Protein AF-A0A7S0MWD3-F1 (afdb_monomer)

Foldseek 3Di:
DDDDPPPDDPPDDPDDPPADQVQQRHPLVQVLVVLLVARAPAGEHEADDLVVLVVVPDDFAQDDADEDEDDPVVVCLLSVVLRDRPAHWYKYWFFFALDLLQTQIEIEIESHSNLVSLCPQKTHRHPDDDPPPDDHLAYERYARVDPPVTWHWYADQVSLYIYTHVGSQCVCVLQVCLQSCQVVSLVSLKHKQFAFAAPLEGESDPDCQVRGPAGGTWIQHPVAIFHRIQWDDDPSDTDGNVVVDDGGDHQRQEYEFEFADLLCLPPQKFWDALLQQLLCCQQGGPRHNDQLSQSNSVRSSVSNVPHTYMYGYCSFAPDPVQSVQQRVPPRPFFACQDAFRTRHGDGDHDTDDGDPPCNVVSLVSSLVSCCVNNPPPVSSSVSTRDD

Organism: NCBI:txid233186

Radius of gyration: 23.91 Å; Cα contacts (8 Å, |Δi|>4): 848; chains: 1; bounding box: 55×58×84 Å

Nearest PDB structures (foldseek):
  6v2n-assembly1_A  TM=6.025E-01  e=3.288E-16  Escherichia coli
  6at2-assembly1_A  TM=5.961E-01  e=2.873E-15  Escherichia coli K-12
  1oen-assembly1_A  TM=5.793E-01  e=1.482E-15  Escherichia coli K-12
  6asn-assembly1_A  TM=5.822E-01  e=4.940E-15  Escherichia coli K-12
  8j9j-assembly1_E2  TM=6.650E-01  e=1.115E-12  Euglena gracilis

Solvent-accessible surface area (backbone atoms only — not comparable to full-atom values): 20578 Å² total; per-residue (Å²): 138,83,82,82,79,79,78,76,74,80,89,64,82,84,75,58,98,76,63,36,61,94,76,16,33,40,68,58,58,38,57,49,34,43,77,74,62,25,59,61,64,36,39,42,38,72,62,70,50,69,71,55,25,60,71,68,30,76,86,64,45,61,53,81,49,44,82,47,85,63,46,73,66,58,52,50,53,52,26,50,52,66,10,32,54,89,37,50,36,35,32,42,68,23,14,40,22,52,40,87,86,52,48,38,38,30,32,35,44,18,62,35,40,43,47,45,40,44,48,63,44,29,33,24,79,43,81,94,58,61,77,77,74,60,70,61,62,29,41,38,42,32,35,26,86,42,88,64,88,55,34,31,31,34,59,35,84,90,77,28,33,36,42,31,29,30,12,50,39,55,55,68,47,74,68,48,47,48,41,57,40,38,50,55,30,41,76,61,61,24,42,76,43,53,15,18,29,38,95,54,29,34,35,51,40,87,88,47,53,92,71,26,81,45,50,76,21,32,34,40,40,96,91,46,29,20,34,28,47,31,22,48,72,59,94,58,40,71,42,78,33,63,89,78,50,71,43,68,45,80,76,41,62,24,38,36,41,48,27,74,43,72,55,19,62,57,56,55,28,28,47,41,55,26,41,33,42,16,33,46,31,66,48,50,40,61,62,63,48,66,74,62,42,48,57,49,29,52,47,39,26,59,46,30,74,73,20,49,32,34,40,31,18,46,36,9,31,80,40,71,69,48,37,51,54,34,55,74,66,44,75,93,64,76,52,44,88,42,76,65,82,32,27,34,32,90,65,73,72,68,64,53,75,50,49,88,82,43,53,67,58,52,44,50,51,40,46,52,50,34,51,71,54,31,70,92,41,61,70,34,57,70,43,39,48,87,127

InterPro domains:
  IPR001272 Phosphoenolpyruvate carboxykinase, ATP-utilising [PTHR30031] (74-166)
  IPR008210 Phosphoenolpyruvate carboxykinase, N-terminal [G3DSA:3.40.449.10] (70-172)
  IPR008210 Phosphoenolpyruvate carboxykinase, N-terminal [SSF68923] (30-167)

Secondary structure (DSSP, 8-state):
-----------S----TT-BGGGTB-HHHHHHHHHTT----S-EEES--HHHHHHH------PPPEE----HHHHHHHHHHHHSTTPPEEEEEEEESSSGGG-EEEEEEES-HHHHHHHHHHSEEP----TTT---SEEEEEETT---SS-EEEEETTTTEEEEES----TTHHHHHHHHHHHHHHHTT-EEE-SEEETTEEE-STT-GGG-SB-S-EEEETTEEEES-SEEEETTEEEE-TTTS-SEEPPPSEEEEEE--TT--S-SEEEE-HHHHHHHIIIIIPPTT---HHHHHHHHHHHHTTSEEEEEEGGGBSSHHHHHHHHHT-TT---EE-GGG-EEPP--S-BPPPPTTHHHHHHHHHHHHHHHHSTT-HHHHTTS---

Structure (mmCIF, N/CA/C/O backbone):
data_AF-A0A7S0MWD3-F1
#
_entry.id   AF-A0A7S0MWD3-F1
#
loop_
_atom_site.group_PDB
_atom_site.id
_atom_site.type_symbol
_atom_site.label_atom_id
_atom_site.label_alt_id
_atom_site.label_comp_id
_atom_site.label_asym_id
_atom_site.label_entity_id
_atom_site.label_seq_id
_atom_site.pdbx_PDB_ins_code
_atom_site.Cartn_x
_atom_site.Cartn_y
_atom_site.Cartn_z
_atom_site.occupancy
_atom_site.B_iso_or_equiv
_atom_site.auth_seq_id
_atom_site.auth_comp_id
_atom_site.auth_asym_id
_atom_site.auth_atom_id
_atom_site.pdbx_PDB_model_num
ATOM 1 N N . MET A 1 1 ? 15.706 -35.570 53.014 1.00 40.75 1 MET A N 1
ATOM 2 C CA . MET A 1 1 ? 14.309 -35.519 52.539 1.00 40.75 1 MET A CA 1
ATOM 3 C C . MET A 1 1 ? 14.111 -34.193 51.830 1.00 40.75 1 MET A C 1
ATOM 5 O O . MET A 1 1 ? 13.941 -33.176 52.485 1.00 40.75 1 MET A O 1
ATOM 9 N N . THR A 1 2 ? 14.249 -34.185 50.509 1.00 40.09 2 THR A N 1
ATOM 10 C CA . THR A 1 2 ? 14.013 -33.009 49.665 1.00 40.09 2 THR A CA 1
ATOM 11 C C . THR A 1 2 ? 12.542 -33.043 49.268 1.00 40.09 2 THR A C 1
ATOM 13 O O . THR A 1 2 ? 12.117 -33.962 48.571 1.00 40.09 2 THR A O 1
ATOM 16 N N . ALA A 1 3 ? 11.745 -32.112 49.789 1.00 41.19 3 ALA A N 1
ATOM 17 C CA . ALA A 1 3 ? 10.339 -32.005 49.429 1.00 41.19 3 ALA A CA 1
ATOM 18 C C . ALA A 1 3 ? 10.237 -31.484 47.990 1.00 41.19 3 ALA A C 1
ATOM 20 O O . ALA A 1 3 ? 10.562 -30.329 47.717 1.00 41.19 3 ALA A O 1
ATOM 21 N N . ASN A 1 4 ? 9.807 -32.349 47.072 1.00 44.25 4 ASN A N 1
ATOM 22 C CA . ASN A 1 4 ? 9.380 -31.941 45.741 1.00 44.25 4 ASN A CA 1
ATOM 23 C C . ASN A 1 4 ? 8.068 -31.170 45.888 1.00 44.25 4 ASN A C 1
ATOM 25 O O . ASN A 1 4 ? 7.005 -31.766 46.046 1.00 44.25 4 ASN A O 1
ATOM 29 N N . VAL A 1 5 ? 8.152 -29.842 45.866 1.00 45.75 5 VAL A N 1
ATOM 30 C CA . VAL A 1 5 ? 6.978 -28.982 45.718 1.00 45.75 5 VAL A CA 1
ATOM 31 C C . VAL A 1 5 ? 6.561 -29.049 44.253 1.00 45.75 5 VAL A C 1
ATOM 33 O O . VAL A 1 5 ? 7.111 -28.356 43.399 1.00 45.75 5 VAL A O 1
ATOM 36 N N . THR A 1 6 ? 5.607 -29.922 43.942 1.00 48.81 6 THR A N 1
ATOM 37 C CA . THR A 1 6 ? 4.839 -29.841 42.700 1.00 48.81 6 THR A CA 1
ATOM 38 C C . THR A 1 6 ? 3.973 -28.592 42.771 1.00 48.81 6 THR A C 1
ATOM 40 O O . THR A 1 6 ? 2.972 -28.560 43.481 1.00 48.81 6 THR A O 1
ATOM 43 N N . VAL A 1 7 ? 4.387 -27.542 42.063 1.00 51.69 7 VAL A N 1
ATOM 44 C CA . VAL A 1 7 ? 3.524 -26.393 41.784 1.00 51.69 7 VAL A CA 1
ATOM 45 C C . VAL A 1 7 ? 2.459 -26.884 40.809 1.00 51.69 7 VAL A C 1
ATOM 47 O O . VAL A 1 7 ? 2.734 -27.053 39.620 1.00 51.69 7 VAL A O 1
ATOM 50 N N . GLU A 1 8 ? 1.263 -27.177 41.318 1.00 48.78 8 GLU A N 1
ATOM 51 C CA . GLU A 1 8 ? 0.094 -27.372 40.466 1.00 48.78 8 GLU A CA 1
ATOM 52 C C . GLU A 1 8 ? -0.112 -26.107 39.635 1.00 48.78 8 GLU A C 1
ATOM 54 O O . GLU A 1 8 ? -0.154 -24.984 40.146 1.00 48.78 8 GLU A O 1
ATOM 59 N N . LYS A 1 9 ? -0.192 -26.296 38.320 1.00 48.12 9 LYS A N 1
ATOM 60 C CA . LYS A 1 9 ? -0.561 -25.240 37.389 1.00 48.12 9 LYS A CA 1
ATOM 61 C C . LYS A 1 9 ? -1.992 -24.826 37.759 1.00 48.12 9 LYS A C 1
ATOM 63 O O . LYS A 1 9 ? -2.841 -25.710 37.827 1.00 48.12 9 LYS A O 1
ATOM 68 N N . PRO A 1 10 ? -2.284 -23.545 38.038 1.00 51.91 10 PRO A N 1
ATOM 69 C CA . PRO A 1 10 ? -3.646 -23.148 38.360 1.00 51.91 10 PRO A CA 1
ATOM 70 C C . PRO A 1 10 ? -4.535 -23.416 37.138 1.00 51.91 10 PRO A C 1
ATOM 72 O O . PRO A 1 10 ? -4.391 -22.765 36.105 1.00 51.91 10 PRO A O 1
ATOM 75 N N . ASP A 1 11 ? -5.421 -24.404 37.264 1.00 55.31 11 ASP A N 1
ATOM 76 C CA . ASP A 1 11 ? -6.361 -24.861 36.227 1.00 55.31 11 ASP A CA 1
ATOM 77 C C . ASP A 1 11 ? -7.592 -23.946 36.079 1.00 55.31 11 ASP A C 1
ATOM 79 O O . ASP A 1 11 ? -8.523 -24.238 35.329 1.00 55.31 11 ASP A O 1
ATOM 83 N N . SER A 1 12 ? -7.619 -22.808 36.774 1.00 56.50 12 SER A N 1
ATOM 84 C CA . SER A 1 12 ? -8.690 -21.827 36.670 1.00 56.50 12 SER A CA 1
ATOM 85 C C . SER A 1 12 ? -8.238 -20.621 35.852 1.00 56.50 12 SER A C 1
ATOM 87 O O . SER A 1 12 ? -7.327 -19.879 36.216 1.00 56.50 12 SER A O 1
ATOM 89 N N . THR A 1 13 ? -8.922 -20.387 34.733 1.00 58.69 13 THR A N 1
ATOM 90 C CA . THR A 1 13 ? -8.969 -19.068 34.099 1.00 58.69 13 THR A CA 1
ATOM 91 C C . THR A 1 13 ? -9.336 -18.046 35.173 1.00 58.69 13 THR A C 1
ATOM 93 O O . THR A 1 13 ? -10.442 -18.098 35.713 1.00 58.69 13 THR A O 1
ATOM 96 N N . ILE A 1 14 ? -8.406 -17.157 35.527 1.00 59.97 14 ILE A N 1
ATOM 97 C CA . ILE A 1 14 ? -8.667 -16.046 36.446 1.00 59.97 14 ILE A CA 1
ATOM 98 C C . ILE A 1 14 ? -9.732 -15.171 35.782 1.00 59.97 14 ILE A C 1
ATOM 100 O O . ILE A 1 14 ? -9.442 -14.441 34.840 1.00 59.97 14 ILE A O 1
ATOM 104 N N . VAL A 1 15 ? -10.979 -15.278 36.240 1.00 57.53 15 VAL A N 1
ATOM 105 C CA . VAL A 1 15 ? -12.066 -14.408 35.786 1.00 57.53 15 VAL A CA 1
ATOM 106 C C . VAL A 1 15 ? -11.938 -13.097 36.548 1.00 57.53 15 VAL A C 1
ATOM 108 O O . VAL A 1 15 ? -12.163 -13.051 37.760 1.00 57.53 15 VAL A O 1
ATOM 111 N N . PHE A 1 16 ? -11.550 -12.024 35.860 1.00 65.94 16 PHE A N 1
ATOM 112 C CA . PHE A 1 16 ? -11.485 -10.709 36.482 1.00 65.94 16 PHE A CA 1
ATOM 113 C C . PHE A 1 16 ? -12.908 -10.245 36.842 1.00 65.94 16 PHE A C 1
ATOM 115 O O . PHE A 1 16 ? -13.761 -10.189 35.958 1.00 65.94 16 PHE A O 1
ATOM 122 N N . PRO A 1 17 ? -13.191 -9.850 38.100 1.00 66.69 17 PRO A N 1
ATOM 123 C CA . PRO A 1 17 ? -14.557 -9.572 38.571 1.00 66.69 17 PRO A CA 1
ATOM 124 C C . PRO A 1 17 ? -15.326 -8.470 37.822 1.00 66.69 17 PRO A C 1
ATOM 126 O O . PRO A 1 17 ? -16.518 -8.292 38.053 1.00 66.69 17 PRO A O 1
ATOM 129 N N . ARG A 1 18 ? -14.644 -7.686 36.980 1.00 74.31 18 ARG A N 1
ATOM 130 C CA . ARG A 1 18 ? -15.215 -6.582 36.192 1.00 74.31 18 ARG A CA 1
ATOM 131 C C . ARG A 1 18 ? -15.025 -6.752 34.684 1.00 74.31 18 ARG A C 1
ATOM 133 O O . ARG A 1 18 ? -15.331 -5.831 33.935 1.00 74.31 18 ARG A O 1
ATOM 140 N N . GLU A 1 19 ? -14.486 -7.884 34.237 1.00 81.75 19 GLU A N 1
ATOM 141 C CA . GLU A 1 19 ? -14.329 -8.146 32.812 1.00 81.75 19 GLU A CA 1
ATOM 142 C C . GLU A 1 19 ? -15.673 -8.527 32.198 1.00 81.75 19 GLU A C 1
ATOM 144 O O . GLU A 1 19 ? -16.326 -9.490 32.594 1.00 81.75 19 GLU A O 1
ATOM 149 N N . ASN A 1 20 ? -16.086 -7.737 31.216 1.00 84.25 20 ASN A N 1
ATOM 150 C CA . ASN A 1 20 ? -17.255 -7.990 30.403 1.00 84.25 20 ASN A CA 1
ATOM 151 C C . ASN A 1 20 ? -16.994 -7.427 29.003 1.00 84.25 20 ASN A C 1
ATOM 153 O O . ASN A 1 20 ? -17.294 -6.268 28.699 1.00 84.25 20 ASN A O 1
ATOM 157 N N . ALA A 1 21 ? -16.428 -8.265 28.133 1.00 82.81 21 ALA A N 1
ATOM 158 C CA . ALA A 1 21 ? -16.098 -7.878 26.764 1.00 82.81 21 ALA A CA 1
ATOM 159 C C . ALA A 1 21 ? -17.329 -7.396 25.971 1.00 82.81 21 ALA A C 1
ATOM 161 O O . ALA A 1 21 ? -17.201 -6.516 25.122 1.00 82.81 21 ALA A O 1
ATOM 162 N N . SER A 1 22 ? -18.526 -7.916 26.281 1.00 84.25 22 SER A N 1
ATOM 163 C CA . SER A 1 22 ? -19.778 -7.499 25.632 1.00 84.25 22 SER A CA 1
ATOM 164 C C . SER A 1 22 ? -20.219 -6.081 26.018 1.00 84.25 22 SER A C 1
ATOM 166 O O . SER A 1 22 ? -20.910 -5.419 25.248 1.00 84.25 22 SER A O 1
ATOM 168 N N . GLU A 1 23 ? -19.752 -5.577 27.163 1.00 88.31 23 GLU A N 1
ATOM 169 C CA . GLU A 1 23 ? -19.969 -4.201 27.626 1.00 88.31 23 GLU A CA 1
ATOM 170 C C . GLU A 1 23 ? -18.774 -3.275 27.341 1.00 88.31 23 GLU A C 1
ATOM 172 O O . GLU A 1 23 ? -18.795 -2.095 27.703 1.00 88.31 23 GLU A O 1
ATOM 177 N N . GLY A 1 24 ? -17.745 -3.792 26.659 1.00 89.62 24 GLY A N 1
ATOM 178 C CA . GLY A 1 24 ? -16.535 -3.060 26.291 1.00 89.62 24 GLY A CA 1
ATOM 179 C C . GLY A 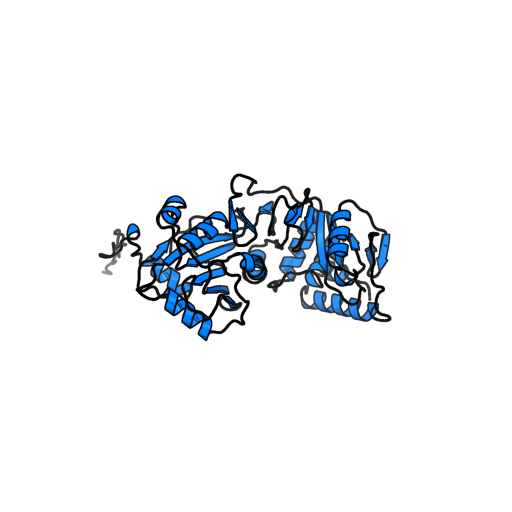1 24 ? -15.475 -2.998 27.394 1.00 89.62 24 GLY A C 1
ATOM 180 O O . GLY A 1 24 ? -14.595 -2.139 27.343 1.00 89.62 24 GLY A O 1
ATOM 181 N N . LEU A 1 25 ? -15.562 -3.881 28.394 1.00 89.75 25 LEU A N 1
ATOM 182 C CA . LEU A 1 25 ? -14.605 -4.017 29.492 1.00 89.75 25 LEU A CA 1
ATOM 183 C C . LEU A 1 25 ? -13.746 -5.265 29.257 1.00 89.75 25 LEU A C 1
ATOM 185 O O . LEU A 1 25 ? -14.102 -6.351 29.704 1.00 89.75 25 LEU A O 1
ATOM 189 N N . SER A 1 26 ? -12.636 -5.125 28.529 1.00 90.31 26 SER A N 1
ATOM 190 C CA . SER A 1 26 ? -11.687 -6.221 28.269 1.00 90.31 26 SER A CA 1
ATOM 191 C C . SER A 1 26 ? -10.267 -5.797 28.630 1.00 90.31 26 SER A C 1
ATOM 193 O O . SER A 1 26 ? -9.729 -4.847 28.054 1.00 90.31 26 SER A O 1
ATOM 195 N N . TYR A 1 27 ? -9.652 -6.504 29.581 1.00 88.75 27 TYR A N 1
ATOM 196 C CA . TYR A 1 27 ? -8.298 -6.181 30.041 1.00 88.75 27 TYR A CA 1
ATOM 197 C C . TYR A 1 27 ? -7.251 -6.532 28.988 1.00 88.75 27 TYR A C 1
ATOM 199 O O . TYR A 1 27 ? -6.364 -5.723 28.721 1.00 88.75 27 TYR A O 1
ATOM 207 N N . GLU A 1 28 ? -7.400 -7.683 28.330 1.00 90.62 28 GLU A N 1
ATOM 208 C CA . GLU A 1 28 ? -6.510 -8.098 27.243 1.00 90.62 28 GLU A CA 1
ATOM 209 C C . GLU A 1 28 ? -6.509 -7.088 26.093 1.00 90.62 28 GLU A C 1
ATOM 211 O O . GLU A 1 28 ? -5.448 -6.713 25.590 1.00 90.62 28 GLU A O 1
ATOM 216 N N . LEU A 1 29 ? -7.694 -6.603 25.700 1.00 92.88 29 LEU A N 1
ATOM 217 C CA . LEU A 1 29 ? -7.818 -5.561 24.684 1.00 92.88 29 LEU A CA 1
ATOM 218 C C . LEU A 1 29 ? -7.148 -4.270 25.131 1.00 92.88 29 LEU A C 1
ATOM 220 O O . LEU A 1 29 ? -6.388 -3.685 24.364 1.00 92.88 29 LEU A O 1
ATOM 224 N N . ASN A 1 30 ? -7.392 -3.840 26.367 1.00 92.75 30 ASN A N 1
ATOM 225 C CA . ASN A 1 30 ? -6.811 -2.604 26.868 1.00 92.75 30 ASN A CA 1
ATOM 226 C C . ASN A 1 30 ? -5.278 -2.672 26.916 1.00 92.75 30 ASN A C 1
ATOM 228 O O . ASN A 1 30 ? -4.618 -1.729 26.487 1.00 92.75 30 ASN A O 1
ATOM 232 N N . TRP A 1 31 ? -4.700 -3.797 27.346 1.00 91.81 31 TRP A N 1
ATOM 233 C CA . TRP A 1 31 ? -3.249 -4.007 27.307 1.00 91.81 31 TRP A CA 1
ATOM 234 C C . TRP A 1 31 ? -2.697 -4.057 25.886 1.00 91.81 31 TRP A C 1
ATOM 236 O O . TRP A 1 31 ? -1.649 -3.472 25.618 1.00 91.81 31 TRP A O 1
ATOM 246 N N . SER A 1 32 ? -3.413 -4.701 24.964 1.00 93.50 32 SER A N 1
ATOM 247 C CA . SER A 1 32 ? -3.033 -4.714 23.552 1.00 93.50 32 SER A CA 1
ATOM 248 C C . SER A 1 32 ? -3.006 -3.302 22.957 1.00 93.50 32 SER A C 1
ATOM 250 O O . SER A 1 32 ? -2.097 -2.981 22.198 1.00 93.50 32 SER A O 1
ATOM 252 N N . LEU A 1 33 ? -3.966 -2.445 23.317 1.00 95.06 33 LEU A N 1
ATOM 253 C CA . LEU A 1 33 ? -4.041 -1.061 22.836 1.00 95.06 33 LEU A CA 1
ATOM 254 C C . LEU A 1 33 ? -2.918 -0.174 23.381 1.00 95.06 33 LEU A C 1
ATOM 256 O O . LEU A 1 33 ? -2.462 0.717 22.661 1.00 95.06 33 LEU A O 1
ATOM 260 N N . CYS A 1 34 ? -2.411 -0.451 24.587 1.00 93.44 34 CYS A N 1
ATOM 261 C CA . CYS A 1 34 ? -1.221 0.230 25.102 1.00 93.44 34 CYS A CA 1
ATOM 262 C C . CYS A 1 34 ? -0.008 0.010 24.184 1.00 93.44 34 CYS A C 1
ATOM 264 O O . CYS A 1 34 ? 0.789 0.928 24.000 1.00 93.44 34 CYS A O 1
ATOM 266 N N . GLY A 1 35 ? 0.106 -1.171 23.560 1.00 90.19 35 GLY A N 1
ATOM 267 C CA . GLY A 1 35 ? 1.119 -1.453 22.537 1.00 90.19 35 GLY A CA 1
ATOM 268 C C . GLY A 1 35 ? 0.965 -0.592 21.278 1.00 90.19 35 GLY A C 1
ATOM 269 O O . GLY A 1 35 ? 1.961 -0.205 20.674 1.00 90.19 35 GLY A O 1
ATOM 270 N N . SER A 1 36 ? -0.269 -0.211 20.941 1.00 91.69 36 SER A N 1
ATOM 271 C CA . SER A 1 36 ? -0.597 0.733 19.864 1.00 91.69 36 SER A CA 1
ATOM 272 C C . SER A 1 36 ? -0.514 2.211 20.302 1.00 91.69 36 SER A C 1
ATOM 274 O O . SER A 1 36 ? -0.932 3.098 19.559 1.00 91.69 36 SER A O 1
ATOM 276 N N . GLY A 1 37 ? -0.019 2.489 21.515 1.00 93.94 37 GLY A N 1
ATOM 277 C CA . GLY A 1 37 ? 0.138 3.837 22.072 1.00 93.94 37 GLY A CA 1
ATOM 278 C C . GLY A 1 37 ? -1.126 4.445 22.690 1.00 93.94 37 GLY A C 1
ATOM 279 O O . GLY A 1 37 ? -1.079 5.583 23.148 1.00 93.94 37 GLY A O 1
ATOM 280 N N . VAL A 1 38 ? -2.247 3.717 22.738 1.00 96.56 38 VAL A N 1
ATOM 281 C CA . VAL A 1 38 ? -3.517 4.191 23.312 1.00 96.56 38 VAL A CA 1
ATOM 282 C C . VAL A 1 38 ? -3.724 3.543 24.673 1.00 96.56 38 VAL A C 1
ATOM 284 O O . VAL A 1 38 ? -3.840 2.329 24.757 1.00 96.56 38 VAL A O 1
ATOM 287 N N . VAL A 1 39 ? -3.828 4.343 25.736 1.00 96.56 39 VAL A N 1
ATOM 288 C CA . VAL A 1 39 ? -4.118 3.853 27.095 1.00 96.56 39 VAL A CA 1
ATOM 289 C C . VAL A 1 39 ? -5.613 4.035 27.377 1.00 96.56 39 VAL A C 1
ATOM 291 O O . VAL A 1 39 ? -6.032 5.158 27.664 1.00 96.56 39 VAL A O 1
ATOM 294 N N . PRO A 1 40 ? -6.454 2.990 27.264 1.00 94.94 40 PRO A N 1
ATOM 295 C CA . PRO A 1 40 ? -7.901 3.162 27.312 1.00 94.94 40 PRO A CA 1
ATOM 296 C C . PRO A 1 40 ? -8.393 3.313 28.750 1.00 94.94 40 PRO A C 1
ATOM 298 O O . PRO A 1 40 ? -8.107 2.477 29.605 1.00 94.94 40 PRO A O 1
ATOM 301 N N . GLN A 1 41 ? -9.184 4.354 28.996 1.00 94.25 41 GLN A N 1
ATOM 302 C CA . GLN A 1 41 ? -9.863 4.582 30.277 1.00 94.25 41 GLN A CA 1
ATOM 303 C C . GLN A 1 41 ? -11.377 4.334 30.197 1.00 94.25 41 GLN A C 1
ATOM 305 O O . GLN A 1 41 ? -12.042 4.284 31.224 1.00 94.25 41 GLN A O 1
ATOM 310 N N . GLY A 1 42 ? -11.931 4.194 28.988 1.00 90.69 42 GLY A N 1
ATOM 311 C CA . GLY A 1 42 ? -13.354 3.944 28.750 1.00 90.69 42 GLY A CA 1
ATOM 312 C C . GLY A 1 42 ? -13.610 2.606 28.054 1.00 90.69 42 GLY A C 1
ATOM 313 O O . GLY A 1 42 ? -12.769 1.709 28.056 1.00 90.69 42 GLY A O 1
ATOM 314 N N . LYS A 1 43 ? -14.775 2.486 27.409 1.00 95.50 43 LYS A N 1
ATOM 315 C CA . LYS A 1 43 ? -15.186 1.262 26.702 1.00 95.50 43 LYS A CA 1
ATOM 316 C C . LYS A 1 43 ? -14.372 1.032 25.429 1.00 95.50 43 LYS A C 1
ATOM 318 O O . LYS A 1 43 ? -14.102 1.981 24.684 1.00 95.50 43 LYS A O 1
ATOM 323 N N . SER A 1 44 ? -14.053 -0.230 25.164 1.00 96.25 44 SER A 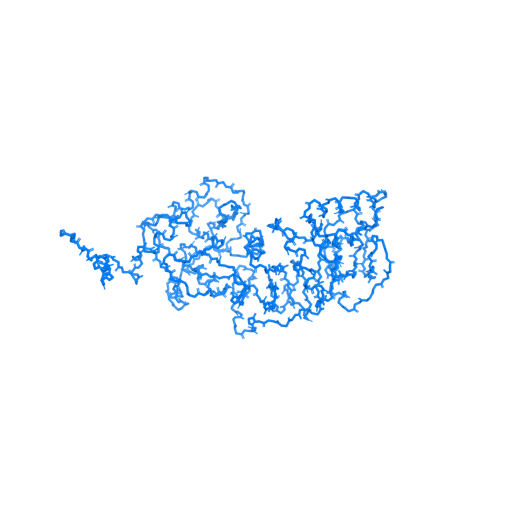N 1
ATOM 324 C CA . SER A 1 44 ? -13.336 -0.683 23.971 1.00 96.25 44 SER A CA 1
ATOM 325 C C . SER A 1 44 ? -13.970 -1.965 23.439 1.00 96.25 44 SER A C 1
ATOM 327 O O . SER A 1 44 ? -14.111 -2.940 24.173 1.00 96.25 44 SER A O 1
ATOM 329 N N . PHE A 1 45 ? -14.315 -1.991 22.155 1.00 96.31 45 PHE A N 1
ATOM 330 C CA . PHE A 1 45 ? -14.877 -3.165 21.487 1.00 96.31 45 PHE A CA 1
ATOM 331 C C . PHE A 1 45 ? -13.943 -3.635 20.379 1.00 96.31 45 PHE A C 1
ATOM 333 O O . PHE A 1 45 ? -13.521 -2.826 19.559 1.00 96.31 45 PHE A O 1
ATOM 340 N N . ARG A 1 46 ? -13.640 -4.934 20.317 1.00 94.62 46 ARG A N 1
ATOM 341 C CA . ARG A 1 46 ? -12.769 -5.521 19.287 1.00 94.62 46 ARG A CA 1
ATOM 342 C C . ARG A 1 46 ? -13.579 -6.337 18.288 1.00 94.62 46 ARG A C 1
ATOM 344 O O . ARG A 1 46 ? -14.368 -7.186 18.685 1.00 94.62 46 ARG A O 1
ATOM 351 N N . ASN A 1 47 ? -13.319 -6.129 16.999 1.00 94.31 47 ASN A N 1
ATOM 352 C CA . ASN A 1 47 ? -13.808 -6.937 15.881 1.00 94.31 47 ASN A CA 1
ATOM 353 C C . ASN A 1 47 ? -15.330 -7.150 15.863 1.00 94.31 47 ASN A C 1
ATOM 355 O O . ASN A 1 47 ? -15.794 -8.218 15.453 1.00 94.31 47 ASN A O 1
ATOM 359 N N . LEU A 1 48 ? -16.102 -6.128 16.256 1.00 94.88 48 LEU A N 1
ATOM 360 C CA . LEU A 1 48 ? -17.564 -6.160 16.168 1.00 94.88 48 LEU A CA 1
ATOM 361 C C . LEU A 1 48 ? -18.023 -6.580 14.765 1.00 94.88 48 LEU A C 1
ATOM 363 O O . LEU A 1 48 ? -17.401 -6.264 13.741 1.00 94.88 48 LEU A O 1
ATOM 367 N N . LYS A 1 49 ? -19.131 -7.318 14.709 1.00 94.12 49 LYS A N 1
ATOM 368 C CA . LYS A 1 49 ? -19.731 -7.770 13.454 1.00 94.12 49 LYS A CA 1
ATOM 369 C C . LYS A 1 49 ? -20.276 -6.573 12.683 1.00 94.12 49 LYS A C 1
ATOM 371 O O . LYS A 1 49 ? -20.691 -5.571 13.259 1.00 94.12 49 LYS A O 1
ATOM 376 N N . VAL A 1 50 ? -20.371 -6.728 11.362 1.00 93.12 50 VAL A N 1
ATOM 377 C CA . VAL A 1 50 ? -20.964 -5.729 10.452 1.00 93.12 50 VAL A CA 1
ATOM 378 C C . VAL A 1 50 ? -22.334 -5.259 10.958 1.00 93.12 50 VAL A C 1
ATOM 380 O O . VAL A 1 50 ? -22.580 -4.063 11.046 1.00 93.12 50 VAL A O 1
ATOM 383 N N . ALA A 1 51 ? -23.199 -6.192 11.369 1.00 94.88 51 ALA A N 1
ATOM 384 C CA . ALA A 1 51 ? -24.532 -5.873 11.881 1.00 94.88 51 ALA A CA 1
ATOM 385 C C . ALA A 1 51 ? -24.516 -5.112 13.220 1.00 94.88 51 ALA A C 1
ATOM 387 O O . ALA A 1 51 ? -25.438 -4.352 13.492 1.00 94.88 51 ALA A O 1
ATOM 388 N N . GLU A 1 52 ? -23.502 -5.312 14.063 1.00 95.50 52 GLU A N 1
ATOM 389 C CA . GLU A 1 52 ? -23.365 -4.603 15.342 1.00 95.50 52 GLU A CA 1
ATOM 390 C C . GLU A 1 52 ? -22.885 -3.170 15.101 1.00 95.50 52 GLU A C 1
ATOM 392 O O . GLU A 1 52 ? -23.500 -2.229 15.595 1.00 95.50 52 GLU A O 1
ATOM 397 N N . LEU A 1 53 ? -21.864 -2.995 14.255 1.00 95.19 53 LEU A N 1
ATOM 398 C CA . LEU A 1 53 ? -21.373 -1.675 13.850 1.00 95.19 53 LEU A CA 1
ATOM 399 C C . LEU A 1 53 ? -22.456 -0.859 13.130 1.00 95.19 53 LEU A C 1
ATOM 401 O O . LEU A 1 53 ? -22.632 0.319 13.422 1.00 95.19 53 LEU A O 1
ATOM 405 N N . ALA A 1 54 ? -23.233 -1.492 12.245 1.00 93.75 54 ALA A N 1
ATOM 406 C CA . ALA A 1 54 ? -24.344 -0.841 11.552 1.00 93.75 54 ALA A CA 1
ATOM 407 C C . ALA A 1 54 ? -25.464 -0.392 12.508 1.00 93.75 54 ALA A C 1
ATOM 409 O O . ALA A 1 54 ? -26.038 0.674 12.308 1.00 93.75 54 ALA A O 1
ATOM 410 N N . LYS A 1 55 ? -25.761 -1.174 13.559 1.00 94.75 55 LYS A N 1
ATOM 411 C CA . LYS A 1 55 ? -26.744 -0.804 14.594 1.00 94.75 55 LYS A CA 1
ATOM 412 C C . LYS A 1 55 ? -26.274 0.364 15.456 1.00 94.75 55 LYS A C 1
ATOM 414 O O . LYS A 1 55 ? -27.092 1.193 15.835 1.00 94.75 55 LYS A O 1
ATOM 419 N N . LEU A 1 56 ? -24.981 0.408 15.777 1.00 93.88 56 LEU A N 1
ATOM 420 C CA . LEU A 1 56 ? -24.380 1.527 16.506 1.00 93.88 56 LEU A CA 1
ATOM 421 C C . LEU A 1 56 ? -24.370 2.805 15.656 1.00 93.88 56 LEU A C 1
ATOM 423 O O . LEU A 1 56 ? -24.551 3.895 16.193 1.00 93.88 56 LEU A O 1
ATOM 427 N N . GLY A 1 57 ? -24.221 2.658 14.337 1.00 87.25 57 GLY A N 1
ATOM 428 C CA . GLY A 1 57 ? -24.393 3.729 13.362 1.00 87.25 57 GLY A CA 1
ATOM 429 C C . GLY A 1 57 ? -23.478 4.927 13.619 1.00 87.25 57 GLY A C 1
ATOM 430 O O . GLY A 1 57 ? -22.292 4.780 13.922 1.00 87.25 57 GLY A O 1
ATOM 431 N N . GLY A 1 58 ? -24.052 6.121 13.477 1.00 83.75 58 GLY A N 1
ATOM 432 C CA . GLY A 1 58 ? -23.364 7.396 13.648 1.00 83.75 58 GLY A CA 1
ATOM 433 C C . GLY A 1 58 ? -23.004 8.068 12.326 1.00 83.75 58 GLY A C 1
ATOM 434 O O . GLY A 1 58 ? -22.956 7.449 11.265 1.00 83.75 58 GLY A O 1
ATOM 435 N N . THR A 1 59 ? -22.764 9.371 12.407 1.00 77.06 59 THR A N 1
ATOM 436 C CA . THR A 1 59 ? -22.231 10.182 11.312 1.00 77.06 59 THR A CA 1
ATOM 437 C C . THR A 1 59 ? -20.804 10.560 11.652 1.00 77.06 59 THR A C 1
ATOM 439 O O . THR A 1 59 ? -20.523 10.945 12.786 1.00 77.06 59 THR A O 1
ATOM 442 N N . SER A 1 60 ? -19.909 10.497 10.678 1.00 78.31 60 SER A N 1
ATOM 443 C CA . SER A 1 60 ? -18.570 11.056 10.819 1.00 78.31 60 SER A CA 1
ATOM 444 C C . SER A 1 60 ? -18.352 12.115 9.750 1.00 78.31 60 SER A C 1
ATOM 446 O O . SER A 1 60 ? -18.911 11.986 8.661 1.00 78.31 60 SER A O 1
ATOM 448 N N . PRO A 1 61 ? -17.572 13.168 10.033 1.00 83.75 61 PRO A N 1
ATOM 449 C CA . PRO A 1 61 ? -17.193 14.110 8.993 1.00 83.75 61 PRO A CA 1
ATOM 450 C C . PRO A 1 61 ? -16.470 13.358 7.870 1.00 83.75 61 PRO A C 1
ATOM 452 O O . PRO A 1 61 ? -15.614 12.526 8.148 1.00 83.75 61 PRO A O 1
ATOM 455 N N . GLU A 1 62 ? -16.805 13.635 6.612 1.00 85.44 62 GLU A N 1
ATOM 456 C CA . GLU A 1 62 ? -16.175 13.002 5.436 1.00 85.44 62 GLU A CA 1
ATOM 457 C C . GLU A 1 62 ? -15.324 14.001 4.637 1.00 85.44 62 GLU A C 1
ATOM 459 O O . GLU A 1 62 ? -14.968 13.775 3.478 1.00 85.44 62 GLU A O 1
ATOM 464 N N . SER A 1 63 ? -14.977 15.129 5.258 1.00 91.38 63 SER A N 1
ATOM 465 C CA . SER A 1 63 ? -14.113 16.141 4.659 1.00 91.38 63 SER A CA 1
ATOM 466 C C . SER A 1 63 ? -12.740 15.551 4.336 1.00 91.38 63 SER A C 1
ATOM 468 O O . SER A 1 63 ? -12.180 14.777 5.116 1.00 91.38 63 SER A O 1
ATOM 470 N N . VAL A 1 64 ? -12.198 15.910 3.170 1.00 92.31 64 VAL A N 1
ATOM 471 C CA . VAL A 1 64 ? -10.878 15.443 2.731 1.00 92.31 64 VAL A CA 1
ATOM 472 C C . VAL A 1 64 ? -9.815 16.011 3.680 1.00 92.31 64 VAL A C 1
ATOM 474 O O . VAL A 1 64 ? -9.701 17.236 3.787 1.00 92.31 64 VAL A O 1
ATOM 477 N N . PRO A 1 65 ? -9.044 15.166 4.388 1.00 95.19 65 PRO A N 1
ATOM 478 C CA . PRO A 1 65 ? -8.018 15.639 5.298 1.00 95.19 65 PRO A CA 1
ATOM 479 C C . PRO A 1 65 ? -6.825 16.226 4.554 1.00 95.19 65 PRO A C 1
ATOM 481 O O . PRO A 1 65 ? -6.428 15.765 3.483 1.00 95.19 65 PRO A O 1
ATOM 484 N N . LYS A 1 66 ? -6.191 17.214 5.182 1.00 96.31 66 LYS A N 1
ATOM 485 C CA . LYS A 1 66 ? -4.908 17.747 4.736 1.00 96.31 66 LYS A CA 1
ATOM 486 C C . LYS A 1 66 ? -3.771 16.890 5.291 1.00 96.31 66 LYS A C 1
ATOM 488 O O . LYS A 1 66 ? -3.715 16.635 6.493 1.00 96.31 66 LYS A O 1
ATOM 493 N N . ALA A 1 67 ? -2.832 16.494 4.434 1.00 97.00 67 ALA A N 1
ATOM 494 C CA . ALA A 1 67 ? -1.599 15.860 4.888 1.00 97.00 67 ALA A CA 1
ATOM 495 C C . ALA A 1 67 ? -0.763 16.852 5.714 1.00 97.00 67 ALA A C 1
ATOM 497 O O . ALA A 1 67 ? -0.468 17.959 5.253 1.00 97.00 67 ALA A O 1
ATOM 498 N N . VAL A 1 68 ? -0.384 16.457 6.930 1.00 96.88 68 VAL A N 1
ATOM 499 C CA . VAL A 1 68 ? 0.463 17.253 7.828 1.00 96.88 68 VAL A CA 1
ATOM 500 C C . VAL A 1 68 ? 1.698 16.458 8.260 1.00 96.88 68 VAL A C 1
ATOM 502 O O . VAL A 1 68 ? 1.623 15.230 8.385 1.00 96.88 68 VAL A O 1
ATOM 505 N N . PRO A 1 69 ? 2.841 17.125 8.511 1.00 96.44 69 PRO A N 1
ATOM 506 C CA . PRO A 1 69 ? 4.019 16.459 9.047 1.00 96.44 69 PRO A CA 1
ATOM 507 C C . PRO A 1 69 ? 3.720 15.766 10.374 1.00 96.44 69 PRO A C 1
ATOM 509 O O . PRO A 1 69 ? 2.997 16.294 11.221 1.00 96.44 69 PRO A O 1
ATOM 512 N N . TRP A 1 70 ? 4.311 14.593 10.558 1.00 96.50 70 TRP A N 1
ATOM 513 C CA . TRP A 1 70 ? 4.213 13.865 11.812 1.00 96.50 70 TRP A CA 1
ATOM 514 C C . TRP A 1 70 ? 4.967 14.586 12.929 1.00 96.50 70 TRP A C 1
ATOM 516 O O . TRP A 1 70 ? 6.108 15.011 12.741 1.00 96.50 70 TRP A O 1
ATOM 526 N N . THR A 1 71 ? 4.362 14.660 14.115 1.00 96.62 71 THR A N 1
ATOM 527 C CA . THR A 1 71 ? 5.022 15.142 15.334 1.00 96.62 71 THR A CA 1
ATOM 528 C C . THR A 1 71 ? 4.624 14.275 16.522 1.00 96.62 71 THR A C 1
ATOM 530 O O . THR A 1 71 ? 3.502 13.773 16.580 1.00 96.62 71 THR A O 1
ATOM 533 N N . SER A 1 72 ? 5.520 14.127 17.500 1.00 95.31 72 SER A N 1
ATOM 534 C CA . SER A 1 72 ? 5.200 13.418 18.746 1.00 95.31 72 SER A CA 1
ATOM 535 C C . SER A 1 72 ? 4.074 14.095 19.530 1.00 95.31 72 SER A C 1
ATOM 537 O O . SER A 1 72 ? 3.310 13.406 20.191 1.00 95.31 72 SER A O 1
ATOM 539 N N . ALA A 1 73 ? 3.937 15.422 19.425 1.00 96.38 73 ALA A N 1
ATOM 540 C CA . ALA A 1 73 ? 2.829 16.155 20.034 1.00 96.38 73 ALA A CA 1
ATOM 541 C C . ALA A 1 73 ? 1.481 15.750 19.419 1.00 96.38 73 ALA A C 1
ATOM 543 O O . ALA A 1 73 ? 0.557 15.423 20.153 1.00 96.38 73 ALA A O 1
ATOM 544 N N . LEU A 1 74 ? 1.394 15.677 18.084 1.00 96.50 74 LEU A N 1
ATOM 545 C CA . LEU A 1 74 ? 0.185 15.214 17.396 1.00 96.50 74 LEU A CA 1
ATOM 546 C C . LEU A 1 74 ? -0.181 13.779 17.796 1.00 96.50 74 LEU A C 1
ATOM 548 O O . LEU A 1 74 ? -1.344 13.493 18.071 1.00 96.50 74 LEU A O 1
ATOM 552 N N . GLU A 1 75 ? 0.806 12.882 17.836 1.00 96.50 75 GLU A N 1
ATOM 553 C CA . GLU A 1 75 ? 0.589 11.503 18.278 1.00 96.50 75 GLU A CA 1
ATOM 554 C C . GLU A 1 75 ? 0.048 11.455 19.709 1.00 96.50 75 GLU A C 1
ATOM 556 O O . GLU A 1 75 ? -0.975 10.818 19.940 1.00 96.50 75 GLU A O 1
ATOM 561 N N . GLN A 1 76 ? 0.679 12.172 20.642 1.00 96.69 76 GLN A N 1
ATOM 562 C CA . GLN A 1 76 ? 0.256 12.240 22.043 1.00 96.69 76 GLN A CA 1
ATOM 563 C C . GLN A 1 76 ? -1.147 12.831 22.209 1.00 96.69 76 GLN A C 1
ATOM 565 O O . GLN A 1 76 ? -1.934 12.310 22.992 1.00 96.69 76 GLN A O 1
ATOM 570 N N . GLU A 1 77 ? -1.483 13.898 21.482 1.00 97.19 77 GLU A N 1
ATOM 571 C CA . GLU A 1 77 ? -2.813 14.512 21.535 1.00 97.19 77 GLU A CA 1
ATOM 572 C C . GLU A 1 77 ? -3.900 13.535 21.070 1.00 97.19 77 GLU A C 1
ATOM 574 O O . GLU A 1 77 ? -4.923 13.367 21.740 1.00 97.19 77 GLU A O 1
ATOM 579 N N . VAL A 1 78 ? -3.668 12.851 19.946 1.00 97.94 78 VAL A N 1
ATOM 580 C CA . VAL A 1 78 ? -4.630 11.904 19.373 1.00 97.94 78 VAL A CA 1
ATOM 581 C C . VAL A 1 78 ? -4.755 10.646 20.226 1.00 97.94 78 VAL A C 1
ATOM 583 O O . VAL A 1 78 ? -5.874 10.190 20.466 1.00 97.94 78 VAL A O 1
ATOM 586 N N . THR A 1 79 ? -3.653 10.083 20.722 1.00 97.88 79 THR A N 1
ATOM 587 C CA . THR A 1 79 ? -3.713 8.898 21.589 1.00 97.88 79 THR A CA 1
ATOM 588 C C . THR A 1 79 ? -4.297 9.218 22.961 1.00 97.88 79 THR A C 1
ATOM 590 O O . THR A 1 79 ? -5.055 8.403 23.485 1.00 97.88 79 THR A O 1
ATOM 593 N N . ALA A 1 80 ? -4.044 10.408 23.519 1.00 97.75 80 ALA A N 1
ATOM 594 C CA . ALA A 1 80 ? -4.685 10.866 24.751 1.00 97.75 80 ALA A CA 1
ATOM 595 C C . ALA A 1 80 ? -6.196 11.060 24.563 1.00 97.75 80 ALA A C 1
ATOM 597 O O . ALA A 1 80 ? -6.982 10.614 25.401 1.00 97.75 80 ALA A O 1
ATOM 598 N N . TYR A 1 81 ? -6.620 11.659 23.444 1.00 97.94 81 TYR A N 1
ATOM 599 C CA . TYR A 1 81 ? -8.035 11.751 23.090 1.00 97.94 81 TYR A CA 1
ATOM 600 C C . TYR A 1 81 ? -8.668 10.362 22.979 1.00 97.94 81 TYR A C 1
ATOM 602 O O . TYR A 1 81 ? -9.629 10.061 23.689 1.00 97.94 81 TYR A O 1
ATOM 610 N N . LEU A 1 82 ? -8.087 9.490 22.150 1.00 97.88 82 LEU A N 1
ATOM 611 C CA . LEU A 1 82 ? -8.564 8.123 21.980 1.00 97.88 82 LEU A CA 1
ATOM 612 C C . LEU A 1 82 ? -8.466 7.317 23.273 1.00 97.88 82 LEU A C 1
ATOM 614 O O . LEU A 1 82 ? -9.188 6.343 23.384 1.00 97.88 82 LEU A O 1
ATOM 618 N N . GLY A 1 83 ? -7.643 7.687 24.255 1.00 97.19 83 GLY A N 1
ATOM 619 C CA . GLY A 1 83 ? -7.527 7.044 25.570 1.00 97.19 83 GLY A CA 1
ATOM 620 C C . GLY A 1 83 ? -8.528 7.541 26.623 1.00 97.19 83 GLY A C 1
ATOM 621 O O . GLY A 1 83 ? -8.813 6.825 27.580 1.00 97.19 83 GLY A O 1
ATOM 622 N N . SER A 1 84 ? -9.142 8.710 26.418 1.00 97.12 84 SER A N 1
ATOM 623 C CA . SER A 1 84 ? -10.046 9.357 27.381 1.00 97.12 84 SER A CA 1
ATOM 624 C C . SER A 1 84 ? -11.287 8.529 27.731 1.00 97.12 84 SER A C 1
ATOM 626 O O . SER A 1 84 ? -11.975 8.032 26.845 1.00 97.12 84 SER A O 1
ATOM 628 N N . GLU A 1 85 ? -11.674 8.470 29.005 1.00 95.19 85 GLU A N 1
ATOM 629 C CA . GLU A 1 85 ? -12.876 7.758 29.483 1.00 95.19 85 GLU A CA 1
ATOM 630 C C . GLU A 1 85 ? -14.162 8.065 28.685 1.00 95.19 85 GLU A C 1
ATOM 632 O O . GLU A 1 85 ? -15.012 7.195 28.504 1.00 95.19 85 GLU A O 1
ATOM 637 N N . LYS A 1 86 ? -14.279 9.284 28.139 1.00 94.38 86 LYS A N 1
ATOM 638 C CA . LYS A 1 86 ? -15.454 9.752 27.382 1.00 94.38 86 LYS A CA 1
ATOM 639 C C . LYS A 1 86 ? -15.566 9.174 25.972 1.00 94.38 86 LYS A C 1
ATOM 641 O O . LYS A 1 86 ? -16.631 9.250 25.364 1.00 94.38 86 LYS A O 1
ATOM 646 N N . VAL A 1 87 ? -14.477 8.643 25.429 1.00 95.62 87 VAL A N 1
ATOM 647 C CA . VAL A 1 87 ? -14.445 8.071 24.082 1.00 95.62 87 VAL A CA 1
ATOM 648 C C . VAL A 1 87 ? -14.772 6.588 24.181 1.00 95.62 87 VAL A C 1
ATOM 650 O O . VAL A 1 87 ? -14.224 5.888 25.025 1.00 95.62 87 VAL A O 1
ATOM 653 N N . THR A 1 88 ? -15.661 6.091 23.325 1.00 96.06 88 THR A N 1
ATOM 654 C CA . THR A 1 88 ? -15.831 4.648 23.104 1.00 96.06 88 THR A CA 1
ATOM 655 C C . THR A 1 88 ? -14.977 4.251 21.913 1.00 96.06 88 THR A C 1
ATOM 657 O O . THR A 1 88 ? -15.072 4.897 20.873 1.00 96.06 88 THR A O 1
ATOM 660 N N . ARG A 1 89 ? -14.152 3.208 22.050 1.00 96.69 89 ARG A N 1
ATOM 661 C CA . ARG A 1 89 ? -13.300 2.741 20.949 1.00 96.69 89 ARG A CA 1
ATOM 662 C C . ARG A 1 89 ? -13.893 1.536 20.252 1.00 96.69 89 ARG A C 1
ATOM 664 O O . ARG A 1 89 ? -14.349 0.587 20.891 1.00 96.69 89 ARG A O 1
ATOM 671 N N . TYR A 1 90 ? -13.752 1.543 18.943 1.00 97.50 90 TYR A N 1
ATOM 672 C CA . TYR A 1 90 ? -14.024 0.433 18.057 1.00 97.50 90 TYR A CA 1
ATOM 673 C C . TYR A 1 90 ? -12.703 0.032 17.415 1.00 97.50 90 TYR A C 1
ATOM 675 O O . TYR A 1 90 ? -12.073 0.802 16.689 1.00 97.50 90 TYR A O 1
ATOM 683 N N . VAL A 1 91 ? -12.251 -1.164 17.764 1.00 97.06 91 VAL A N 1
ATOM 684 C CA . VAL A 1 91 ? -10.988 -1.738 17.324 1.00 97.06 91 VAL A CA 1
ATOM 685 C C . VAL A 1 91 ? -11.294 -2.782 16.269 1.00 97.06 91 VAL A C 1
ATOM 687 O O . VAL A 1 91 ? -12.080 -3.698 16.511 1.00 97.06 91 VAL A O 1
ATOM 690 N N . GLN A 1 92 ? -10.676 -2.658 15.104 1.00 96.25 92 GLN A N 1
ATOM 691 C CA . GLN A 1 92 ? -10.803 -3.623 14.022 1.00 96.25 92 GLN A CA 1
ATOM 692 C C . GLN A 1 92 ? -9.407 -4.094 13.630 1.00 96.25 92 GLN A C 1
ATOM 694 O O . GLN A 1 92 ? -8.604 -3.329 13.107 1.00 96.25 92 GLN A O 1
ATOM 699 N N . ASP A 1 93 ? -9.136 -5.366 13.889 1.00 96.31 93 ASP A N 1
ATOM 700 C CA . ASP A 1 93 ? -7.956 -6.056 13.394 1.00 96.31 93 ASP A CA 1
ATOM 701 C C . ASP A 1 93 ? -8.290 -6.614 12.007 1.00 96.31 93 ASP A C 1
ATOM 703 O O . ASP A 1 93 ? -9.209 -7.422 11.834 1.00 96.31 93 ASP A O 1
ATOM 707 N N . SER A 1 94 ? -7.556 -6.15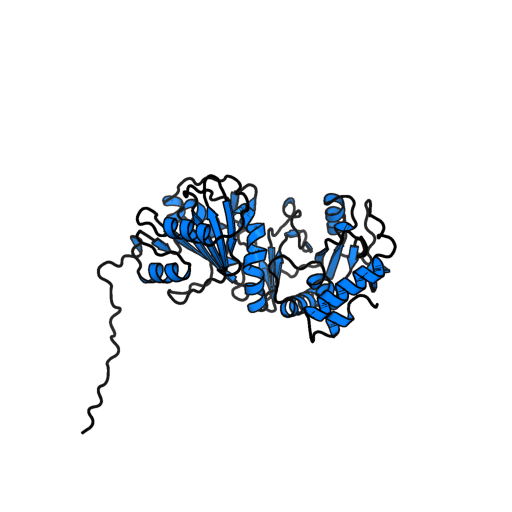0 11.008 1.00 95.19 94 SER A N 1
ATOM 708 C CA . SER A 1 94 ? -7.734 -6.485 9.599 1.00 95.19 94 SER A CA 1
ATOM 709 C C . SER A 1 94 ? -6.379 -6.794 8.968 1.00 95.19 94 SER A C 1
ATOM 711 O O . SER A 1 94 ? -5.350 -6.800 9.642 1.00 95.19 94 SER A O 1
ATOM 713 N N . ALA A 1 95 ? -6.364 -7.076 7.672 1.00 95.56 95 ALA A N 1
ATOM 714 C CA . ALA A 1 95 ? -5.140 -7.205 6.907 1.00 95.56 95 ALA A CA 1
ATOM 715 C C . ALA A 1 95 ? -5.242 -6.480 5.560 1.00 95.56 95 ALA A C 1
ATOM 717 O O . ALA A 1 95 ? -6.323 -6.127 5.075 1.00 95.56 95 ALA A O 1
ATOM 718 N N . LEU A 1 96 ? -4.076 -6.249 4.967 1.00 96.12 96 LEU A N 1
ATOM 719 C CA . LEU A 1 96 ? -3.927 -5.997 3.543 1.00 96.12 96 LEU A CA 1
ATOM 720 C C . LEU A 1 96 ? -3.417 -7.276 2.890 1.00 96.12 96 LEU A C 1
ATOM 722 O O . LEU A 1 96 ? -2.481 -7.891 3.391 1.00 96.12 96 LEU A O 1
ATOM 726 N N . GLY A 1 97 ? -4.017 -7.655 1.768 1.00 95.38 97 GLY A N 1
ATOM 727 C CA . GLY A 1 97 ? -3.772 -8.948 1.135 1.00 95.38 97 GLY A CA 1
ATOM 728 C C . GLY A 1 97 ? -4.886 -9.946 1.448 1.00 95.38 97 GLY A C 1
ATOM 729 O O . GLY A 1 97 ? -5.322 -10.104 2.587 1.00 95.38 97 GLY A O 1
ATOM 730 N N . ALA A 1 98 ? -5.386 -10.597 0.400 1.00 93.62 98 ALA A N 1
ATOM 731 C CA . ALA A 1 98 ? -6.521 -11.518 0.475 1.00 93.62 98 ALA A CA 1
ATOM 732 C C . ALA A 1 98 ? -6.134 -12.983 0.738 1.00 93.62 98 ALA A C 1
ATOM 734 O O . ALA A 1 98 ? -7.006 -13.815 0.992 1.00 93.62 98 ALA A O 1
ATOM 735 N N . LEU A 1 99 ? -4.853 -13.319 0.567 1.00 93.06 99 LEU A N 1
ATOM 736 C CA . LEU A 1 99 ? -4.318 -14.656 0.806 1.00 93.06 99 LEU A CA 1
ATOM 737 C C . LEU A 1 99 ? -3.609 -14.674 2.146 1.00 93.06 99 LEU A C 1
ATOM 739 O O . LEU A 1 99 ? -2.801 -13.792 2.403 1.00 93.06 99 LEU A O 1
ATOM 743 N N . LEU A 1 100 ? -3.822 -15.734 2.922 1.00 90.88 100 LEU A N 1
ATOM 744 C CA . LEU A 1 100 ? -3.235 -15.893 4.252 1.00 90.88 100 LEU A CA 1
ATOM 745 C C . LEU A 1 100 ? -1.702 -15.752 4.266 1.00 90.88 100 LEU A C 1
ATOM 747 O O . LEU A 1 100 ? -1.134 -15.212 5.207 1.00 90.88 100 LEU A O 1
ATOM 751 N N . SER A 1 101 ? -1.025 -16.215 3.213 1.00 91.25 101 SER A N 1
ATOM 752 C CA . SER A 1 101 ? 0.430 -16.089 3.039 1.00 91.25 101 SER A CA 1
ATOM 753 C C . SER A 1 101 ? 0.899 -14.676 2.684 1.00 91.25 101 SER A C 1
ATOM 755 O O . SER A 1 101 ? 2.094 -14.406 2.723 1.00 91.25 101 SER A O 1
ATOM 757 N N . ASN A 1 102 ? -0.027 -13.806 2.278 1.00 92.88 102 ASN A N 1
ATOM 758 C CA . ASN A 1 102 ? 0.230 -12.452 1.801 1.00 92.88 102 ASN A CA 1
ATOM 759 C C . ASN A 1 102 ? -0.388 -11.392 2.729 1.00 92.88 102 ASN A C 1
ATOM 761 O O . ASN A 1 102 ? -0.390 -10.220 2.371 1.00 92.88 102 ASN A O 1
ATOM 765 N N . GLU A 1 103 ? -0.949 -11.784 3.876 1.00 93.81 103 GLU A N 1
ATOM 766 C CA . GLU A 1 103 ? -1.590 -10.866 4.816 1.00 93.81 103 GLU A CA 1
ATOM 767 C C . GLU A 1 103 ? -0.548 -10.021 5.558 1.00 93.81 103 GLU A C 1
ATOM 769 O O . GLU A 1 103 ? 0.300 -10.544 6.278 1.00 93.81 103 GLU A O 1
ATOM 774 N N . VAL A 1 104 ? -0.665 -8.700 5.442 1.00 95.50 104 VAL A N 1
ATOM 775 C CA . VAL A 1 104 ? -0.014 -7.741 6.338 1.00 95.50 104 VAL A CA 1
ATOM 776 C C . VAL A 1 104 ? -1.043 -7.269 7.364 1.00 95.50 104 VAL A C 1
ATOM 778 O O . VAL A 1 104 ? -1.995 -6.587 6.974 1.00 95.50 104 VAL A O 1
ATOM 781 N N . PRO A 1 105 ? -0.886 -7.607 8.658 1.00 95.62 105 PRO A N 1
ATOM 782 C CA . PRO A 1 105 ? -1.839 -7.224 9.694 1.00 95.62 105 PRO A CA 1
ATOM 783 C C . PRO A 1 105 ? -1.890 -5.707 9.902 1.00 95.62 105 PRO A C 1
ATOM 785 O O . PRO A 1 105 ? -0.859 -5.049 10.056 1.00 95.62 105 PRO A O 1
ATOM 788 N N . VAL A 1 106 ? -3.099 -5.158 9.963 1.00 96.69 106 VAL A N 1
ATOM 789 C CA . VAL A 1 106 ? -3.378 -3.742 10.223 1.00 96.69 106 VAL A CA 1
ATOM 790 C C . VAL A 1 106 ? -4.374 -3.649 11.369 1.00 96.69 106 VAL A C 1
ATOM 792 O O . VAL A 1 106 ? -5.438 -4.268 11.320 1.00 96.69 106 VAL A O 1
ATOM 795 N N . ARG A 1 107 ? -4.059 -2.848 12.386 1.00 97.25 107 ARG A N 1
ATOM 796 C CA . ARG A 1 107 ? -4.989 -2.544 13.476 1.00 97.25 107 ARG A CA 1
ATOM 797 C C . ARG A 1 107 ? -5.582 -1.163 13.290 1.00 97.25 107 ARG A C 1
ATOM 799 O O . ARG A 1 107 ? -4.858 -0.189 13.139 1.00 97.25 107 ARG A O 1
ATOM 806 N N . ILE A 1 108 ? -6.900 -1.074 13.362 1.00 97.88 108 ILE A N 1
ATOM 807 C CA . ILE A 1 108 ? -7.642 0.177 13.319 1.00 97.88 108 ILE A CA 1
ATOM 808 C C . ILE A 1 108 ? -8.183 0.444 14.717 1.00 97.88 108 ILE A C 1
ATOM 810 O O . ILE A 1 108 ? -8.834 -0.424 15.292 1.00 97.88 108 ILE A O 1
ATOM 814 N N . VAL A 1 109 ? -7.938 1.639 15.250 1.00 98.19 109 VAL A N 1
ATOM 815 C CA . VAL A 1 109 ? -8.502 2.115 16.519 1.00 98.19 109 VAL A CA 1
ATOM 816 C C . VAL A 1 109 ? -9.295 3.377 16.226 1.00 98.19 109 VAL A C 1
ATOM 818 O O . VAL A 1 109 ? -8.711 4.396 15.859 1.00 98.19 109 VAL A O 1
ATOM 821 N N . SER A 1 110 ? -10.618 3.316 16.367 1.00 97.69 110 SER A N 1
ATOM 822 C CA . SER A 1 110 ? -11.500 4.428 16.016 1.00 97.69 110 SER A CA 1
ATOM 823 C C . SER A 1 110 ? -12.447 4.826 17.139 1.00 97.69 110 SER A C 1
ATOM 825 O O . SER A 1 110 ? -12.909 3.982 17.898 1.00 97.69 110 SER A O 1
ATOM 827 N N . ASP A 1 111 ? -12.792 6.109 17.201 1.00 96.75 111 ASP A N 1
ATOM 828 C CA . ASP A 1 111 ? -13.903 6.646 17.996 1.00 96.75 111 ASP A CA 1
ATOM 829 C C . ASP A 1 111 ? -15.271 6.555 17.283 1.00 96.75 111 ASP A C 1
ATOM 831 O O . ASP A 1 111 ? -16.292 6.968 17.835 1.00 96.75 111 ASP A O 1
ATOM 835 N N . SER A 1 112 ? -15.312 6.024 16.055 1.00 96.00 112 SER A N 1
ATOM 836 C CA . SER A 1 112 ? -16.502 5.969 15.205 1.00 96.00 112 SER A CA 1
ATOM 837 C C . SER A 1 112 ? -16.825 4.542 14.755 1.00 96.00 112 SER A C 1
ATOM 839 O O . SER A 1 112 ? -16.037 3.871 14.076 1.00 96.00 112 SER A O 1
ATOM 841 N N . ALA A 1 113 ? -18.035 4.082 15.088 1.00 96.38 113 ALA A N 1
ATOM 842 C CA . ALA A 1 113 ? -18.540 2.786 14.639 1.00 96.38 113 ALA A CA 1
ATOM 843 C C . ALA A 1 113 ? -18.736 2.761 13.113 1.00 96.38 113 ALA A C 1
ATOM 845 O O . ALA A 1 113 ? -18.383 1.774 12.469 1.00 96.38 113 ALA A O 1
ATOM 846 N N . ALA A 1 114 ? -19.217 3.863 12.526 1.00 94.44 114 ALA A N 1
ATOM 847 C CA . ALA A 1 114 ? -19.375 4.016 11.080 1.00 94.44 114 ALA A CA 1
ATOM 848 C C . ALA A 1 114 ? -18.029 3.957 10.334 1.00 94.44 114 ALA A C 1
ATOM 850 O O . ALA A 1 114 ? -17.906 3.245 9.337 1.00 94.44 114 ALA A O 1
ATOM 851 N N . ALA A 1 115 ? -16.990 4.628 10.845 1.00 94.88 115 ALA A N 1
ATOM 852 C CA . ALA A 1 115 ? -15.649 4.533 10.266 1.00 94.88 115 ALA A CA 1
ATOM 853 C C . ALA A 1 115 ? -15.118 3.093 10.342 1.00 94.88 115 ALA A C 1
ATOM 855 O O . ALA A 1 115 ? -14.616 2.548 9.361 1.00 94.88 115 ALA A O 1
ATOM 856 N N . THR A 1 116 ? -15.305 2.433 11.486 1.00 96.44 116 THR A N 1
ATOM 857 C CA . THR A 1 116 ? -14.889 1.037 11.686 1.00 96.44 116 THR A CA 1
ATOM 858 C C . THR A 1 116 ? -15.622 0.073 10.751 1.00 96.44 116 THR A C 1
ATOM 860 O O . THR A 1 116 ? -15.008 -0.847 10.210 1.00 96.44 116 THR A O 1
ATOM 863 N N . LEU A 1 117 ? -16.916 0.297 10.499 1.00 95.56 117 LEU A N 1
ATOM 864 C CA . LEU A 1 117 ? -17.698 -0.455 9.514 1.00 95.56 117 LEU A CA 1
ATOM 865 C C . LEU A 1 117 ? -17.114 -0.306 8.103 1.00 95.56 117 LEU A C 1
ATOM 867 O O . LEU A 1 117 ? -16.961 -1.298 7.386 1.00 95.56 117 LEU A O 1
ATOM 871 N N . ASN A 1 118 ? -16.744 0.918 7.728 1.00 94.56 118 ASN A N 1
ATOM 872 C CA . ASN A 1 118 ? -16.115 1.206 6.446 1.00 94.56 118 ASN A CA 1
ATOM 873 C C . ASN A 1 118 ? -14.766 0.476 6.304 1.00 94.56 118 ASN A C 1
ATOM 875 O O . ASN A 1 118 ? -14.539 -0.180 5.287 1.00 94.56 118 ASN A O 1
ATOM 879 N N . PHE A 1 119 ? -13.912 0.479 7.335 1.00 95.75 119 PHE A N 1
ATOM 880 C CA . PHE A 1 119 ? -12.675 -0.318 7.341 1.00 95.75 119 PHE A CA 1
ATOM 881 C C . PHE A 1 119 ? -12.934 -1.820 7.237 1.00 95.75 119 PHE A C 1
ATOM 883 O O . PHE A 1 119 ? -12.250 -2.507 6.481 1.00 95.75 119 PHE A O 1
ATOM 890 N N . LYS A 1 120 ? -13.930 -2.336 7.963 1.00 94.88 120 LYS A N 1
ATOM 891 C CA . LYS A 1 120 ? -14.302 -3.757 7.925 1.00 94.88 120 LYS A CA 1
ATOM 892 C C . LYS A 1 120 ? -14.793 -4.197 6.543 1.00 94.88 120 LYS A C 1
ATOM 894 O O . LYS A 1 120 ? -14.581 -5.340 6.151 1.00 94.88 120 LYS A O 1
ATOM 899 N N . THR A 1 121 ? -15.438 -3.290 5.816 1.00 94.69 121 THR A N 1
ATOM 900 C CA . THR A 1 121 ? -15.912 -3.517 4.444 1.00 94.69 121 THR A CA 1
ATOM 901 C C . THR A 1 121 ? -14.772 -3.415 3.433 1.00 94.69 121 THR A C 1
ATOM 903 O O . THR A 1 121 ? -14.741 -4.140 2.443 1.00 94.69 121 THR A O 1
ATOM 906 N N . TRP A 1 122 ? -13.821 -2.514 3.673 1.00 95.31 122 TRP A N 1
ATOM 907 C CA . TRP A 1 122 ? -12.741 -2.234 2.738 1.00 95.31 122 TRP A CA 1
ATOM 908 C C . TRP A 1 122 ? -11.573 -3.225 2.825 1.00 95.31 122 TRP A C 1
ATOM 910 O O . TRP A 1 122 ? -11.077 -3.691 1.796 1.00 95.31 122 TRP A O 1
ATOM 920 N N . LEU A 1 123 ? -11.120 -3.537 4.038 1.00 95.50 123 LEU A N 1
ATOM 921 C CA . LEU A 1 123 ? -9.944 -4.369 4.296 1.00 95.50 123 LEU A CA 1
ATOM 922 C C . LEU A 1 123 ? -10.318 -5.846 4.428 1.00 95.50 123 LEU A C 1
ATOM 924 O O . LEU A 1 123 ? -11.476 -6.172 4.701 1.00 95.50 123 LEU A O 1
ATOM 928 N N . SER A 1 124 ? -9.342 -6.746 4.270 1.00 91.94 124 SER A N 1
ATOM 929 C CA . SER A 1 124 ? -9.565 -8.167 4.542 1.00 91.94 124 SER A CA 1
ATOM 930 C C . SER A 1 124 ? -9.673 -8.416 6.042 1.00 91.94 124 SER A C 1
ATOM 932 O O . SER A 1 124 ? -9.019 -7.770 6.863 1.00 91.94 124 SER A O 1
ATOM 934 N N . THR A 1 125 ? -10.529 -9.365 6.419 1.00 85.31 125 THR A N 1
ATOM 935 C CA . THR A 1 125 ? -10.510 -9.888 7.786 1.00 85.31 125 THR A CA 1
ATOM 936 C C . THR A 1 125 ? -9.248 -10.727 7.934 1.00 85.31 125 THR A C 1
ATOM 938 O O . THR A 1 125 ? -9.047 -11.662 7.165 1.00 85.31 125 THR A O 1
ATOM 941 N N . THR A 1 126 ? -8.400 -10.380 8.896 1.00 83.19 126 THR A N 1
ATOM 942 C CA . THR A 1 126 ? -7.176 -11.137 9.182 1.00 83.19 126 THR A CA 1
ATOM 943 C C . THR A 1 126 ? -7.492 -12.493 9.812 1.00 83.19 126 THR A C 1
ATOM 945 O O . THR A 1 126 ? -8.581 -12.697 10.367 1.00 83.19 126 THR A O 1
ATOM 948 N N . LYS A 1 127 ? -6.528 -13.420 9.773 1.00 80.31 127 LYS A N 1
ATOM 949 C CA . LYS A 1 127 ? -6.553 -14.636 10.596 1.00 80.31 127 LYS A CA 1
ATOM 950 C C . LYS A 1 127 ? -7.000 -14.315 12.026 1.00 80.31 127 LYS A C 1
ATOM 952 O O . LYS A 1 127 ? -6.505 -13.390 12.666 1.00 80.31 127 LYS A O 1
ATOM 957 N N . THR A 1 128 ? -7.909 -15.122 12.568 1.00 80.75 128 THR A N 1
ATOM 958 C CA . THR A 1 128 ? -8.314 -14.992 13.970 1.00 80.75 128 THR A CA 1
ATOM 959 C C . THR A 1 128 ? -7.133 -15.332 14.877 1.00 80.75 128 THR A C 1
ATOM 961 O O . THR A 1 128 ? -6.769 -16.498 15.027 1.00 80.75 128 THR A O 1
ATOM 964 N N . ILE A 1 129 ? -6.522 -14.302 15.463 1.00 84.19 129 ILE A N 1
ATOM 965 C CA . ILE A 1 129 ? -5.437 -14.424 16.437 1.00 84.19 129 ILE A CA 1
ATOM 966 C C . ILE A 1 129 ? -5.945 -13.872 17.782 1.00 84.19 129 ILE A C 1
ATOM 968 O O . ILE A 1 129 ? -6.442 -12.733 17.829 1.00 84.19 129 ILE A O 1
ATOM 972 N N . PRO A 1 130 ? -5.873 -14.662 18.870 1.00 86.12 130 PRO A N 1
ATOM 973 C CA . PRO A 1 130 ? -6.251 -14.195 20.199 1.00 86.12 130 PRO A CA 1
ATOM 974 C C . PRO A 1 130 ? -5.336 -13.060 20.679 1.00 86.12 130 PRO A C 1
ATOM 976 O O . PRO A 1 130 ? -4.275 -12.798 20.108 1.00 86.12 130 PRO A O 1
ATOM 979 N N . LEU A 1 131 ? -5.779 -12.335 21.704 1.00 85.12 131 LEU A N 1
ATOM 980 C CA . LEU A 1 131 ? -4.891 -11.430 22.424 1.00 85.12 131 LEU A CA 1
ATOM 981 C C . LEU A 1 131 ? -4.134 -12.214 23.505 1.00 85.12 131 LEU A C 1
ATOM 983 O O . LEU A 1 131 ? -4.656 -13.207 24.007 1.00 85.12 131 LEU A O 1
ATOM 987 N N . PRO A 1 132 ? -2.904 -11.797 23.852 1.00 80.00 132 PRO A N 1
ATOM 988 C CA . PRO A 1 132 ? -2.154 -10.657 23.308 1.00 80.00 132 PRO A CA 1
ATOM 989 C C . PRO A 1 132 ? -1.319 -10.991 22.052 1.00 80.00 132 PRO A C 1
ATOM 991 O O . PRO A 1 132 ? -0.425 -10.232 21.695 1.00 80.00 132 PRO A O 1
ATOM 994 N N . GLN A 1 133 ? -1.548 -12.131 21.386 1.00 85.12 133 GLN A N 1
ATOM 995 C CA . GLN A 1 133 ? -0.660 -12.622 20.321 1.00 85.12 133 GLN A CA 1
ATOM 996 C C . GLN A 1 133 ? -0.807 -11.885 18.983 1.00 85.12 133 GLN A C 1
ATOM 998 O O . GLN A 1 133 ? 0.074 -12.005 18.131 1.00 85.12 133 GLN A O 1
ATOM 1003 N N . PHE A 1 134 ? -1.902 -11.154 18.759 1.00 86.88 134 PHE A N 1
ATOM 1004 C CA . PHE A 1 134 ? -2.042 -10.340 17.553 1.00 86.88 134 PHE A CA 1
ATOM 1005 C C . PHE A 1 134 ? -1.024 -9.195 17.564 1.00 86.88 134 PHE A C 1
ATOM 1007 O O . PHE A 1 134 ? -1.042 -8.364 18.470 1.00 86.88 134 PHE A O 1
ATOM 1014 N N . GLN A 1 135 ? -0.182 -9.142 16.531 1.00 88.81 135 GLN A N 1
ATOM 1015 C CA . GLN A 1 135 ? 0.754 -8.048 16.299 1.00 88.81 135 GLN A CA 1
ATOM 1016 C C . GLN A 1 135 ? 0.472 -7.400 14.950 1.00 88.81 135 GLN A C 1
ATOM 1018 O O . GLN A 1 135 ? 0.563 -8.038 13.900 1.00 88.81 135 GLN A O 1
ATOM 1023 N N . GLU A 1 136 ? 0.126 -6.123 14.990 1.00 92.69 136 GLU A N 1
ATOM 1024 C CA . GLU A 1 136 ? -0.044 -5.287 13.818 1.00 92.69 136 GLU A CA 1
ATOM 1025 C C . GLU A 1 136 ? 1.299 -4.891 13.197 1.00 92.69 136 GLU A C 1
ATOM 1027 O O . GLU A 1 136 ? 2.266 -4.567 13.885 1.00 92.69 136 GLU A O 1
ATOM 1032 N N . ALA A 1 137 ? 1.353 -4.867 11.866 1.00 94.88 137 ALA A N 1
ATOM 1033 C CA . ALA A 1 137 ? 2.458 -4.239 11.154 1.00 94.88 137 ALA A CA 1
ATOM 1034 C C . ALA A 1 137 ? 2.286 -2.715 11.082 1.00 94.88 137 ALA A C 1
ATOM 1036 O O . ALA A 1 137 ? 3.281 -1.990 11.043 1.00 94.88 137 ALA A O 1
ATOM 1037 N N . VAL A 1 138 ? 1.031 -2.250 11.046 1.00 96.38 138 VAL A N 1
ATOM 1038 C CA . VAL A 1 138 ? 0.639 -0.838 10.973 1.00 96.38 138 VAL A CA 1
ATOM 1039 C C . VAL A 1 138 ? -0.589 -0.588 11.842 1.00 96.38 138 VAL A C 1
ATOM 1041 O O . VAL A 1 138 ? -1.559 -1.350 11.792 1.00 96.38 138 VAL A O 1
ATOM 1044 N N . THR A 1 139 ? -0.573 0.526 12.568 1.00 97.81 139 THR A N 1
ATOM 1045 C CA . THR A 1 139 ? -1.722 1.033 13.327 1.00 97.81 139 THR A CA 1
ATOM 1046 C C . THR A 1 139 ? -2.359 2.203 12.586 1.00 97.81 139 THR A C 1
ATOM 1048 O O . THR A 1 139 ? -1.666 3.116 12.145 1.00 97.81 139 THR A O 1
ATOM 1051 N N . VAL A 1 140 ? -3.685 2.220 12.476 1.00 98.50 140 VAL A N 1
ATOM 1052 C CA . VAL A 1 140 ? -4.461 3.361 11.981 1.00 98.50 140 VAL A CA 1
ATOM 1053 C C . VAL A 1 140 ? -5.306 3.907 13.127 1.00 98.50 140 VAL A C 1
ATOM 1055 O O . VAL A 1 140 ? -6.251 3.264 13.581 1.00 98.50 140 VAL A O 1
ATOM 1058 N N . LEU A 1 141 ? -4.961 5.101 13.600 1.00 98.50 141 LEU A N 1
ATOM 1059 C CA . LEU A 1 141 ? -5.707 5.836 14.614 1.00 98.50 141 LEU A CA 1
ATOM 1060 C C . LEU A 1 141 ? -6.705 6.760 13.920 1.00 98.50 141 LEU A C 1
ATOM 1062 O O . LEU A 1 141 ? -6.314 7.650 13.167 1.00 98.50 141 LEU A O 1
ATOM 1066 N N . VAL A 1 142 ? -7.992 6.546 14.172 1.00 97.81 142 VAL A N 1
ATOM 1067 C CA . VAL A 1 142 ? -9.094 7.259 13.521 1.00 97.81 142 VAL A CA 1
ATOM 1068 C C . VAL A 1 142 ? -9.871 8.018 14.585 1.00 97.81 142 VAL A C 1
ATOM 1070 O O . VAL A 1 142 ? -10.795 7.489 15.199 1.00 97.81 142 VAL A O 1
ATOM 1073 N N . ALA A 1 143 ? -9.473 9.262 14.812 1.00 97.12 143 ALA A N 1
ATOM 1074 C CA . ALA A 1 143 ? -10.100 10.168 15.762 1.00 97.12 143 ALA A CA 1
ATOM 1075 C C . ALA A 1 143 ? -11.051 11.117 15.016 1.00 97.12 143 ALA A C 1
ATOM 1077 O O . ALA A 1 143 ? -10.784 12.312 14.861 1.00 97.12 143 ALA A O 1
ATOM 1078 N N . ALA A 1 144 ? -12.143 10.565 14.484 1.00 95.44 144 ALA A N 1
ATOM 1079 C CA . ALA A 1 144 ? -13.046 11.271 13.581 1.00 95.44 144 ALA A CA 1
ATOM 1080 C C . ALA A 1 144 ? -13.726 12.477 14.246 1.00 95.44 144 ALA A C 1
ATOM 1082 O O . ALA A 1 144 ? -13.996 13.470 13.572 1.00 95.44 144 ALA A O 1
ATOM 1083 N N . ASN A 1 145 ? -13.954 12.415 15.560 1.00 93.19 145 ASN A N 1
ATOM 1084 C CA . ASN A 1 145 ? -14.591 13.473 16.343 1.00 93.19 145 ASN A CA 1
ATOM 1085 C C . ASN A 1 145 ? -13.584 14.330 17.133 1.00 93.19 145 ASN A C 1
ATOM 1087 O O . ASN A 1 145 ? -13.985 15.172 17.941 1.00 93.19 145 ASN A O 1
ATOM 1091 N N . PHE A 1 146 ? -12.278 14.140 16.922 1.00 93.44 146 PHE A N 1
ATOM 1092 C CA . PHE A 1 146 ? -11.250 14.983 17.526 1.00 93.44 146 PHE A CA 1
ATOM 1093 C C . PHE A 1 146 ? -11.202 16.359 16.858 1.00 93.44 146 PHE A C 1
ATOM 1095 O O . PHE A 1 146 ? -11.174 16.480 15.633 1.00 93.44 146 PHE A O 1
ATOM 1102 N N . ASN A 1 147 ? -11.144 17.417 17.668 1.00 89.06 147 ASN A N 1
ATOM 1103 C CA . ASN A 1 147 ? -11.007 18.779 17.166 1.00 89.06 147 ASN A CA 1
ATOM 1104 C C . ASN A 1 147 ? -9.538 19.108 16.864 1.00 89.06 147 ASN A C 1
ATOM 1106 O O . ASN A 1 147 ? -8.864 19.791 17.632 1.00 89.06 147 ASN A O 1
ATOM 1110 N N . SER A 1 148 ? -9.058 18.669 15.704 1.00 85.06 148 SER A N 1
ATOM 1111 C CA . SER A 1 148 ? -7.717 18.971 15.188 1.00 85.06 148 SER A CA 1
ATOM 1112 C C . SER A 1 148 ? -7.590 20.356 14.535 1.00 85.06 148 SER A C 1
ATOM 1114 O O . SER A 1 148 ? -6.623 20.603 13.818 1.00 85.06 148 SER A O 1
ATOM 1116 N N . LYS A 1 149 ? -8.551 21.275 14.743 1.00 88.25 149 LYS A N 1
ATOM 1117 C CA . LYS A 1 149 ? -8.645 22.561 14.012 1.00 88.25 149 LYS A CA 1
ATOM 1118 C C . LYS A 1 149 ? -8.724 22.367 12.485 1.00 88.25 149 LYS A C 1
ATOM 1120 O O . LYS A 1 149 ? -8.196 23.167 11.715 1.00 88.25 149 LYS A O 1
ATOM 1125 N N . GLY A 1 150 ? -9.398 21.296 12.064 1.00 91.12 150 GLY A N 1
ATOM 1126 C CA . GLY A 1 150 ? -9.580 20.885 10.668 1.00 91.12 150 GLY A CA 1
ATOM 1127 C C . GLY A 1 150 ? -9.187 19.419 10.434 1.00 91.12 150 GLY A C 1
ATOM 1128 O O . GLY A 1 150 ? -8.461 18.853 11.248 1.00 91.12 150 GLY A O 1
ATOM 1129 N N . PRO A 1 151 ? -9.662 18.782 9.350 1.00 95.94 151 PRO A N 1
ATOM 1130 C CA . PRO A 1 151 ? -9.379 17.379 9.069 1.00 95.94 151 PRO A CA 1
ATOM 1131 C C . PRO A 1 151 ? -7.916 17.189 8.642 1.00 95.94 151 PRO A C 1
ATOM 1133 O O . PRO A 1 151 ? -7.420 17.895 7.757 1.00 95.94 151 PRO A O 1
ATOM 1136 N N . ILE A 1 152 ? -7.223 16.227 9.248 1.00 97.31 152 ILE A N 1
ATOM 1137 C CA . ILE A 1 152 ? -5.800 15.967 8.996 1.00 97.31 152 ILE A CA 1
ATOM 1138 C C . ILE A 1 152 ? -5.499 14.481 8.822 1.00 97.31 152 ILE A C 1
ATOM 1140 O O . ILE A 1 152 ? -6.201 13.620 9.352 1.00 97.31 152 ILE A O 1
ATOM 1144 N N . ILE A 1 153 ? -4.422 14.201 8.088 1.00 98.00 153 ILE A N 1
ATOM 1145 C CA . ILE A 1 153 ? -3.811 12.877 7.984 1.00 98.00 153 ILE A CA 1
ATOM 1146 C C . ILE A 1 153 ? -2.295 12.990 8.150 1.00 98.00 153 ILE A C 1
ATOM 1148 O O . ILE A 1 153 ? -1.671 13.925 7.642 1.00 98.00 153 ILE A O 1
ATOM 1152 N N . SER A 1 154 ? -1.693 12.054 8.876 1.00 97.69 154 SER A N 1
ATOM 1153 C CA . SER A 1 154 ? -0.247 12.007 9.083 1.00 97.69 154 SER A CA 1
ATOM 1154 C C . SER A 1 154 ? 0.245 10.573 9.232 1.00 97.69 154 SER A C 1
ATOM 1156 O O . SER A 1 154 ? -0.518 9.694 9.627 1.00 97.69 154 SER A O 1
ATOM 1158 N N . TYR A 1 155 ? 1.522 10.334 8.940 1.00 97.31 155 TYR A N 1
ATOM 1159 C CA . TYR A 1 155 ? 2.152 9.022 9.077 1.00 97.31 155 TYR A CA 1
ATOM 1160 C C . TYR A 1 155 ? 3.501 9.128 9.777 1.00 97.31 155 TYR A C 1
ATOM 1162 O O . TYR A 1 155 ? 4.383 9.875 9.350 1.00 97.31 155 TYR A O 1
ATOM 1170 N N . GLY A 1 156 ? 3.643 8.361 10.855 1.00 96.44 156 GLY A N 1
ATOM 1171 C CA . GLY A 1 156 ? 4.857 8.223 11.640 1.00 96.44 156 GLY A CA 1
ATOM 1172 C C . GLY A 1 156 ? 5.618 6.970 11.220 1.00 96.44 156 GLY A C 1
ATOM 1173 O O . GLY A 1 156 ? 5.283 5.886 11.691 1.00 96.44 156 GLY A O 1
ATOM 1174 N N . PRO A 1 157 ? 6.677 7.063 10.394 1.00 91.38 157 PRO A N 1
ATOM 1175 C CA . PRO A 1 157 ? 7.379 5.879 9.891 1.00 91.38 157 PRO A CA 1
ATOM 1176 C C . PRO A 1 157 ? 8.080 5.064 10.982 1.00 91.38 157 PRO A C 1
ATOM 1178 O O . PRO A 1 157 ? 8.250 3.857 10.840 1.00 91.38 157 PRO A O 1
ATOM 1181 N N . LYS A 1 158 ? 8.475 5.707 12.089 1.00 91.00 158 LYS A N 1
ATOM 1182 C CA . LYS A 1 158 ? 9.102 5.024 13.231 1.00 91.00 158 LYS A CA 1
ATOM 1183 C C . LYS A 1 158 ? 8.088 4.262 14.083 1.00 91.00 158 LYS A C 1
ATOM 1185 O O . LYS A 1 158 ? 8.376 3.142 14.486 1.00 91.00 158 LYS A O 1
ATOM 1190 N N . SER A 1 159 ? 6.926 4.863 14.347 1.00 91.38 159 SER A N 1
ATOM 1191 C CA . SER A 1 159 ? 5.838 4.234 15.105 1.00 91.38 159 SER A CA 1
ATOM 1192 C C . SER A 1 159 ? 4.986 3.294 14.249 1.00 91.38 159 SER A C 1
ATOM 1194 O O . SER A 1 159 ? 4.240 2.494 14.797 1.00 91.38 159 SER A O 1
ATOM 1196 N N . LYS A 1 160 ? 5.121 3.359 12.915 1.00 93.69 160 LYS A N 1
ATOM 1197 C CA . LYS A 1 160 ? 4.279 2.649 11.938 1.00 93.69 160 LYS A CA 1
ATOM 1198 C C . LYS A 1 160 ? 2.793 2.963 12.138 1.00 93.69 160 LYS A C 1
ATOM 1200 O O . LYS A 1 160 ? 1.926 2.110 11.956 1.00 93.69 160 LYS A O 1
ATOM 1205 N N . THR A 1 161 ? 2.515 4.213 12.497 1.00 97.31 161 THR A N 1
ATOM 1206 C CA . THR A 1 161 ? 1.173 4.686 12.829 1.00 97.31 161 THR A CA 1
ATOM 1207 C C . THR A 1 161 ? 0.712 5.711 11.810 1.00 97.31 161 THR A C 1
ATOM 1209 O O . THR A 1 161 ? 1.416 6.679 11.522 1.00 97.31 161 THR A O 1
ATOM 1212 N N . ILE A 1 162 ? -0.490 5.517 11.279 1.00 98.38 162 ILE A N 1
ATOM 1213 C CA . ILE A 1 162 ? -1.211 6.513 10.494 1.00 98.38 162 ILE A CA 1
ATOM 1214 C C . ILE A 1 162 ? -2.272 7.139 11.397 1.00 98.38 162 ILE A C 1
ATOM 1216 O O . ILE A 1 162 ? -3.036 6.429 12.044 1.00 98.38 162 ILE A O 1
ATOM 1220 N N . ILE A 1 163 ? -2.333 8.465 11.432 1.00 98.25 163 ILE A N 1
ATOM 1221 C CA . ILE A 1 163 ? -3.368 9.227 12.131 1.00 98.25 163 ILE A CA 1
ATOM 1222 C C . ILE A 1 163 ? -4.302 9.831 11.095 1.00 98.25 163 ILE A C 1
ATOM 1224 O O . ILE A 1 163 ? -3.837 10.499 10.174 1.00 98.25 163 ILE A O 1
ATOM 1228 N N . ILE A 1 164 ? -5.605 9.656 11.292 1.00 97.38 164 ILE A N 1
ATOM 1229 C CA . ILE A 1 164 ? -6.667 10.432 10.654 1.00 97.38 164 ILE A CA 1
ATOM 1230 C C . ILE A 1 164 ? -7.464 11.090 11.775 1.00 97.38 164 ILE A C 1
ATOM 1232 O O . ILE A 1 164 ? -7.969 10.400 12.661 1.00 97.38 164 ILE A O 1
ATOM 1236 N N . ALA A 1 165 ? -7.573 12.416 11.752 1.00 96.94 165 ALA A N 1
ATOM 1237 C CA . ALA A 1 165 ? -8.268 13.156 12.799 1.00 96.94 165 ALA A CA 1
ATOM 1238 C C . ALA A 1 165 ? -9.191 14.237 12.227 1.00 96.94 165 ALA A C 1
ATOM 1240 O O . ALA A 1 165 ? -8.903 14.822 11.181 1.00 96.94 165 ALA A O 1
ATOM 1241 N N . GLY A 1 166 ? -10.320 14.471 12.902 1.00 95.62 166 GLY A N 1
ATOM 1242 C CA . GLY A 1 166 ? -11.351 15.431 12.489 1.00 95.62 166 GLY A CA 1
ATOM 1243 C C . GLY A 1 166 ? -12.161 15.011 11.253 1.00 95.62 166 GLY A C 1
ATOM 1244 O O . GLY A 1 166 ? -12.893 15.825 10.691 1.00 95.62 166 GLY A O 1
ATOM 1245 N N . THR A 1 167 ? -11.994 13.768 10.793 1.00 94.88 167 THR A N 1
ATOM 1246 C CA . THR A 1 167 ? -12.701 13.163 9.657 1.00 94.88 167 THR A CA 1
ATOM 1247 C C . THR A 1 167 ? -12.619 11.638 9.726 1.00 94.88 167 THR A C 1
ATOM 1249 O O . THR A 1 167 ? -11.731 11.081 10.369 1.00 94.88 167 THR A O 1
ATOM 1252 N N . ALA A 1 168 ? -13.536 10.960 9.045 1.00 92.31 168 ALA A N 1
ATOM 1253 C CA . ALA A 1 168 ? -13.503 9.533 8.747 1.00 92.31 168 ALA A CA 1
ATOM 1254 C C . ALA A 1 168 ? -13.287 9.262 7.248 1.00 92.31 168 ALA A C 1
ATOM 1256 O O . ALA A 1 168 ? -13.479 8.135 6.795 1.00 92.31 168 ALA A O 1
ATOM 1257 N N . ASN A 1 169 ? -12.901 10.273 6.463 1.00 93.19 169 ASN A N 1
ATOM 1258 C CA . ASN A 1 169 ? -12.572 10.073 5.058 1.00 93.19 169 ASN A CA 1
ATOM 1259 C C . ASN A 1 169 ? -11.287 9.240 4.924 1.00 93.19 169 ASN A C 1
ATOM 1261 O O . ASN A 1 169 ? -10.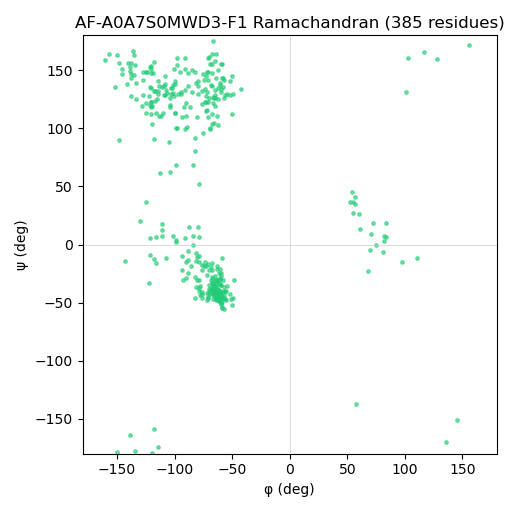192 9.683 5.272 1.00 93.19 169 ASN A O 1
ATOM 1265 N N . MET A 1 170 ? -11.443 8.022 4.410 1.00 92.62 170 MET A N 1
ATOM 1266 C CA . MET A 1 170 ? -10.370 7.035 4.289 1.00 92.62 170 MET A CA 1
ATOM 1267 C C . MET A 1 170 ? -9.660 7.071 2.934 1.00 92.62 170 MET A C 1
ATOM 1269 O O . MET A 1 170 ? -8.642 6.407 2.779 1.00 92.62 170 MET A O 1
ATOM 1273 N N . GLU A 1 171 ? -10.165 7.812 1.946 1.00 93.31 171 GLU A N 1
ATOM 1274 C CA . GLU A 1 171 ? -9.604 7.825 0.588 1.00 93.31 171 GLU A CA 1
ATOM 1275 C C . GLU A 1 171 ? -8.108 8.191 0.556 1.00 93.31 171 GLU A C 1
ATOM 1277 O O . GLU A 1 171 ? -7.349 7.505 -0.134 1.00 93.31 171 GLU A O 1
ATOM 1282 N N . PRO A 1 172 ? -7.617 9.152 1.365 1.00 94.00 172 PRO A N 1
ATOM 1283 C CA . PRO A 1 172 ? -6.188 9.453 1.412 1.00 94.00 172 PRO A CA 1
ATOM 1284 C C . PRO A 1 172 ? -5.314 8.300 1.908 1.00 94.00 172 PRO A C 1
ATOM 1286 O O . PRO A 1 172 ? -4.124 8.284 1.609 1.00 94.00 172 PRO A O 1
ATOM 1289 N N . LEU A 1 173 ? -5.860 7.290 2.598 1.00 95.25 173 LEU A N 1
ATOM 1290 C CA . LEU A 1 173 ? -5.080 6.109 2.989 1.00 95.25 173 LEU A CA 1
ATOM 1291 C C . LEU A 1 173 ? -4.515 5.344 1.793 1.00 95.25 173 LEU A C 1
ATOM 1293 O O . LEU A 1 173 ? -3.514 4.651 1.948 1.00 95.25 173 LEU A O 1
ATOM 1297 N N . LEU A 1 174 ? -5.080 5.517 0.597 1.00 93.75 174 LEU A N 1
ATOM 1298 C CA . LEU A 1 174 ? -4.515 4.984 -0.642 1.00 93.75 174 LEU A CA 1
ATOM 1299 C C . LEU A 1 174 ? -3.101 5.517 -0.936 1.00 93.75 174 LEU A C 1
ATOM 1301 O O . LEU A 1 174 ? -2.336 4.844 -1.620 1.00 93.75 174 LEU A O 1
ATOM 1305 N N . ASP A 1 175 ? -2.733 6.694 -0.419 1.00 92.81 175 ASP A N 1
ATOM 1306 C CA . ASP A 1 175 ? -1.373 7.250 -0.516 1.00 92.81 175 ASP A CA 1
ATOM 1307 C C . ASP A 1 175 ? -0.462 6.839 0.643 1.00 92.81 175 ASP A C 1
ATOM 1309 O O . ASP A 1 175 ? 0.760 6.758 0.488 1.00 92.81 175 ASP A O 1
ATOM 1313 N N . PHE A 1 176 ? -1.041 6.582 1.816 1.00 95.44 176 PHE A N 1
ATOM 1314 C CA . PHE A 1 176 ? -0.285 6.310 3.037 1.00 95.44 176 PHE A CA 1
ATOM 1315 C C . PHE A 1 176 ? -0.039 4.819 3.279 1.00 95.44 176 PHE A C 1
ATOM 1317 O O . PHE A 1 176 ? 1.013 4.465 3.806 1.00 95.44 176 PHE A O 1
ATOM 1324 N N . PHE A 1 177 ? -0.932 3.924 2.852 1.00 95.88 177 PHE A N 1
ATOM 1325 C CA . PHE A 1 177 ? -0.691 2.484 2.952 1.00 95.88 177 PHE A CA 1
ATOM 1326 C C . PHE A 1 177 ? 0.542 2.008 2.179 1.00 95.88 177 PHE A C 1
ATOM 1328 O O . PHE A 1 177 ? 1.309 1.249 2.779 1.00 95.88 177 PHE A O 1
ATOM 1335 N N . PRO A 1 178 ? 0.817 2.466 0.939 1.00 94.94 178 PRO A N 1
ATOM 1336 C CA . PRO A 1 178 ? 2.075 2.150 0.269 1.00 94.94 178 PRO A CA 1
ATOM 1337 C C . PRO A 1 178 ? 3.299 2.455 1.136 1.00 94.94 178 PRO A C 1
ATOM 1339 O O . PRO A 1 178 ? 4.148 1.589 1.336 1.00 94.94 178 PRO A O 1
ATOM 1342 N N . GLN A 1 179 ? 3.319 3.643 1.745 1.00 94.06 179 GLN A N 1
ATOM 1343 C CA . GLN A 1 179 ? 4.401 4.108 2.614 1.00 94.06 179 GLN A CA 1
ATOM 1344 C C . GLN A 1 179 ? 4.517 3.305 3.911 1.00 94.06 179 GLN A C 1
ATOM 1346 O O . GLN A 1 179 ? 5.623 3.057 4.390 1.00 94.06 179 GLN A O 1
ATOM 1351 N N . ALA A 1 180 ? 3.377 2.930 4.491 1.00 95.81 180 ALA A N 1
ATOM 1352 C CA . ALA A 1 180 ? 3.315 2.290 5.796 1.00 95.81 180 ALA A CA 1
ATOM 1353 C C . ALA A 1 180 ? 3.580 0.785 5.761 1.00 95.81 180 ALA A C 1
ATOM 1355 O O . ALA A 1 180 ? 4.055 0.221 6.742 1.00 95.81 180 ALA A O 1
ATOM 1356 N N . THR A 1 181 ? 3.274 0.126 4.644 1.00 96.56 181 THR A N 1
ATOM 1357 C CA . THR A 1 181 ? 3.161 -1.341 4.613 1.00 96.56 181 THR A CA 1
ATOM 1358 C C . THR A 1 181 ? 4.164 -2.013 3.685 1.00 96.56 181 THR A C 1
ATOM 1360 O O . THR A 1 181 ? 4.352 -3.222 3.799 1.00 96.56 181 THR A O 1
ATOM 1363 N N . ALA A 1 182 ? 4.853 -1.260 2.816 1.00 95.44 182 ALA A N 1
ATOM 1364 C CA . ALA A 1 182 ? 5.808 -1.812 1.854 1.00 95.44 182 ALA A CA 1
ATOM 1365 C C . ALA A 1 182 ? 6.832 -2.758 2.505 1.00 95.44 182 ALA A C 1
ATOM 1367 O O . ALA A 1 182 ? 6.954 -3.909 2.092 1.00 95.44 182 ALA A O 1
ATOM 1368 N N . GLU A 1 183 ? 7.503 -2.318 3.571 1.00 95.25 183 GLU A N 1
ATOM 1369 C CA . GLU A 1 183 ? 8.498 -3.145 4.266 1.00 95.25 183 GLU A CA 1
ATOM 1370 C C . GLU A 1 183 ? 7.895 -4.365 4.962 1.00 95.25 183 GLU A C 1
ATOM 1372 O O . GLU A 1 183 ? 8.534 -5.413 5.024 1.00 95.25 183 GLU A O 1
ATOM 1377 N N . ALA A 1 184 ? 6.662 -4.258 5.461 1.00 95.94 184 ALA A N 1
ATOM 1378 C CA . ALA A 1 184 ? 5.980 -5.386 6.085 1.00 95.94 184 ALA A CA 1
ATOM 1379 C C . ALA A 1 184 ? 5.670 -6.484 5.059 1.00 95.94 184 ALA A C 1
ATOM 1381 O O . ALA A 1 184 ? 5.902 -7.657 5.335 1.00 95.94 184 ALA A O 1
ATOM 1382 N N . PHE A 1 185 ? 5.229 -6.111 3.853 1.00 97.44 185 PHE A N 1
ATOM 1383 C CA . PHE A 1 185 ? 5.062 -7.066 2.756 1.00 97.44 185 PHE A CA 1
ATOM 1384 C C . PHE A 1 185 ? 6.395 -7.705 2.355 1.00 97.44 185 PHE A C 1
ATOM 1386 O O . PHE A 1 185 ? 6.490 -8.928 2.244 1.00 97.44 185 PHE A O 1
ATOM 1393 N N . LEU A 1 186 ? 7.448 -6.900 2.188 1.00 97.19 186 LEU A N 1
ATOM 1394 C CA . LEU A 1 186 ? 8.756 -7.406 1.766 1.00 97.19 186 LEU A CA 1
ATOM 1395 C C . LEU A 1 186 ? 9.384 -8.343 2.806 1.00 97.19 186 LEU A C 1
ATOM 1397 O O . LEU A 1 186 ? 9.991 -9.342 2.427 1.00 97.19 186 LEU A O 1
ATOM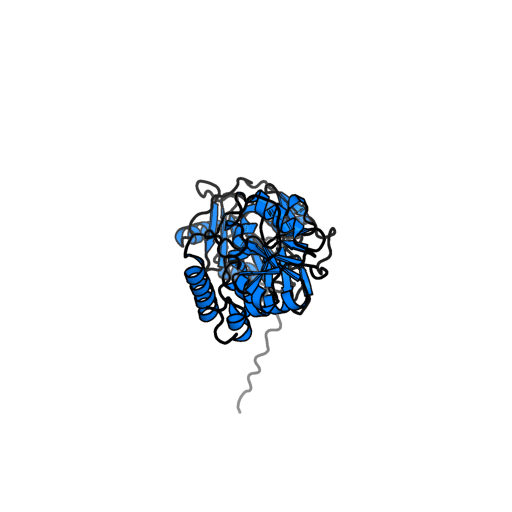 1401 N N . ALA A 1 187 ? 9.189 -8.083 4.103 1.00 95.56 187 ALA A N 1
ATOM 1402 C CA . ALA A 1 187 ? 9.611 -8.983 5.178 1.00 95.56 187 ALA A CA 1
ATOM 1403 C C . ALA A 1 187 ? 8.923 -10.361 5.115 1.00 95.56 187 ALA A C 1
ATOM 1405 O O . ALA A 1 187 ? 9.485 -11.351 5.581 1.00 95.56 187 ALA A O 1
ATOM 1406 N N . LEU A 1 188 ? 7.739 -10.436 4.501 1.00 95.25 188 LEU A N 1
ATOM 1407 C CA . LEU A 1 188 ? 6.997 -11.673 4.250 1.00 95.25 188 LEU A CA 1
ATOM 1408 C C . LEU A 1 188 ? 7.321 -12.308 2.885 1.00 95.25 188 LEU A C 1
ATOM 1410 O O . LEU A 1 188 ? 6.703 -13.302 2.514 1.00 95.25 188 LEU A O 1
ATOM 1414 N N . ASN A 1 189 ? 8.290 -11.770 2.133 1.00 97.31 189 ASN A N 1
ATOM 1415 C CA . ASN A 1 189 ? 8.569 -12.134 0.736 1.00 97.31 189 ASN A CA 1
ATOM 1416 C C . ASN A 1 189 ? 7.351 -11.953 -0.187 1.00 97.31 189 ASN A C 1
ATOM 1418 O O . ASN A 1 189 ? 7.072 -12.773 -1.066 1.00 97.31 189 ASN A O 1
ATOM 1422 N N . VAL A 1 190 ? 6.622 -10.859 0.021 1.00 97.81 190 VAL A N 1
ATOM 1423 C CA . VAL A 1 190 ? 5.470 -10.462 -0.783 1.00 97.81 190 VAL A CA 1
ATOM 1424 C C . VAL A 1 190 ? 5.783 -9.123 -1.437 1.00 97.81 190 VAL A C 1
ATOM 1426 O O . VAL A 1 190 ? 6.251 -8.195 -0.785 1.00 97.81 190 VAL A O 1
ATOM 1429 N N . LEU A 1 191 ? 5.528 -9.012 -2.736 1.00 97.69 191 LEU A N 1
ATOM 1430 C CA . LEU A 1 191 ? 5.663 -7.775 -3.492 1.00 97.69 191 LEU A CA 1
ATOM 1431 C C . LEU A 1 191 ? 4.311 -7.062 -3.518 1.00 97.69 191 LEU A C 1
ATOM 1433 O O . LEU A 1 191 ? 3.394 -7.545 -4.195 1.00 97.69 191 LEU A O 1
ATOM 1437 N N . PRO A 1 192 ? 4.160 -5.929 -2.814 1.00 96.62 192 PRO A N 1
ATOM 1438 C CA . PRO A 1 192 ? 2.968 -5.115 -2.937 1.00 96.62 192 PRO A CA 1
ATOM 1439 C C . PRO A 1 192 ? 3.031 -4.322 -4.243 1.00 96.62 192 PRO A C 1
ATOM 1441 O O . PRO A 1 192 ? 4.032 -3.682 -4.567 1.00 96.62 192 PRO A O 1
ATOM 1444 N N . LEU A 1 193 ? 1.939 -4.356 -4.992 1.00 96.19 193 LEU A N 1
ATOM 1445 C CA . LEU A 1 193 ? 1.781 -3.680 -6.268 1.00 96.19 193 LEU A CA 1
ATOM 1446 C C . LEU A 1 193 ? 0.623 -2.691 -6.141 1.00 96.19 193 LEU A C 1
ATOM 1448 O O . LEU A 1 193 ? -0.548 -3.071 -6.139 1.00 96.19 193 LEU A O 1
ATOM 1452 N N . TRP A 1 194 ? 0.957 -1.408 -6.023 1.00 95.19 194 TRP A N 1
ATOM 1453 C CA . TRP A 1 194 ? -0.008 -0.322 -5.840 1.00 95.19 194 TRP A CA 1
ATOM 1454 C C . TRP A 1 194 ? -0.446 0.231 -7.189 1.00 95.19 194 TRP A C 1
ATOM 1456 O O . TRP A 1 194 ? 0.386 0.659 -7.989 1.00 95.19 194 TRP A O 1
ATOM 1466 N N . GLY A 1 195 ? -1.748 0.196 -7.453 1.00 94.88 195 GLY A N 1
ATOM 1467 C CA . GLY A 1 195 ? -2.295 0.528 -8.762 1.00 94.88 195 GLY A CA 1
ATOM 1468 C C . GLY A 1 195 ? -3.509 -0.321 -9.103 1.00 94.88 195 GLY A C 1
ATOM 1469 O O . GLY A 1 195 ? -4.230 -0.760 -8.208 1.00 94.88 195 GLY A O 1
ATOM 1470 N N . SER A 1 196 ? -3.735 -0.555 -10.392 1.00 96.00 196 SER A N 1
ATOM 1471 C CA . SER A 1 196 ? -5.016 -1.065 -10.882 1.00 96.00 196 SER A CA 1
ATOM 1472 C C . SER A 1 196 ? -4.864 -2.143 -11.953 1.00 96.00 196 SER A C 1
ATOM 1474 O O . SER A 1 196 ? -3.976 -2.079 -12.802 1.00 96.00 196 SER A O 1
ATOM 1476 N N . LEU A 1 197 ? -5.748 -3.144 -11.919 1.00 96.38 197 LEU A N 1
ATOM 1477 C CA . LEU A 1 197 ? -5.807 -4.239 -12.888 1.00 96.38 197 LEU A CA 1
ATOM 1478 C C . LEU A 1 197 ? -6.908 -3.972 -13.925 1.00 96.38 197 LEU A C 1
ATOM 1480 O O . LEU A 1 197 ? -8.100 -4.031 -13.609 1.00 96.38 197 LEU A O 1
ATOM 1484 N N . VAL A 1 198 ? -6.520 -3.740 -15.178 1.00 95.81 198 VAL A N 1
ATOM 1485 C CA . VAL A 1 198 ? -7.421 -3.436 -1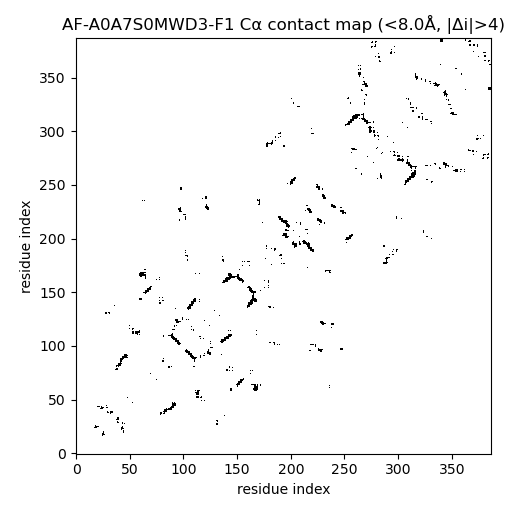6.302 1.00 95.81 198 VAL A CA 1
ATOM 1486 C C . VAL A 1 198 ? -7.222 -4.485 -17.395 1.00 95.81 198 VAL A C 1
ATOM 1488 O O . VAL A 1 198 ? -6.119 -4.652 -17.911 1.00 95.81 198 VAL A O 1
ATOM 1491 N N . GLY A 1 199 ? -8.274 -5.233 -17.744 1.00 92.94 199 GLY A N 1
ATOM 1492 C CA . GLY A 1 199 ? -8.216 -6.220 -18.836 1.00 92.94 199 GLY A CA 1
ATOM 1493 C C . GLY A 1 199 ? -7.176 -7.339 -18.651 1.00 92.94 199 GLY A C 1
ATOM 1494 O O . GLY A 1 199 ? -6.688 -7.893 -19.634 1.00 92.94 199 GLY A O 1
ATOM 1495 N N . GLY A 1 200 ? -6.812 -7.662 -17.404 1.00 95.12 200 GLY A N 1
ATOM 1496 C CA . GLY A 1 200 ? -5.756 -8.631 -17.084 1.00 95.12 200 GLY A CA 1
ATOM 1497 C C . GLY A 1 200 ? -4.331 -8.065 -17.115 1.00 95.12 200 GLY A C 1
ATOM 1498 O O . GLY A 1 200 ? -3.387 -8.832 -16.952 1.00 95.12 200 GLY A O 1
ATOM 1499 N N . ASN A 1 201 ? -4.168 -6.752 -17.290 1.00 97.31 201 ASN A N 1
ATOM 1500 C CA . ASN A 1 201 ? -2.885 -6.053 -17.235 1.00 97.31 201 ASN A CA 1
ATOM 1501 C C . ASN A 1 201 ? -2.838 -5.168 -15.988 1.00 97.31 201 ASN A C 1
ATOM 1503 O O . ASN A 1 201 ? -3.818 -4.490 -15.670 1.00 97.31 201 ASN A O 1
ATOM 1507 N N . PHE A 1 202 ? -1.722 -5.186 -15.264 1.00 97.88 202 PHE A N 1
ATOM 1508 C CA . PHE A 1 202 ? -1.549 -4.393 -14.052 1.00 97.88 202 PHE A CA 1
ATOM 1509 C C . PHE A 1 202 ? -0.795 -3.098 -14.349 1.00 97.88 202 PHE A C 1
ATOM 1511 O O . PHE A 1 202 ? 0.289 -3.124 -14.927 1.00 97.88 202 PHE A O 1
ATOM 1518 N N . PHE A 1 203 ? -1.340 -1.972 -13.905 1.00 97.50 203 PHE A N 1
ATOM 1519 C CA . PHE A 1 203 ? -0.741 -0.649 -14.043 1.00 97.50 203 PHE A CA 1
ATOM 1520 C C . PHE A 1 203 ? -0.333 -0.164 -12.658 1.00 97.50 203 PHE A C 1
ATOM 1522 O O . PHE A 1 203 ? -1.196 0.133 -11.832 1.00 97.50 203 PHE A O 1
ATOM 1529 N N . ALA A 1 204 ? 0.974 -0.086 -12.400 1.00 95.38 204 ALA A N 1
ATOM 1530 C CA . ALA A 1 204 ? 1.541 0.289 -11.104 1.00 95.38 204 ALA A CA 1
ATOM 1531 C C . ALA A 1 204 ? 1.508 1.809 -10.874 1.00 95.38 204 ALA A C 1
ATOM 1533 O O . ALA A 1 204 ? 2.529 2.452 -10.627 1.00 95.38 204 ALA A O 1
ATOM 1534 N N . SER A 1 205 ? 0.331 2.410 -11.038 1.00 91.50 205 SER A N 1
ATOM 1535 C CA . SER A 1 205 ? 0.100 3.813 -10.738 1.00 91.50 205 SER A CA 1
ATOM 1536 C C . SER A 1 205 ? -1.369 4.109 -10.477 1.00 91.50 205 SER A C 1
ATOM 1538 O O . SER A 1 205 ? -2.261 3.344 -10.849 1.00 91.50 205 SER A O 1
ATOM 1540 N N . LYS A 1 206 ? -1.612 5.273 -9.877 1.00 86.12 206 LYS A N 1
ATOM 1541 C CA . LYS A 1 206 ? -2.941 5.879 -9.815 1.00 86.12 206 LYS A CA 1
ATOM 1542 C C . LYS A 1 206 ? -3.383 6.348 -11.202 1.00 86.12 206 LYS A C 1
ATOM 1544 O O . LYS A 1 206 ? -2.543 6.661 -12.048 1.00 86.12 206 LYS A O 1
ATOM 1549 N N . GLY A 1 207 ? -4.700 6.443 -11.389 1.00 84.56 207 GLY A N 1
ATOM 1550 C CA . GLY A 1 207 ? -5.331 6.988 -12.600 1.00 84.56 207 GLY A CA 1
ATOM 1551 C C . GLY A 1 207 ? -6.063 5.955 -13.460 1.00 84.56 207 GLY A C 1
ATOM 1552 O O . GLY A 1 207 ? -6.856 6.326 -14.318 1.00 84.56 207 GLY A O 1
ATOM 1553 N N . PHE A 1 208 ? -5.880 4.661 -13.189 1.00 90.12 208 PHE A N 1
ATOM 1554 C CA . PHE A 1 208 ? -6.481 3.580 -13.981 1.00 90.12 208 PHE A CA 1
ATOM 1555 C C . PHE A 1 208 ? -7.759 2.991 -13.358 1.00 90.12 208 PHE A C 1
ATOM 1557 O O . PHE A 1 208 ? -8.355 2.072 -13.916 1.00 90.12 208 PHE A O 1
ATOM 1564 N N . ASP A 1 209 ? -8.215 3.534 -12.226 1.00 87.62 209 ASP A N 1
ATOM 1565 C CA . ASP A 1 209 ? -9.287 2.945 -11.412 1.00 87.62 209 ASP A CA 1
ATOM 1566 C C . ASP A 1 209 ? -10.659 2.963 -12.095 1.00 87.62 209 ASP A C 1
ATOM 1568 O O . ASP A 1 209 ? -11.490 2.099 -11.820 1.00 87.62 209 ASP A O 1
ATOM 1572 N N . ALA A 1 210 ? -10.918 3.924 -12.988 1.00 86.50 210 ALA A N 1
ATOM 1573 C CA . ALA A 1 210 ? -12.226 4.080 -13.629 1.00 86.50 210 ALA A CA 1
ATOM 1574 C C . ALA A 1 210 ? -12.639 2.838 -14.441 1.00 86.50 210 ALA A C 1
ATOM 1576 O O . ALA A 1 210 ? -13.811 2.469 -14.444 1.00 86.50 210 ALA A O 1
ATOM 1577 N N . ASN A 1 211 ? -11.663 2.164 -15.058 1.00 84.62 211 ASN A N 1
ATOM 1578 C CA . ASN A 1 211 ? -11.867 0.982 -15.902 1.00 84.62 211 ASN A CA 1
ATOM 1579 C C . ASN A 1 211 ? -11.308 -0.302 -15.268 1.00 84.62 211 ASN A C 1
ATOM 1581 O O . ASN A 1 211 ? -11.244 -1.347 -15.919 1.00 84.62 211 ASN A O 1
ATOM 1585 N N . ALA A 1 212 ? -10.853 -0.231 -14.018 1.00 91.25 212 ALA A N 1
ATOM 1586 C CA . ALA A 1 212 ? -10.191 -1.346 -13.369 1.00 91.25 212 ALA A CA 1
ATOM 1587 C C . ALA A 1 212 ? -11.186 -2.381 -12.847 1.00 91.25 212 ALA A C 1
ATOM 1589 O O . ALA A 1 212 ? -12.186 -2.063 -12.202 1.00 91.25 212 ALA A O 1
ATOM 1590 N N . THR A 1 213 ? -10.844 -3.643 -13.091 1.00 92.38 213 THR A N 1
ATOM 1591 C CA . THR A 1 213 ? -11.494 -4.798 -12.465 1.00 92.38 213 THR A CA 1
ATOM 1592 C C . THR A 1 213 ? -11.112 -4.890 -10.995 1.00 92.38 213 THR A C 1
ATOM 1594 O O . THR A 1 213 ? -11.984 -5.024 -10.148 1.00 92.38 213 THR A O 1
ATOM 1597 N N . ILE A 1 214 ? -9.821 -4.746 -10.685 1.00 94.00 214 ILE A N 1
ATOM 1598 C CA . ILE A 1 214 ? -9.303 -4.663 -9.318 1.00 94.00 214 ILE A CA 1
ATOM 1599 C C . ILE A 1 214 ? -8.653 -3.300 -9.142 1.00 94.00 214 ILE A C 1
ATOM 1601 O O . ILE A 1 214 ? -7.742 -2.957 -9.894 1.00 94.00 214 ILE A O 1
ATOM 1605 N N . LYS A 1 215 ? -9.115 -2.547 -8.145 1.00 93.88 215 LYS A N 1
ATOM 1606 C CA . LYS A 1 215 ? -8.630 -1.198 -7.838 1.00 93.88 215 LYS A CA 1
ATOM 1607 C C . LYS A 1 215 ? -7.612 -1.218 -6.706 1.00 93.88 215 LYS A C 1
ATOM 1609 O O . LYS A 1 215 ? -7.611 -2.139 -5.888 1.00 93.88 215 LYS A O 1
ATOM 1614 N N . HIS A 1 216 ? -6.823 -0.152 -6.619 1.00 91.94 216 HIS A N 1
ATOM 1615 C CA . HIS A 1 216 ? -6.009 0.242 -5.458 1.00 91.94 216 HIS A CA 1
ATOM 1616 C C . HIS A 1 216 ? -4.816 -0.650 -5.098 1.00 91.94 216 HIS A C 1
ATOM 1618 O O . HIS A 1 216 ? -3.855 -0.158 -4.508 1.00 91.94 216 HIS A O 1
ATOM 1624 N N . GLY A 1 217 ? -4.809 -1.921 -5.490 1.00 94.19 217 GLY A N 1
ATOM 1625 C CA . GLY A 1 217 ? -3.584 -2.704 -5.557 1.00 94.19 217 GLY A CA 1
ATOM 1626 C C . GLY A 1 217 ? -3.764 -4.209 -5.443 1.00 94.19 217 GLY A C 1
ATOM 1627 O O . GLY A 1 217 ? -4.835 -4.749 -5.149 1.00 94.19 217 GLY A O 1
ATOM 1628 N N . THR A 1 218 ? -2.654 -4.894 -5.678 1.00 96.88 218 THR A N 1
ATOM 1629 C CA . THR A 1 218 ? -2.513 -6.349 -5.627 1.00 96.88 218 THR A CA 1
ATOM 1630 C C . THR A 1 218 ? -1.224 -6.732 -4.902 1.00 96.88 218 THR A C 1
ATOM 1632 O O . THR A 1 218 ? -0.370 -5.888 -4.643 1.00 96.88 218 THR A O 1
ATOM 1635 N N . ALA A 1 219 ? -1.085 -7.999 -4.536 1.00 97.25 219 ALA A N 1
ATOM 1636 C CA . ALA A 1 219 ? 0.138 -8.550 -3.969 1.00 97.25 219 ALA A CA 1
ATOM 1637 C C . ALA A 1 219 ? 0.556 -9.796 -4.743 1.00 97.25 219 ALA A C 1
ATOM 1639 O O . ALA A 1 219 ? -0.288 -10.612 -5.121 1.00 97.25 219 ALA A O 1
ATOM 1640 N N . PHE A 1 220 ? 1.863 -9.946 -4.941 1.00 98.06 220 PHE A N 1
ATOM 1641 C CA . PHE A 1 220 ? 2.480 -11.093 -5.596 1.00 98.06 220 PHE A CA 1
ATOM 1642 C C . PHE A 1 220 ? 3.461 -11.789 -4.652 1.00 98.06 220 PHE A C 1
ATOM 1644 O O . PHE A 1 220 ? 4.288 -11.140 -4.020 1.00 98.06 220 PHE A O 1
ATOM 1651 N N . SER A 1 221 ? 3.402 -13.114 -4.581 1.00 97.38 221 SER A N 1
ATOM 1652 C CA . SER A 1 221 ? 4.388 -13.941 -3.882 1.00 97.38 221 SER A CA 1
ATOM 1653 C C . SER A 1 221 ? 4.494 -15.318 -4.543 1.00 97.38 221 SER A C 1
ATOM 1655 O O . SER A 1 221 ? 3.788 -15.622 -5.512 1.00 97.38 221 SER A O 1
ATOM 1657 N N . ALA A 1 222 ? 5.338 -16.193 -3.995 1.00 95.38 222 ALA A N 1
ATOM 1658 C CA . ALA A 1 222 ? 5.397 -17.595 -4.408 1.00 95.38 222 ALA A CA 1
ATOM 1659 C C . ALA A 1 222 ? 4.058 -18.339 -4.222 1.00 95.38 222 ALA A C 1
ATOM 1661 O O . ALA A 1 222 ? 3.782 -19.282 -4.961 1.00 95.38 222 ALA A O 1
ATOM 1662 N N . ALA A 1 223 ? 3.220 -17.902 -3.277 1.00 94.19 223 ALA A N 1
ATOM 1663 C CA . ALA A 1 223 ? 1.911 -18.497 -3.014 1.00 94.19 223 ALA A CA 1
ATOM 1664 C C . ALA A 1 223 ? 0.827 -18.052 -4.011 1.00 94.19 223 ALA A C 1
ATOM 1666 O O . ALA A 1 223 ? -0.230 -18.676 -4.090 1.00 94.19 223 ALA A O 1
ATOM 1667 N N . GLY A 1 224 ? 1.078 -16.987 -4.777 1.00 95.25 224 GLY A N 1
ATOM 1668 C CA . GLY A 1 224 ? 0.189 -16.528 -5.835 1.00 95.25 224 GLY A CA 1
ATOM 1669 C C . GLY A 1 224 ? -0.029 -15.021 -5.848 1.00 95.25 224 GLY A C 1
ATOM 1670 O O . GLY A 1 224 ? 0.652 -14.248 -5.170 1.00 95.25 224 GLY A O 1
ATOM 1671 N N . PHE A 1 225 ? -1.002 -14.619 -6.662 1.00 97.19 225 PHE A N 1
ATOM 1672 C CA . PHE A 1 225 ? -1.397 -13.234 -6.877 1.00 97.19 225 PHE A CA 1
ATOM 1673 C C . PHE A 1 225 ? -2.768 -12.974 -6.249 1.00 97.19 225 PHE A C 1
ATOM 1675 O O . PHE A 1 225 ? -3.668 -13.812 -6.349 1.00 97.19 225 PHE A O 1
ATOM 1682 N N . CYS A 1 226 ? -2.938 -11.846 -5.563 1.00 96.56 226 CYS A N 1
ATOM 1683 C CA . CYS A 1 226 ? -4.181 -11.545 -4.853 1.00 96.56 226 CYS A CA 1
ATOM 1684 C C . CYS A 1 226 ? -4.488 -10.055 -4.769 1.00 96.56 226 CYS A C 1
ATOM 1686 O O . CYS A 1 226 ? -3.609 -9.213 -4.939 1.00 96.56 226 CYS A O 1
ATOM 1688 N N . ARG A 1 227 ? -5.742 -9.724 -4.451 1.00 95.62 227 ARG A N 1
ATOM 1689 C CA . ARG A 1 227 ? -6.151 -8.347 -4.134 1.00 95.62 227 ARG A CA 1
ATOM 1690 C C . ARG A 1 227 ? -5.521 -7.891 -2.816 1.00 95.62 227 ARG A C 1
ATOM 1692 O O . ARG A 1 227 ? -5.349 -8.709 -1.910 1.00 95.62 227 ARG A O 1
ATOM 1699 N N . LEU A 1 228 ? -5.221 -6.597 -2.690 1.00 95.81 228 LEU A N 1
ATOM 1700 C CA . LEU A 1 228 ? -4.869 -5.999 -1.393 1.00 95.81 228 LEU A CA 1
ATOM 1701 C C . LEU A 1 228 ? -6.108 -5.663 -0.559 1.00 95.81 228 LEU A C 1
ATOM 1703 O O . LEU A 1 228 ? -6.089 -5.841 0.656 1.00 95.81 228 LEU A O 1
ATOM 1707 N N . PHE A 1 229 ? -7.176 -5.222 -1.224 1.00 95.50 229 PHE A N 1
ATOM 1708 C CA . PHE A 1 229 ? -8.408 -4.729 -0.612 1.00 95.50 229 PHE A CA 1
ATOM 1709 C C . PHE A 1 229 ? -9.610 -5.583 -1.017 1.00 95.50 229 PHE A C 1
ATOM 1711 O O . PHE A 1 229 ? -9.649 -6.139 -2.118 1.00 95.50 229 PHE A O 1
ATOM 1718 N N . MET A 1 230 ? -10.580 -5.711 -0.111 1.00 94.75 230 MET A N 1
ATOM 1719 C CA . MET A 1 230 ? -11.817 -6.471 -0.336 1.00 94.75 230 MET A CA 1
ATOM 1720 C C . MET A 1 230 ? -12.957 -5.592 -0.848 1.00 94.75 230 MET A C 1
ATOM 1722 O O . MET A 1 230 ? -13.880 -6.098 -1.480 1.00 94.75 230 MET A O 1
ATOM 1726 N N . GLY A 1 231 ? -12.866 -4.285 -0.608 1.00 93.62 231 GLY A N 1
ATOM 1727 C CA . GLY A 1 231 ? -13.716 -3.266 -1.210 1.00 93.62 231 GLY A CA 1
ATOM 1728 C C . GLY A 1 231 ? -12.917 -2.255 -2.028 1.00 93.62 231 GLY A C 1
ATOM 1729 O O . GLY A 1 231 ? -11.686 -2.301 -2.090 1.00 93.62 231 GLY A O 1
ATOM 1730 N N . SER A 1 232 ? -13.620 -1.284 -2.600 1.00 92.38 232 SER A N 1
ATOM 1731 C CA . SER A 1 232 ? -13.012 -0.121 -3.248 1.00 92.38 232 SER A CA 1
ATOM 1732 C C . SER A 1 232 ? -13.484 1.181 -2.613 1.00 92.38 232 SER A C 1
ATOM 1734 O O . SER A 1 232 ? -14.574 1.251 -2.049 1.00 92.38 232 SER A O 1
ATOM 1736 N N . ILE A 1 233 ? -12.646 2.215 -2.696 1.00 91.19 233 ILE A N 1
ATOM 1737 C CA . ILE A 1 233 ? -12.992 3.571 -2.260 1.00 91.19 233 ILE A CA 1
ATOM 1738 C C . ILE A 1 233 ? -13.045 4.490 -3.471 1.00 91.19 233 ILE A C 1
ATOM 1740 O O . ILE A 1 233 ? -12.165 4.417 -4.331 1.00 91.19 233 ILE A O 1
ATOM 1744 N N . ALA A 1 234 ? -14.072 5.336 -3.525 1.00 85.69 234 ALA A N 1
ATOM 1745 C CA . ALA A 1 234 ? -14.164 6.464 -4.443 1.00 85.69 234 ALA A CA 1
ATOM 1746 C C . ALA A 1 234 ? -15.028 7.572 -3.826 1.00 85.69 234 ALA A C 1
ATOM 1748 O O . ALA A 1 234 ? -16.111 7.287 -3.308 1.00 85.69 234 ALA A O 1
ATOM 1749 N N . ASN A 1 235 ? -14.580 8.829 -3.915 1.00 83.00 235 ASN A N 1
ATOM 1750 C CA . ASN A 1 235 ? -15.288 9.995 -3.372 1.00 83.00 235 ASN A CA 1
ATOM 1751 C C . ASN A 1 235 ? -15.625 9.833 -1.877 1.00 83.00 235 ASN A C 1
ATOM 1753 O O . ASN A 1 235 ? -16.768 10.039 -1.466 1.00 83.00 235 ASN A O 1
ATOM 1757 N N . GLY A 1 236 ? -14.660 9.360 -1.083 1.00 81.56 236 GLY A N 1
ATOM 1758 C CA . GLY A 1 236 ? -14.817 9.077 0.348 1.00 81.56 236 GLY A CA 1
ATOM 1759 C C . GLY A 1 236 ? -15.714 7.883 0.706 1.00 81.56 236 GLY A C 1
ATOM 1760 O O .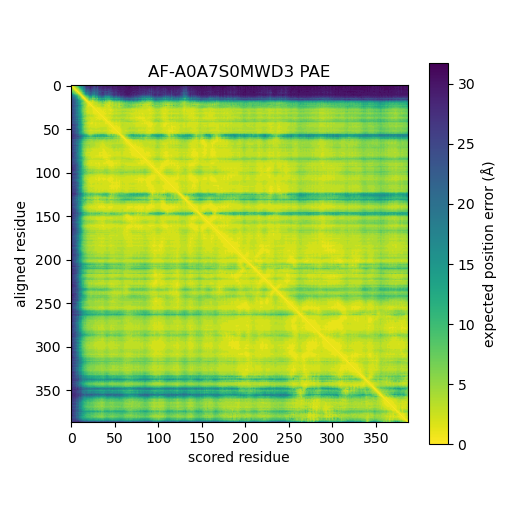 GLY A 1 236 ? -15.780 7.512 1.876 1.00 81.56 236 GLY A O 1
ATOM 1761 N N . LYS A 1 237 ? -16.375 7.242 -0.267 1.00 86.38 237 LYS A N 1
ATOM 1762 C CA . LYS A 1 237 ? -17.312 6.135 -0.024 1.00 86.38 237 LYS A CA 1
ATOM 1763 C C . LYS A 1 237 ? -16.671 4.785 -0.277 1.00 86.38 237 LYS A C 1
ATOM 1765 O O . LYS A 1 237 ? -15.988 4.594 -1.282 1.00 86.38 237 LYS A O 1
ATOM 1770 N N . VAL A 1 238 ? -16.962 3.835 0.608 1.00 92.31 238 VAL A N 1
ATOM 1771 C CA . VAL A 1 238 ? -16.533 2.441 0.473 1.00 92.31 238 VAL A CA 1
ATOM 1772 C C . VAL A 1 238 ? -17.622 1.623 -0.196 1.00 92.31 238 VAL A C 1
ATOM 1774 O O . VAL A 1 238 ? -18.785 1.659 0.202 1.00 92.31 238 VAL A O 1
ATOM 1777 N N . LYS A 1 239 ? -17.225 0.854 -1.201 1.00 92.88 239 LYS A N 1
ATOM 1778 C CA . LYS A 1 239 ? -18.058 -0.133 -1.871 1.00 92.88 239 LYS A CA 1
ATOM 1779 C C . LYS A 1 239 ? -17.574 -1.530 -1.499 1.00 92.88 239 LYS A C 1
ATOM 1781 O O . LYS A 1 239 ? -16.391 -1.831 -1.645 1.00 92.88 239 LYS A O 1
ATOM 1786 N N . ASP A 1 240 ? -18.498 -2.374 -1.051 1.00 92.62 240 ASP A N 1
ATOM 1787 C CA . ASP A 1 240 ? -18.246 -3.794 -0.802 1.00 92.62 240 ASP A CA 1
ATOM 1788 C C . ASP A 1 240 ? -18.042 -4.544 -2.128 1.00 92.62 240 ASP A C 1
ATOM 1790 O O . ASP A 1 240 ? -18.882 -4.485 -3.031 1.00 92.62 240 ASP A O 1
ATOM 1794 N N . GLU A 1 241 ? -16.918 -5.251 -2.244 1.00 93.19 241 GLU A N 1
ATOM 1795 C CA . GLU A 1 241 ? -16.574 -6.079 -3.400 1.00 93.19 241 GLU A CA 1
ATOM 1796 C C . GLU A 1 241 ? -16.128 -7.495 -2.982 1.00 93.19 241 GLU A C 1
ATOM 1798 O O . GLU A 1 241 ? -15.514 -8.219 -3.774 1.00 93.19 241 GLU A O 1
ATOM 1803 N N . TYR A 1 242 ? -16.479 -7.934 -1.764 1.00 87.94 242 TYR A N 1
ATOM 1804 C CA . TYR A 1 242 ? -16.140 -9.263 -1.242 1.00 87.94 242 TYR A CA 1
ATOM 1805 C C . TYR A 1 242 ? -16.661 -10.380 -2.148 1.00 87.94 242 TYR A C 1
ATOM 1807 O O . TYR A 1 242 ? -15.943 -11.332 -2.440 1.00 87.94 242 TYR A O 1
ATOM 1815 N N . LYS A 1 243 ? -17.909 -10.252 -2.615 1.00 88.88 243 LYS A N 1
ATOM 1816 C CA . LYS A 1 243 ? -18.564 -11.240 -3.492 1.00 88.88 243 LYS A CA 1
ATOM 1817 C C . LYS A 1 243 ? -18.314 -11.001 -4.979 1.00 88.88 243 LYS A C 1
ATOM 1819 O O . LYS A 1 243 ? -18.638 -11.863 -5.788 1.00 88.88 243 LYS A O 1
ATOM 1824 N N . ALA A 1 244 ? -17.796 -9.828 -5.340 1.00 90.94 244 ALA A N 1
ATOM 1825 C CA . ALA A 1 244 ? -17.630 -9.436 -6.735 1.00 90.94 244 ALA A CA 1
ATOM 1826 C C . ALA A 1 244 ? -16.398 -10.085 -7.374 1.00 90.94 244 ALA A C 1
ATOM 1828 O O . ALA A 1 244 ? -16.403 -10.361 -8.571 1.00 90.94 244 ALA A O 1
ATOM 1829 N N . PHE A 1 245 ? -15.357 -10.351 -6.581 1.00 91.12 245 PHE A N 1
ATOM 1830 C CA . PHE A 1 245 ? -14.106 -10.916 -7.078 1.00 91.12 245 PHE A CA 1
ATOM 1831 C C . PHE A 1 245 ? -13.559 -11.982 -6.125 1.00 91.12 245 PHE A C 1
ATOM 1833 O O . PHE A 1 245 ? -13.803 -11.910 -4.919 1.00 91.12 245 PHE A O 1
ATOM 1840 N N . PRO A 1 246 ? -12.795 -12.962 -6.631 1.00 92.56 246 PRO A N 1
ATOM 1841 C CA . PRO A 1 246 ? -12.110 -13.927 -5.783 1.00 92.56 246 PRO A CA 1
ATOM 1842 C C . PRO A 1 246 ? -10.932 -13.290 -5.024 1.00 92.56 246 PRO A C 1
ATOM 1844 O O . PRO A 1 246 ? -10.411 -12.232 -5.386 1.00 92.56 246 PRO A O 1
ATOM 1847 N N . ASN A 1 247 ? -10.492 -13.946 -3.949 1.00 92.31 247 ASN A N 1
ATOM 1848 C CA . ASN A 1 247 ? -9.319 -13.516 -3.178 1.00 92.31 247 ASN A CA 1
ATOM 1849 C C . ASN A 1 247 ? -8.017 -13.776 -3.944 1.00 92.31 247 ASN A C 1
ATOM 1851 O O . ASN A 1 247 ? -7.176 -12.885 -4.058 1.00 92.31 247 ASN A O 1
ATOM 1855 N N . SER A 1 248 ? -7.882 -14.984 -4.494 1.00 94.94 248 SER A N 1
ATOM 1856 C CA . SER A 1 248 ? -6.813 -15.336 -5.428 1.00 94.94 248 SER A CA 1
ATOM 1857 C C . SER A 1 248 ? -7.173 -14.863 -6.831 1.00 94.94 248 SER A C 1
ATOM 1859 O O . SER A 1 248 ? -8.317 -14.995 -7.264 1.00 94.94 248 SER A O 1
ATOM 1861 N N . LEU A 1 249 ? -6.192 -14.320 -7.537 1.00 96.06 249 LEU A N 1
ATOM 1862 C CA . LEU A 1 249 ? -6.319 -13.809 -8.890 1.00 96.06 249 LEU A CA 1
ATOM 1863 C C . LEU A 1 249 ? -5.352 -14.559 -9.817 1.00 96.06 249 LEU A C 1
ATOM 1865 O O . LEU A 1 249 ? -4.274 -14.967 -9.374 1.00 96.06 249 LEU A O 1
ATOM 1869 N N . PRO A 1 250 ? -5.680 -14.704 -11.112 1.00 96.69 250 PRO A N 1
ATOM 1870 C CA . PRO A 1 250 ? -4.687 -15.114 -12.095 1.00 96.69 250 PRO A CA 1
ATOM 1871 C C . PRO A 1 250 ? -3.574 -14.064 -12.178 1.00 96.69 250 PRO A C 1
ATOM 1873 O O . PRO A 1 250 ? -3.821 -12.873 -11.979 1.00 96.69 250 PRO A O 1
ATOM 1876 N N . LEU A 1 251 ? -2.356 -14.503 -12.503 1.00 97.31 251 LEU A N 1
ATOM 1877 C CA . LEU A 1 251 ? -1.252 -13.579 -12.755 1.00 97.31 251 LEU A CA 1
ATOM 1878 C C . LEU A 1 251 ? -1.613 -12.603 -13.885 1.00 97.31 251 LEU A C 1
ATOM 1880 O O . LEU A 1 251 ? -2.284 -13.001 -14.846 1.00 97.31 251 LEU A O 1
ATOM 1884 N N . PRO A 1 252 ? -1.184 -11.334 -13.784 1.00 97.62 252 PRO A N 1
ATOM 1885 C CA . PRO A 1 252 ? -1.400 -10.381 -14.856 1.00 97.62 252 PRO A CA 1
ATOM 1886 C C . PRO A 1 252 ? -0.632 -10.829 -16.103 1.00 97.62 252 PRO A C 1
ATOM 1888 O O . PRO A 1 252 ? 0.486 -11.327 -16.013 1.00 97.62 252 PRO A O 1
ATOM 1891 N N . LYS A 1 253 ? -1.214 -10.622 -17.285 1.00 97.75 253 LYS A N 1
ATOM 1892 C CA . LYS A 1 253 ? -0.527 -10.889 -18.558 1.00 97.75 253 LYS A CA 1
ATOM 1893 C C . LYS A 1 253 ? 0.687 -9.977 -18.706 1.00 97.75 253 LYS A C 1
ATOM 1895 O O . LYS A 1 253 ? 1.761 -10.422 -19.108 1.00 97.75 253 LYS A O 1
ATOM 1900 N N . SER A 1 254 ? 0.510 -8.713 -18.327 1.00 98.06 254 SER A N 1
ATOM 1901 C CA . SER A 1 254 ? 1.582 -7.732 -18.278 1.00 98.06 254 SER A CA 1
ATOM 1902 C C . SER A 1 254 ? 1.498 -6.815 -17.063 1.00 98.06 254 SER A C 1
ATOM 1904 O O . SER A 1 254 ? 0.416 -6.553 -16.534 1.00 98.06 254 SER A O 1
ATOM 1906 N N . VAL A 1 255 ? 2.639 -6.256 -16.680 1.00 98.31 255 VAL A N 1
ATOM 1907 C CA . VAL A 1 255 ? 2.808 -5.265 -15.616 1.00 98.31 255 VAL A CA 1
ATOM 1908 C C . VAL A 1 255 ? 3.460 -4.022 -16.210 1.00 98.31 255 VAL A C 1
ATOM 1910 O O . VAL A 1 255 ? 4.495 -4.121 -16.862 1.00 98.31 255 VAL A O 1
ATOM 1913 N N . VAL A 1 256 ? 2.869 -2.851 -15.988 1.00 98.25 256 VAL A N 1
ATOM 1914 C CA . VAL A 1 256 ? 3.401 -1.564 -16.446 1.00 98.25 256 VAL A CA 1
ATOM 1915 C C . VAL A 1 256 ? 3.891 -0.768 -15.242 1.00 98.25 256 VAL A C 1
ATOM 1917 O O . VAL A 1 256 ? 3.094 -0.356 -14.395 1.00 98.25 256 VAL A O 1
ATOM 1920 N N . PHE A 1 257 ? 5.203 -0.555 -15.169 1.00 97.81 257 PHE A N 1
ATOM 1921 C CA . PHE A 1 257 ? 5.838 0.331 -14.200 1.00 97.81 257 PHE A CA 1
ATOM 1922 C C . PHE A 1 257 ? 5.971 1.747 -14.751 1.00 97.81 257 PHE A C 1
ATOM 1924 O O . PHE A 1 257 ? 6.108 1.954 -15.957 1.00 97.81 257 PHE A O 1
ATOM 1931 N N . PHE A 1 258 ? 5.955 2.725 -13.849 1.00 96.25 258 PHE A N 1
ATOM 1932 C CA . PHE A 1 258 ? 6.026 4.137 -14.196 1.00 96.25 258 PHE A CA 1
ATOM 1933 C C . PHE A 1 258 ? 7.264 4.765 -13.565 1.00 96.25 258 PHE A C 1
ATOM 1935 O O . PHE A 1 258 ? 7.390 4.798 -12.342 1.00 96.25 258 PHE A O 1
ATOM 1942 N N . ALA A 1 259 ? 8.153 5.282 -14.407 1.00 94.69 259 ALA A N 1
ATOM 1943 C CA . ALA A 1 259 ? 9.269 6.117 -13.993 1.00 94.69 259 ALA A CA 1
ATOM 1944 C C . ALA A 1 259 ? 8.896 7.598 -14.121 1.00 94.69 259 ALA A C 1
ATOM 1946 O O . ALA A 1 259 ? 8.152 7.993 -15.021 1.00 94.69 259 ALA A O 1
ATOM 1947 N N . ASN A 1 260 ? 9.463 8.424 -13.246 1.00 86.69 260 ASN A N 1
ATOM 1948 C CA . ASN A 1 260 ? 9.350 9.881 -13.307 1.00 86.69 260 ASN A CA 1
ATOM 1949 C C . ASN A 1 260 ? 10.720 10.499 -13.626 1.00 86.69 260 ASN A C 1
ATOM 1951 O O . ASN A 1 260 ? 11.280 11.236 -12.817 1.00 86.69 260 ASN A O 1
ATOM 1955 N N . ASP A 1 261 ? 11.280 10.176 -14.794 1.00 89.44 261 ASP A N 1
ATOM 1956 C CA . ASP A 1 261 ? 12.529 10.777 -15.264 1.00 89.44 261 ASP A CA 1
ATOM 1957 C C . ASP A 1 261 ? 12.243 12.025 -16.111 1.00 89.44 261 ASP A C 1
ATOM 1959 O O . ASP A 1 261 ? 11.947 11.949 -17.306 1.00 89.44 261 ASP A O 1
ATOM 1963 N N . ALA A 1 262 ? 12.369 13.193 -15.478 1.00 84.94 262 ALA A N 1
ATOM 1964 C CA . ALA A 1 262 ? 12.177 14.493 -16.118 1.00 84.94 262 ALA A CA 1
ATOM 1965 C C . ALA A 1 262 ? 13.250 14.834 -17.170 1.00 84.94 262 ALA A C 1
ATOM 1967 O O . ALA A 1 262 ? 13.035 15.744 -17.968 1.00 84.94 262 ALA A O 1
ATOM 1968 N N . THR A 1 263 ? 14.387 14.125 -17.191 1.00 84.69 263 THR A N 1
ATOM 1969 C CA . THR A 1 263 ? 15.447 14.341 -18.193 1.00 84.69 263 THR A CA 1
ATOM 1970 C C . THR A 1 263 ? 15.127 13.698 -19.543 1.00 84.69 263 THR A C 1
ATOM 1972 O O . THR A 1 263 ? 15.821 13.975 -20.523 1.00 84.69 263 THR A O 1
ATOM 1975 N N . ALA A 1 264 ? 14.074 12.867 -19.591 1.00 84.19 264 ALA A N 1
ATOM 1976 C CA . ALA A 1 264 ? 13.652 12.082 -20.749 1.00 84.19 264 ALA A CA 1
ATOM 1977 C C . ALA A 1 264 ? 14.766 11.179 -21.320 1.00 84.19 264 ALA A C 1
ATOM 1979 O O . ALA A 1 264 ? 14.765 10.857 -22.505 1.00 84.19 264 ALA A O 1
ATOM 1980 N N . VAL A 1 265 ? 15.724 10.766 -20.480 1.00 87.75 265 VAL A N 1
ATOM 1981 C CA . VAL A 1 265 ? 16.782 9.818 -20.858 1.00 87.75 265 VAL A CA 1
ATOM 1982 C C . VAL A 1 265 ? 16.239 8.393 -20.856 1.00 87.75 265 VAL A C 1
ATOM 1984 O O . VAL A 1 265 ? 16.557 7.611 -21.753 1.00 87.75 265 VAL A O 1
ATOM 1987 N N . ILE A 1 266 ? 15.401 8.047 -19.874 1.00 92.38 266 ILE A N 1
ATOM 1988 C CA . ILE A 1 266 ? 14.588 6.834 -19.953 1.00 92.38 266 ILE A CA 1
ATOM 1989 C C . ILE A 1 266 ? 13.594 7.030 -21.111 1.00 92.38 266 ILE A C 1
ATOM 1991 O O . ILE A 1 266 ? 12.878 8.041 -21.116 1.00 92.38 266 ILE A O 1
ATOM 1995 N N . PRO A 1 267 ? 13.528 6.098 -22.084 1.00 93.50 267 PRO A N 1
ATOM 1996 C CA . PRO A 1 267 ? 12.648 6.233 -23.239 1.00 93.50 267 PRO A CA 1
ATOM 1997 C C . PRO A 1 267 ? 11.176 6.346 -22.810 1.00 93.50 267 PRO A C 1
ATOM 1999 O O . PRO A 1 267 ? 10.813 5.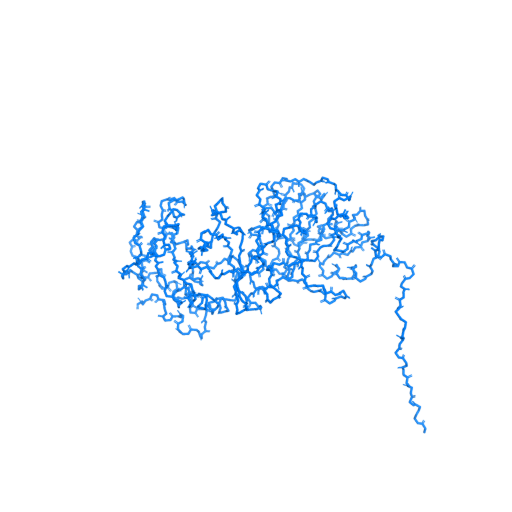835 -21.746 1.00 93.50 267 PRO A O 1
ATOM 2002 N N . PRO A 1 268 ? 10.305 6.959 -23.639 1.00 95.31 268 PRO A N 1
ATOM 2003 C CA . PRO A 1 268 ? 8.887 7.120 -23.316 1.00 95.31 268 PRO A CA 1
ATOM 2004 C C . PRO A 1 268 ? 8.211 5.806 -22.923 1.00 95.31 268 PRO A C 1
ATOM 2006 O O . PRO A 1 268 ? 7.481 5.762 -21.932 1.00 95.31 268 PRO A O 1
ATOM 2009 N N . ALA A 1 269 ? 8.511 4.729 -23.653 1.00 96.81 269 ALA A N 1
ATOM 2010 C CA . ALA A 1 269 ? 8.110 3.385 -23.287 1.00 96.81 269 ALA A CA 1
ATOM 2011 C C . ALA A 1 269 ? 9.144 2.330 -23.688 1.00 96.81 269 ALA A C 1
ATOM 2013 O O . ALA A 1 269 ? 9.800 2.436 -24.727 1.00 96.81 269 ALA A O 1
ATOM 2014 N N . ALA A 1 270 ? 9.249 1.280 -22.880 1.00 97.12 270 ALA A N 1
ATOM 2015 C CA . ALA A 1 270 ? 10.096 0.131 -23.164 1.00 97.12 270 ALA A CA 1
ATOM 2016 C C . ALA A 1 270 ? 9.479 -1.172 -22.653 1.00 97.12 270 ALA A C 1
ATOM 2018 O O . ALA A 1 270 ? 8.769 -1.184 -21.647 1.00 97.12 270 ALA A O 1
ATOM 2019 N N . LYS A 1 271 ? 9.795 -2.275 -23.329 1.00 97.38 271 LYS A N 1
ATOM 2020 C CA . LYS A 1 271 ? 9.628 -3.632 -22.817 1.00 97.38 271 LYS A CA 1
ATOM 2021 C C . LYS A 1 271 ? 10.897 -4.027 -22.065 1.00 97.38 271 LYS A C 1
ATOM 2023 O O . LYS A 1 271 ? 12.007 -3.733 -22.510 1.00 97.38 271 LYS A O 1
ATOM 2028 N N . LEU A 1 272 ? 10.732 -4.652 -20.905 1.00 97.38 272 LEU A N 1
ATOM 2029 C CA . LEU A 1 272 ? 11.827 -5.021 -20.017 1.00 97.38 272 LEU A CA 1
ATOM 2030 C C . LEU A 1 272 ? 11.955 -6.541 -19.918 1.00 97.38 272 LEU A C 1
ATOM 2032 O O . LEU A 1 272 ? 10.964 -7.261 -19.793 1.00 97.38 272 LEU A O 1
ATOM 2036 N N . THR A 1 273 ? 13.194 -7.023 -19.885 1.00 96.75 273 THR A N 1
ATOM 2037 C CA . THR A 1 273 ? 13.493 -8.355 -19.337 1.00 96.75 273 THR A CA 1
ATOM 2038 C C . THR A 1 273 ? 13.250 -8.377 -17.823 1.00 96.75 273 THR A C 1
ATOM 2040 O O . THR A 1 273 ? 13.207 -7.328 -17.181 1.00 96.75 273 THR A O 1
ATOM 2043 N N . ALA A 1 274 ? 13.151 -9.562 -17.212 1.00 97.31 274 ALA A N 1
ATOM 2044 C CA . ALA A 1 274 ? 12.953 -9.688 -15.762 1.00 97.31 274 ALA A CA 1
ATOM 2045 C C . ALA A 1 274 ? 14.044 -8.975 -14.933 1.00 97.31 274 ALA A C 1
ATOM 2047 O O . ALA A 1 274 ? 13.741 -8.294 -13.954 1.00 97.31 274 ALA A O 1
ATOM 2048 N N . ALA A 1 275 ? 15.310 -9.069 -15.354 1.00 96.50 275 ALA A N 1
ATOM 2049 C CA . ALA A 1 275 ? 16.419 -8.406 -14.669 1.00 96.50 275 ALA A CA 1
ATOM 2050 C C . ALA A 1 275 ? 16.379 -6.877 -14.849 1.00 96.50 275 ALA A C 1
ATOM 2052 O O . ALA A 1 275 ? 16.586 -6.136 -13.887 1.00 96.50 275 ALA A O 1
ATOM 2053 N N . GLN A 1 276 ? 16.030 -6.393 -16.049 1.00 96.75 276 GLN A N 1
ATOM 2054 C CA . GLN A 1 276 ? 15.812 -4.961 -16.288 1.00 96.75 276 GLN A CA 1
ATOM 2055 C C . GLN A 1 276 ? 14.620 -4.432 -15.482 1.00 96.75 276 GLN A C 1
ATOM 2057 O O . GLN A 1 276 ? 14.705 -3.351 -14.908 1.00 96.75 276 GLN A O 1
ATOM 2062 N N . ALA A 1 277 ? 13.527 -5.191 -15.382 1.00 97.88 277 ALA A N 1
ATOM 2063 C CA . ALA A 1 277 ? 12.375 -4.835 -14.559 1.00 97.88 277 ALA A CA 1
ATOM 2064 C C . ALA A 1 277 ? 12.778 -4.594 -13.103 1.00 97.88 277 ALA A C 1
ATOM 2066 O O . ALA A 1 277 ? 12.423 -3.564 -12.532 1.00 97.88 277 ALA A O 1
ATOM 2067 N N . ALA A 1 278 ? 13.574 -5.493 -12.525 1.00 97.56 278 ALA A N 1
ATOM 2068 C CA . ALA A 1 278 ? 14.082 -5.334 -11.170 1.00 97.56 278 ALA A CA 1
ATOM 2069 C C . ALA A 1 278 ? 15.014 -4.121 -11.028 1.00 97.56 278 ALA A C 1
ATOM 2071 O O . ALA A 1 278 ? 14.864 -3.342 -10.084 1.00 97.56 278 ALA A O 1
ATOM 2072 N N . PHE A 1 279 ? 15.923 -3.918 -11.988 1.00 97.00 279 PHE A N 1
ATOM 2073 C CA . PHE A 1 279 ? 16.820 -2.762 -12.017 1.00 97.00 279 PHE A CA 1
ATOM 2074 C C . PHE A 1 279 ? 16.031 -1.442 -12.017 1.00 97.00 279 PHE A C 1
ATOM 2076 O O . PHE A 1 279 ? 16.198 -0.610 -11.124 1.00 97.00 279 PHE A O 1
ATOM 2083 N N . TYR A 1 280 ? 15.124 -1.260 -12.981 1.00 96.31 280 TYR A N 1
ATOM 2084 C CA . TYR A 1 280 ? 14.363 -0.017 -13.136 1.00 96.31 280 TYR A CA 1
ATOM 2085 C C . TYR A 1 280 ? 13.304 0.174 -12.051 1.00 96.31 280 TYR A C 1
ATOM 2087 O O . TYR A 1 280 ? 12.999 1.317 -11.701 1.00 96.31 280 TYR A O 1
ATOM 2095 N N . TYR A 1 281 ? 12.793 -0.908 -11.457 1.00 96.44 281 TYR A N 1
ATOM 2096 C CA . TYR A 1 281 ? 11.970 -0.809 -10.258 1.00 96.44 281 TYR A CA 1
ATOM 2097 C C . TYR A 1 281 ? 12.747 -0.132 -9.126 1.00 96.44 281 TYR A C 1
ATOM 2099 O O . TYR A 1 281 ? 12.306 0.890 -8.611 1.00 96.44 281 TYR A O 1
ATOM 2107 N N . VAL A 1 282 ? 13.940 -0.632 -8.791 1.00 94.88 282 VAL A N 1
ATOM 2108 C CA . VAL A 1 282 ? 14.778 -0.071 -7.714 1.00 94.88 282 VAL A CA 1
ATOM 2109 C C . VAL A 1 282 ? 15.271 1.339 -8.033 1.00 94.88 282 VAL A C 1
ATOM 2111 O O . VAL A 1 282 ? 15.372 2.182 -7.136 1.00 94.88 282 VAL A O 1
ATOM 2114 N N . ALA A 1 283 ? 15.614 1.590 -9.295 1.00 93.00 283 ALA A N 1
ATOM 2115 C CA . ALA A 1 283 ? 16.226 2.843 -9.706 1.00 93.00 283 ALA A CA 1
ATOM 2116 C C . ALA A 1 283 ? 15.209 3.985 -9.851 1.00 93.00 283 ALA A C 1
ATOM 2118 O O . ALA A 1 283 ? 15.535 5.124 -9.521 1.00 93.00 283 ALA A O 1
ATOM 2119 N N . ALA A 1 284 ? 14.000 3.694 -10.351 1.00 92.75 284 ALA A N 1
ATOM 2120 C CA . ALA A 1 284 ? 13.106 4.735 -10.861 1.00 92.75 284 ALA A CA 1
ATOM 2121 C C . ALA A 1 284 ? 11.602 4.534 -10.600 1.00 92.75 284 ALA A C 1
ATOM 2123 O O . ALA A 1 284 ? 10.856 5.497 -10.775 1.00 92.75 284 ALA A O 1
ATOM 2124 N N . CYS A 1 285 ? 11.143 3.338 -10.205 1.00 94.06 285 CYS A N 1
ATOM 2125 C CA . CYS A 1 285 ? 9.699 3.045 -10.117 1.00 94.06 285 CYS A CA 1
ATOM 2126 C C . CYS A 1 285 ? 9.213 2.615 -8.727 1.00 94.06 285 CYS A C 1
ATOM 2128 O O . CYS A 1 285 ? 8.008 2.468 -8.528 1.00 94.06 285 CYS A O 1
ATOM 2130 N N . SER A 1 286 ? 10.114 2.366 -7.774 1.00 92.06 286 SER A N 1
ATOM 2131 C CA . SER A 1 286 ? 9.747 1.852 -6.456 1.00 92.06 286 SER A CA 1
ATOM 2132 C C . SER A 1 286 ? 8.798 2.823 -5.746 1.00 92.06 286 SER A C 1
ATOM 2134 O O . SER A 1 286 ? 9.110 4.019 -5.675 1.00 92.06 286 SER A O 1
ATOM 2136 N N . PRO A 1 287 ? 7.678 2.341 -5.186 1.00 89.00 287 PRO A N 1
ATOM 2137 C CA . PRO A 1 287 ? 6.758 3.189 -4.455 1.00 89.00 287 PRO A CA 1
ATOM 2138 C C . PRO A 1 287 ? 7.417 3.743 -3.180 1.00 89.00 287 PRO A C 1
ATOM 2140 O O . PRO A 1 287 ? 8.365 3.149 -2.649 1.00 89.00 287 PRO A O 1
ATOM 2143 N N . PRO A 1 288 ? 6.898 4.862 -2.649 1.00 87.31 288 PRO A N 1
ATOM 2144 C CA . PRO A 1 288 ? 7.288 5.366 -1.340 1.00 87.31 288 PRO A CA 1
ATOM 2145 C C . PRO A 1 288 ? 7.172 4.284 -0.256 1.00 87.31 288 PRO A C 1
ATOM 2147 O O . PRO A 1 288 ? 6.215 3.514 -0.249 1.00 87.31 288 PRO A O 1
ATOM 2150 N N . GLY A 1 289 ? 8.131 4.247 0.671 1.00 88.50 289 GLY A N 1
ATOM 2151 C CA . GLY A 1 289 ? 8.159 3.292 1.787 1.00 88.50 289 GLY A CA 1
ATOM 2152 C C . GLY A 1 289 ? 9.031 2.057 1.568 1.00 88.50 289 GLY A C 1
ATOM 2153 O O . GLY A 1 289 ? 9.361 1.400 2.548 1.00 88.50 289 GLY A O 1
ATOM 2154 N N . VAL A 1 290 ? 9.458 1.760 0.335 1.00 93.88 290 VAL A N 1
ATOM 2155 C CA . VAL A 1 290 ? 10.420 0.676 0.078 1.00 93.88 290 VAL A CA 1
ATOM 2156 C C . VAL A 1 290 ? 11.821 1.094 0.533 1.00 93.88 290 VAL A C 1
ATOM 2158 O O . VAL A 1 290 ? 12.378 2.084 0.061 1.00 93.88 290 VAL A O 1
ATOM 2161 N N . ALA A 1 291 ? 12.399 0.302 1.426 1.00 93.31 291 ALA A N 1
ATOM 2162 C CA . ALA A 1 291 ? 13.767 0.379 1.915 1.00 93.31 291 ALA A CA 1
ATOM 2163 C C . ALA A 1 291 ? 14.532 -0.932 1.659 1.00 93.31 291 ALA A C 1
ATOM 2165 O O . ALA A 1 291 ? 15.728 -0.887 1.359 1.00 93.31 291 ALA A O 1
ATOM 2166 N N . ASN A 1 292 ? 13.868 -2.094 1.693 1.00 95.06 292 ASN A N 1
ATOM 2167 C CA . ASN A 1 292 ? 14.480 -3.380 1.357 1.00 95.06 292 ASN A CA 1
ATOM 2168 C C . ASN A 1 292 ? 14.473 -3.636 -0.159 1.00 95.06 292 ASN A C 1
ATOM 2170 O O . ASN A 1 292 ? 13.781 -4.513 -0.688 1.00 95.06 292 ASN A O 1
ATOM 2174 N N . PHE A 1 293 ? 15.276 -2.848 -0.874 1.00 95.56 293 PHE A N 1
ATOM 2175 C CA . PHE A 1 293 ? 15.373 -2.907 -2.332 1.00 95.56 293 PHE A CA 1
ATOM 2176 C C . PHE A 1 293 ? 15.846 -4.266 -2.853 1.00 95.56 293 PHE A C 1
ATOM 2178 O O . PHE A 1 293 ? 15.355 -4.703 -3.888 1.00 95.56 293 PHE A O 1
ATOM 2185 N N . SER A 1 294 ? 16.726 -4.967 -2.134 1.00 94.56 294 SER A N 1
ATOM 2186 C CA . SER A 1 294 ? 17.183 -6.305 -2.527 1.00 94.56 294 SER A CA 1
ATOM 2187 C C . SER A 1 294 ? 16.046 -7.331 -2.548 1.00 94.56 294 SER A C 1
ATOM 2189 O O . SER A 1 294 ? 15.937 -8.103 -3.502 1.00 94.56 294 SER A O 1
ATOM 2191 N N . ALA A 1 295 ? 15.184 -7.342 -1.523 1.00 96.00 295 ALA A N 1
ATOM 2192 C CA . ALA A 1 295 ? 14.018 -8.226 -1.495 1.00 96.00 295 ALA A CA 1
ATOM 2193 C C . ALA A 1 295 ? 13.028 -7.866 -2.610 1.00 96.00 295 ALA A C 1
ATOM 2195 O O . ALA A 1 295 ? 12.579 -8.743 -3.349 1.00 96.00 295 ALA A O 1
ATOM 2196 N N . ALA A 1 296 ? 12.753 -6.570 -2.787 1.00 97.25 296 ALA A N 1
ATOM 2197 C CA . ALA A 1 296 ? 11.857 -6.108 -3.840 1.00 97.25 296 ALA A CA 1
ATOM 2198 C C . ALA A 1 296 ? 12.376 -6.471 -5.242 1.00 97.25 296 ALA A C 1
ATOM 2200 O O . ALA A 1 296 ? 11.617 -6.979 -6.063 1.00 97.25 296 ALA A O 1
ATOM 2201 N N . ALA A 1 297 ? 13.672 -6.287 -5.507 1.00 97.12 297 ALA A N 1
ATOM 2202 C CA . ALA A 1 297 ? 14.295 -6.601 -6.790 1.00 97.12 297 ALA A CA 1
ATOM 2203 C C . ALA A 1 297 ? 14.183 -8.094 -7.142 1.00 97.12 297 ALA A C 1
ATOM 2205 O O . ALA A 1 297 ? 13.868 -8.443 -8.281 1.00 97.12 297 ALA A O 1
ATOM 2206 N N . ARG A 1 298 ? 14.376 -8.986 -6.162 1.00 97.00 298 ARG A N 1
ATOM 2207 C CA . ARG A 1 298 ? 14.177 -10.433 -6.351 1.00 97.00 298 ARG A CA 1
ATOM 2208 C C . ARG A 1 298 ? 12.731 -10.755 -6.718 1.00 97.00 298 ARG A C 1
ATOM 2210 O O . ARG A 1 298 ? 12.494 -11.408 -7.727 1.00 97.00 298 ARG A O 1
ATOM 2217 N N . LEU A 1 299 ? 11.766 -10.219 -5.973 1.00 98.06 299 LEU A N 1
ATOM 2218 C CA . LEU A 1 299 ? 10.350 -10.480 -6.236 1.00 98.06 299 LEU A CA 1
ATOM 2219 C C . LEU A 1 299 ? 9.874 -9.893 -7.574 1.00 98.06 299 LEU A C 1
ATOM 2221 O O . LEU A 1 299 ? 9.042 -10.495 -8.248 1.00 98.06 299 LEU A O 1
ATOM 2225 N N . VAL A 1 300 ? 10.411 -8.742 -7.989 1.00 98.25 300 VAL A N 1
ATOM 2226 C CA . VAL A 1 300 ? 10.144 -8.170 -9.318 1.00 98.25 300 VAL A CA 1
ATOM 2227 C C . VAL A 1 300 ? 10.750 -9.040 -10.419 1.00 98.25 300 VAL A C 1
ATOM 2229 O O . VAL A 1 300 ? 10.114 -9.230 -11.454 1.00 98.25 300 VAL A O 1
ATOM 2232 N N . THR A 1 301 ? 11.936 -9.614 -10.193 1.00 98.06 301 THR A N 1
ATOM 2233 C CA . THR A 1 301 ? 12.535 -10.586 -11.122 1.00 98.06 301 THR A CA 1
ATOM 2234 C C . THR A 1 301 ? 11.627 -11.812 -11.271 1.00 98.06 301 THR A C 1
ATOM 2236 O O . THR A 1 301 ? 11.314 -12.212 -12.392 1.00 98.06 301 THR A O 1
ATOM 2239 N N . ASP A 1 302 ? 11.127 -12.358 -10.159 1.00 97.94 302 ASP A N 1
ATOM 2240 C CA . ASP A 1 302 ? 10.216 -13.510 -10.157 1.00 97.94 302 ASP A CA 1
ATOM 2241 C C . ASP A 1 302 ? 8.876 -13.209 -10.844 1.00 97.94 302 ASP A C 1
ATOM 2243 O O . ASP A 1 302 ? 8.314 -14.067 -11.529 1.00 97.94 302 ASP A O 1
ATOM 2247 N N . LEU A 1 303 ? 8.355 -11.990 -10.677 1.00 98.12 303 LEU A N 1
ATOM 2248 C CA . LEU A 1 303 ? 7.153 -11.526 -11.366 1.00 98.12 303 LEU A CA 1
ATOM 2249 C C . LEU A 1 303 ? 7.395 -11.396 -12.874 1.00 98.12 303 LEU A C 1
ATOM 2251 O O . LEU A 1 303 ? 6.590 -11.887 -13.665 1.00 98.12 303 LEU A O 1
ATOM 2255 N N . GLY A 1 304 ? 8.510 -10.775 -13.269 1.00 97.50 304 GLY A N 1
ATOM 2256 C CA . GLY A 1 304 ? 8.886 -10.570 -14.669 1.00 97.50 304 GLY A CA 1
ATOM 2257 C C . GLY A 1 304 ? 9.254 -11.858 -15.408 1.00 97.50 304 GLY A C 1
ATOM 2258 O O . GLY A 1 304 ? 9.187 -11.906 -16.631 1.00 97.50 304 GLY A O 1
ATOM 2259 N N . ALA A 1 305 ? 9.588 -12.929 -14.686 1.00 97.50 305 ALA A N 1
ATOM 2260 C CA . ALA A 1 305 ? 9.729 -14.265 -15.262 1.00 97.50 305 ALA A CA 1
ATOM 2261 C C . ALA A 1 305 ? 8.376 -14.903 -15.637 1.00 97.50 305 ALA A C 1
ATOM 2263 O O . ALA A 1 305 ? 8.341 -15.865 -16.402 1.00 97.50 305 ALA A O 1
ATOM 2264 N N . LYS A 1 306 ? 7.264 -14.393 -15.088 1.00 97.50 306 LYS A N 1
ATOM 2265 C CA . LYS A 1 306 ? 5.912 -14.954 -15.257 1.00 97.50 306 LYS A CA 1
ATOM 2266 C C . LYS A 1 306 ? 4.942 -14.026 -15.993 1.00 97.50 306 LYS A C 1
ATOM 2268 O O . LYS A 1 306 ? 3.886 -14.486 -16.412 1.00 97.50 306 LYS A O 1
ATOM 2273 N N . SER A 1 307 ? 5.277 -12.744 -16.117 1.00 97.94 307 SER A N 1
ATOM 2274 C CA . SER A 1 307 ? 4.444 -11.701 -16.728 1.00 97.94 307 SER A CA 1
ATOM 2275 C C . SER A 1 307 ? 5.312 -10.810 -17.609 1.00 97.94 307 SER A C 1
ATOM 2277 O O . SER A 1 307 ? 6.466 -10.551 -17.271 1.00 97.94 307 SER A O 1
ATOM 2279 N N . GLU A 1 308 ? 4.767 -10.288 -18.706 1.00 98.12 308 GLU A N 1
ATOM 2280 C CA . GLU A 1 308 ? 5.492 -9.285 -19.491 1.00 98.12 308 GLU A CA 1
ATOM 2281 C C . GLU A 1 308 ? 5.634 -7.991 -18.684 1.00 98.12 308 GLU A C 1
ATOM 2283 O O . GLU A 1 308 ? 4.671 -7.541 -18.066 1.00 98.12 308 GLU A O 1
ATOM 2288 N N . VAL A 1 309 ? 6.810 -7.363 -18.692 1.00 98.31 309 VAL A N 1
ATOM 2289 C CA . VAL A 1 309 ? 7.016 -6.103 -17.970 1.00 98.31 309 VAL A CA 1
ATOM 2290 C C . VAL A 1 309 ? 7.296 -4.976 -18.945 1.00 98.31 309 VAL A C 1
ATOM 2292 O O . VAL A 1 309 ? 8.140 -5.088 -19.832 1.00 98.31 309 VAL A O 1
ATOM 2295 N N . TYR A 1 310 ? 6.592 -3.873 -18.742 1.00 98.31 310 TYR A N 1
ATOM 2296 C CA . TYR A 1 310 ? 6.750 -2.639 -19.483 1.00 98.31 310 TYR A CA 1
ATOM 2297 C C . TYR A 1 310 ? 7.108 -1.497 -18.540 1.00 98.31 310 TYR A C 1
ATOM 2299 O O . TYR A 1 310 ? 6.756 -1.495 -17.359 1.00 98.31 310 TYR A O 1
ATOM 2307 N N . LEU A 1 311 ? 7.787 -0.503 -19.091 1.00 97.69 311 LEU A N 1
ATOM 2308 C CA . LEU A 1 311 ? 8.135 0.744 -18.434 1.00 97.69 311 LEU A CA 1
ATOM 2309 C C . LEU A 1 311 ? 7.550 1.902 -19.227 1.00 97.69 311 LEU A C 1
ATOM 2311 O O . LEU A 1 311 ? 7.693 1.936 -20.446 1.00 97.69 311 LEU A O 1
ATOM 2315 N N . VAL A 1 312 ? 6.952 2.861 -18.528 1.00 97.12 312 VAL A N 1
ATOM 2316 C CA . VAL A 1 312 ? 6.526 4.152 -19.073 1.00 97.12 312 VAL A CA 1
ATOM 2317 C C . VAL A 1 312 ? 7.246 5.255 -18.317 1.00 97.12 312 VAL A C 1
ATOM 2319 O O . VAL A 1 312 ? 7.124 5.354 -17.096 1.00 97.12 312 VAL A O 1
ATOM 2322 N N . ASN A 1 313 ? 7.982 6.110 -19.024 1.00 95.44 313 ASN A N 1
ATOM 2323 C CA . ASN A 1 313 ? 8.555 7.307 -18.419 1.00 95.44 313 ASN A CA 1
ATOM 2324 C C . ASN A 1 313 ? 7.564 8.468 -18.524 1.00 95.44 313 ASN A C 1
ATOM 2326 O O . ASN A 1 313 ? 7.490 9.128 -19.558 1.00 95.44 313 ASN A O 1
ATOM 2330 N N . ARG A 1 314 ? 6.847 8.778 -17.440 1.00 93.50 314 ARG A N 1
ATOM 2331 C CA . ARG A 1 314 ? 5.904 9.909 -17.410 1.00 93.50 314 ARG A CA 1
ATOM 2332 C C . ARG A 1 314 ? 6.582 11.251 -17.681 1.00 93.50 314 ARG A C 1
ATOM 2334 O O . ARG A 1 314 ? 5.958 12.131 -18.265 1.00 93.50 314 ARG A O 1
ATOM 2341 N N . GLY A 1 315 ? 7.855 11.403 -17.310 1.00 91.19 315 GLY A N 1
ATOM 2342 C CA . GLY A 1 315 ? 8.619 12.627 -17.558 1.00 91.19 315 GLY A CA 1
ATOM 2343 C C . GLY A 1 315 ? 8.895 12.894 -19.041 1.00 91.19 315 GLY A C 1
ATOM 2344 O O . GLY A 1 315 ? 9.078 14.051 -19.423 1.00 91.19 315 GLY A O 1
ATOM 2345 N N . ALA A 1 316 ? 8.845 11.855 -19.880 1.00 92.38 316 ALA A N 1
ATOM 2346 C CA . ALA A 1 316 ? 9.036 11.965 -21.322 1.00 92.38 316 ALA A CA 1
ATOM 2347 C C . ALA A 1 316 ? 7.783 12.434 -22.079 1.00 92.38 316 ALA A C 1
ATOM 2349 O O . ALA A 1 316 ? 7.896 12.778 -23.251 1.00 92.38 316 ALA A O 1
ATOM 2350 N N . PHE A 1 317 ? 6.605 12.485 -21.449 1.00 93.31 317 PHE A N 1
ATOM 2351 C CA . PHE A 1 317 ? 5.371 12.945 -22.096 1.00 93.31 317 PHE A CA 1
ATOM 2352 C C . PHE A 1 317 ? 5.064 14.409 -21.765 1.00 93.31 317 PHE A C 1
ATOM 2354 O O . PHE A 1 317 ? 5.467 14.947 -20.727 1.00 93.31 317 PHE A O 1
ATOM 2361 N N . ALA A 1 318 ? 4.322 15.070 -22.657 1.00 90.69 318 ALA A N 1
ATOM 2362 C CA . ALA A 1 318 ? 3.820 16.422 -22.420 1.00 90.69 318 ALA A CA 1
ATOM 2363 C C . ALA A 1 318 ? 2.777 16.474 -21.286 1.00 90.69 318 ALA A C 1
ATOM 2365 O O . ALA A 1 318 ? 2.755 17.431 -20.512 1.00 90.69 318 ALA A O 1
ATOM 2366 N N . THR A 1 319 ? 1.936 15.439 -21.159 1.00 91.19 319 THR A N 1
ATOM 2367 C CA . THR A 1 319 ? 0.855 15.367 -20.163 1.00 91.19 319 THR A CA 1
ATOM 2368 C C . THR A 1 319 ? 0.754 13.980 -19.526 1.00 91.19 319 THR A C 1
ATOM 2370 O O . THR A 1 319 ? 1.137 12.975 -20.127 1.00 91.19 319 THR A O 1
ATOM 2373 N N . ALA A 1 320 ? 0.183 13.911 -18.317 1.00 90.44 320 ALA A N 1
ATOM 2374 C CA . ALA A 1 320 ? -0.098 12.638 -17.647 1.00 90.44 320 ALA A CA 1
ATOM 2375 C C . ALA A 1 320 ? -1.088 11.772 -18.445 1.00 90.44 320 ALA A C 1
ATOM 2377 O O . ALA A 1 320 ? -0.876 10.573 -18.583 1.00 90.44 320 ALA A O 1
ATOM 2378 N N . ALA A 1 321 ? -2.107 12.392 -19.051 1.00 91.25 321 ALA A N 1
ATOM 2379 C CA . ALA A 1 321 ? -3.087 11.692 -19.880 1.00 91.25 321 ALA A CA 1
ATOM 2380 C C . ALA A 1 321 ? -2.445 11.012 -21.102 1.00 91.25 321 ALA A C 1
ATOM 2382 O O . ALA A 1 321 ? -2.808 9.886 -21.431 1.00 91.25 321 ALA A O 1
ATOM 2383 N N . ALA A 1 322 ? -1.462 11.657 -21.744 1.00 93.19 322 ALA A N 1
ATOM 2384 C CA . ALA A 1 322 ? -0.718 11.048 -22.847 1.00 93.19 322 ALA A CA 1
ATOM 2385 C C . ALA A 1 322 ? 0.109 9.838 -22.378 1.00 93.19 322 ALA A C 1
ATOM 2387 O O . ALA A 1 322 ? 0.103 8.800 -23.036 1.00 93.19 322 ALA A O 1
ATOM 2388 N N . ALA A 1 323 ? 0.763 9.939 -21.216 1.00 93.94 323 ALA A N 1
ATOM 2389 C CA . ALA A 1 323 ? 1.503 8.818 -20.638 1.00 93.94 323 ALA A CA 1
ATOM 2390 C C . ALA A 1 323 ? 0.582 7.639 -20.273 1.00 93.94 323 ALA A C 1
ATOM 2392 O O . ALA A 1 323 ? 0.930 6.484 -20.515 1.00 93.94 323 ALA A O 1
ATOM 2393 N N . ASP A 1 324 ? -0.600 7.918 -19.720 1.00 93.69 324 ASP A N 1
ATOM 2394 C CA . ASP A 1 324 ? -1.568 6.885 -19.349 1.00 93.69 324 ASP A CA 1
ATOM 2395 C C . ASP A 1 324 ? -2.192 6.218 -20.590 1.00 93.69 324 ASP A C 1
ATOM 2397 O O . ASP A 1 324 ? -2.344 4.995 -20.624 1.00 93.69 324 ASP A O 1
ATOM 2401 N N . ALA A 1 325 ? -2.476 6.987 -21.647 1.00 93.50 325 ALA A N 1
ATOM 2402 C CA . ALA A 1 325 ? -2.918 6.448 -22.934 1.00 93.50 325 ALA A CA 1
ATOM 2403 C C . ALA A 1 325 ? -1.844 5.555 -23.576 1.00 93.50 325 ALA A C 1
ATOM 2405 O O . ALA A 1 325 ? -2.146 4.449 -24.030 1.00 93.50 325 ALA A O 1
ATOM 2406 N N . ALA A 1 326 ? -0.581 5.994 -23.551 1.00 94.50 326 ALA A N 1
ATOM 2407 C CA . ALA A 1 326 ? 0.543 5.189 -24.011 1.00 94.50 326 ALA A CA 1
ATOM 2408 C C . ALA A 1 326 ? 0.645 3.880 -23.217 1.00 94.50 326 ALA A C 1
ATO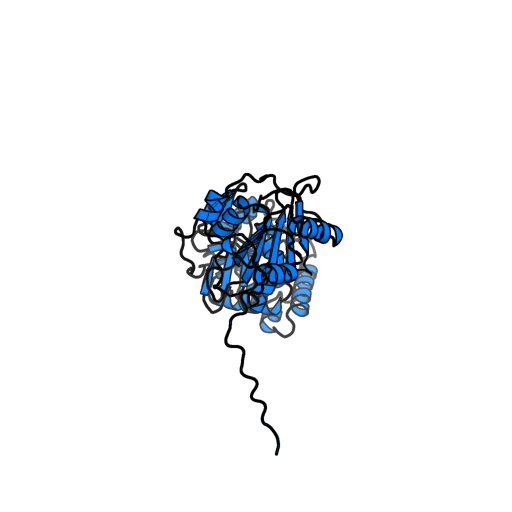M 2410 O O . ALA A 1 326 ? 0.730 2.818 -23.828 1.00 94.50 326 ALA A O 1
ATOM 2411 N N . ALA A 1 327 ? 0.550 3.939 -21.883 1.00 95.62 327 ALA A N 1
ATOM 2412 C CA . ALA A 1 327 ? 0.580 2.767 -21.011 1.00 95.62 327 ALA A CA 1
ATOM 2413 C C . ALA A 1 327 ? -0.488 1.733 -21.392 1.00 95.62 327 ALA A C 1
ATOM 2415 O O . ALA A 1 327 ? -0.170 0.552 -21.537 1.00 95.62 327 ALA A O 1
ATOM 2416 N N . LEU A 1 328 ? -1.736 2.168 -21.599 1.00 94.94 328 LEU A N 1
ATOM 2417 C CA . LEU A 1 328 ? -2.849 1.292 -21.990 1.00 94.94 328 LEU A CA 1
ATOM 2418 C C . LEU A 1 328 ? -2.607 0.575 -23.324 1.00 94.94 328 LEU A C 1
ATOM 2420 O O . LEU A 1 328 ? -3.105 -0.532 -23.520 1.00 94.94 328 LEU A O 1
ATOM 2424 N N . ALA A 1 329 ? -1.832 1.181 -24.223 1.00 95.19 329 ALA A N 1
ATOM 2425 C CA . ALA A 1 329 ? -1.532 0.638 -25.541 1.00 95.19 329 ALA A CA 1
ATOM 2426 C C . ALA A 1 329 ? -0.299 -0.288 -25.581 1.00 95.19 329 ALA A C 1
ATOM 2428 O O . ALA A 1 329 ? -0.016 -0.842 -26.642 1.00 95.19 329 ALA A O 1
ATOM 2429 N N . LEU A 1 330 ? 0.462 -0.437 -24.488 1.00 95.06 330 LEU A N 1
ATOM 2430 C CA . LEU A 1 330 ? 1.696 -1.241 -24.460 1.00 95.06 330 LEU A CA 1
ATOM 2431 C C . LEU A 1 330 ? 1.516 -2.762 -24.418 1.00 95.06 330 LEU A C 1
ATOM 2433 O O . LEU A 1 330 ? 2.301 -3.435 -25.090 1.00 95.06 330 LEU A O 1
ATOM 2437 N N . PRO A 1 331 ? 0.570 -3.333 -23.646 1.00 94.94 331 PRO A N 1
ATOM 2438 C CA . PRO A 1 331 ? 0.481 -4.781 -23.482 1.00 94.94 331 PRO A CA 1
ATOM 2439 C C . PRO A 1 331 ? 0.450 -5.533 -24.820 1.00 94.94 331 PRO A C 1
ATOM 2441 O O . PRO A 1 331 ? -0.341 -5.214 -25.707 1.00 94.94 331 PRO A O 1
ATOM 2444 N N . GLY A 1 332 ? 1.328 -6.529 -24.975 1.00 93.75 332 GLY A N 1
ATOM 2445 C CA . GLY A 1 332 ? 1.469 -7.325 -26.196 1.00 93.75 332 GLY A CA 1
ATOM 2446 C C . GLY A 1 332 ? 2.298 -6.679 -27.314 1.00 93.75 332 GLY A C 1
ATOM 2447 O O . GLY A 1 332 ? 2.590 -7.343 -28.312 1.00 93.75 332 GLY A O 1
ATOM 2448 N N . LYS A 1 333 ? 2.731 -5.418 -27.176 1.00 94.56 333 LYS A N 1
ATOM 2449 C CA . LYS A 1 333 ? 3.639 -4.794 -28.148 1.00 94.56 333 LYS A CA 1
ATOM 2450 C C . LYS A 1 333 ? 5.068 -5.308 -27.986 1.00 94.56 333 LYS A C 1
ATOM 2452 O O . LYS A 1 333 ? 5.532 -5.606 -26.881 1.00 94.56 333 LYS A O 1
ATOM 2457 N N . LYS A 1 334 ? 5.758 -5.377 -29.124 1.00 92.38 334 LYS A N 1
ATOM 2458 C CA . LYS A 1 334 ? 7.205 -5.574 -29.236 1.00 92.38 334 LYS A CA 1
ATOM 2459 C C . LYS A 1 334 ? 7.860 -4.228 -29.512 1.00 92.38 334 LYS A C 1
ATOM 2461 O O . LYS A 1 334 ? 7.238 -3.355 -30.118 1.00 92.38 334 LYS A O 1
ATOM 2466 N N . GLY A 1 335 ? 9.092 -4.072 -29.070 1.00 90.69 335 GLY A N 1
ATOM 2467 C CA . GLY A 1 335 ? 9.907 -2.913 -29.373 1.00 90.69 335 GLY A CA 1
ATOM 2468 C C . GLY A 1 335 ? 11.119 -3.266 -30.225 1.00 90.69 335 GLY A C 1
ATOM 2469 O O . GLY A 1 335 ? 11.294 -4.388 -30.700 1.00 90.69 335 GLY A O 1
ATOM 2470 N N . SER A 1 336 ? 11.960 -2.263 -30.421 1.00 90.31 336 SER A N 1
ATOM 2471 C CA . SER A 1 336 ? 13.252 -2.366 -31.091 1.00 90.31 336 SER A CA 1
ATOM 2472 C C . SER A 1 336 ? 14.365 -1.991 -30.123 1.00 90.31 336 SER A C 1
ATOM 2474 O O . SER A 1 336 ? 14.137 -1.249 -29.169 1.00 90.31 336 SER A O 1
ATOM 2476 N N . ALA A 1 337 ? 15.586 -2.460 -30.373 1.00 89.38 337 ALA A N 1
ATOM 2477 C CA . ALA A 1 337 ? 16.734 -2.048 -29.574 1.00 89.38 337 ALA A CA 1
ATOM 2478 C C . ALA A 1 337 ? 16.862 -0.515 -29.559 1.00 89.38 337 ALA A C 1
ATOM 2480 O O . ALA A 1 337 ? 16.836 0.127 -30.610 1.00 89.38 337 ALA A O 1
ATOM 2481 N N . GLY A 1 338 ? 16.986 0.065 -28.370 1.00 84.19 338 GLY A N 1
ATOM 2482 C CA . GLY A 1 338 ? 17.142 1.500 -28.182 1.00 84.19 338 GLY A CA 1
ATOM 2483 C C . GLY A 1 338 ? 18.172 1.847 -27.115 1.00 84.19 338 GLY A C 1
ATOM 2484 O O . GLY A 1 338 ? 19.015 1.033 -26.728 1.00 84.19 338 GLY A O 1
ATOM 2485 N N . ALA A 1 339 ? 18.126 3.100 -26.661 1.00 76.38 339 ALA A N 1
ATOM 2486 C CA . ALA A 1 339 ? 19.052 3.617 -25.660 1.00 76.38 339 ALA A CA 1
ATOM 2487 C C . ALA A 1 339 ? 18.994 2.809 -24.351 1.00 76.38 339 ALA A C 1
ATOM 2489 O O . ALA A 1 339 ? 17.988 2.171 -24.038 1.00 76.38 339 ALA A O 1
ATOM 2490 N N . LEU A 1 340 ? 20.088 2.846 -23.582 1.00 83.31 340 LEU A N 1
ATOM 2491 C CA . LEU A 1 340 ? 20.235 2.132 -22.303 1.00 83.31 340 LEU A CA 1
ATOM 2492 C C . LEU A 1 340 ? 20.111 0.595 -22.408 1.00 83.31 340 LEU A C 1
ATOM 2494 O O . LEU A 1 340 ? 19.972 -0.076 -21.392 1.00 83.31 340 LEU A O 1
ATOM 2498 N N . GLY A 1 341 ? 20.165 0.026 -23.621 1.00 83.50 341 GLY A N 1
ATOM 2499 C CA . GLY A 1 341 ? 19.967 -1.410 -23.844 1.00 83.50 341 GLY A CA 1
ATOM 2500 C C . GLY A 1 341 ? 18.513 -1.866 -23.676 1.00 83.50 341 GLY A C 1
ATOM 2501 O O . GLY A 1 341 ? 18.263 -3.054 -23.475 1.00 83.50 341 GLY A O 1
ATOM 2502 N N . LEU A 1 342 ? 17.560 -0.931 -23.729 1.00 90.56 342 LEU A N 1
ATOM 2503 C CA . LEU A 1 342 ? 16.132 -1.204 -23.595 1.00 90.56 342 LEU A CA 1
ATOM 2504 C C . LEU A 1 342 ? 15.483 -1.538 -24.941 1.00 90.56 342 LEU A C 1
ATOM 2506 O O . LEU A 1 342 ? 15.857 -0.992 -25.980 1.00 90.56 342 LEU A O 1
ATOM 2510 N N . GLU A 1 343 ? 14.464 -2.395 -24.913 1.00 94.31 343 GLU A N 1
ATOM 2511 C CA . GLU A 1 343 ? 13.593 -2.655 -26.061 1.00 94.31 343 GLU A CA 1
ATOM 2512 C C . GLU A 1 343 ? 12.518 -1.555 -26.124 1.00 94.31 343 GLU A C 1
ATOM 2514 O O . GLU A 1 343 ? 11.481 -1.632 -25.470 1.00 94.31 343 GLU A O 1
ATOM 2519 N N . VAL A 1 344 ? 12.786 -0.484 -26.871 1.00 94.56 344 VAL A N 1
ATOM 2520 C CA . VAL A 1 344 ? 11.924 0.702 -26.964 1.00 94.56 344 VAL A CA 1
ATOM 2521 C C . VAL A 1 344 ? 10.677 0.388 -27.777 1.00 94.56 344 VAL A C 1
ATOM 2523 O O . VAL A 1 344 ? 10.764 -0.076 -28.913 1.00 94.56 344 VAL A O 1
ATOM 2526 N N . VAL A 1 345 ? 9.511 0.681 -27.205 1.00 95.12 345 VAL A N 1
ATOM 2527 C CA . VAL A 1 345 ? 8.213 0.476 -27.853 1.00 95.12 345 VAL A CA 1
ATOM 2528 C C . VAL A 1 345 ? 7.712 1.810 -28.390 1.00 95.12 345 VAL A C 1
ATOM 2530 O O . VAL A 1 345 ? 7.631 2.790 -27.651 1.00 95.12 345 VAL A O 1
ATOM 2533 N N . SER A 1 346 ? 7.350 1.853 -29.672 1.00 92.19 346 SER A N 1
ATOM 2534 C CA . SER A 1 346 ? 6.757 3.047 -30.277 1.00 92.19 346 SER A CA 1
ATOM 2535 C C . SER A 1 346 ? 5.393 3.352 -29.654 1.00 92.19 346 SER A C 1
ATOM 2537 O O . SER A 1 346 ? 4.508 2.491 -29.582 1.00 92.19 346 SER A O 1
ATOM 2539 N N . VAL A 1 347 ? 5.228 4.599 -29.222 1.00 91.19 347 VAL A N 1
ATOM 2540 C CA . VAL A 1 347 ? 4.013 5.122 -28.594 1.00 91.19 347 VAL A CA 1
ATOM 2541 C C . VAL A 1 347 ? 3.521 6.341 -29.356 1.00 91.19 347 VAL A C 1
ATOM 2543 O O . VAL A 1 347 ? 4.311 7.080 -29.939 1.00 91.19 347 VAL A O 1
ATOM 2546 N N . GLU A 1 348 ? 2.208 6.526 -29.361 1.00 86.38 348 GLU A N 1
ATOM 2547 C CA . GLU A 1 348 ? 1.573 7.716 -29.915 1.00 86.38 348 GLU A CA 1
ATOM 2548 C C . GLU A 1 348 ? 1.596 8.854 -28.883 1.00 86.38 348 GLU A C 1
ATOM 2550 O O . GLU A 1 348 ? 1.524 8.609 -27.676 1.00 86.38 348 GLU A O 1
ATOM 2555 N N . GLY A 1 349 ? 1.673 10.097 -29.362 1.00 78.81 349 GLY A N 1
ATOM 2556 C CA . GLY A 1 349 ? 1.617 11.307 -28.538 1.00 78.81 349 GLY A CA 1
ATOM 2557 C C . GLY A 1 349 ? 2.894 12.148 -28.561 1.00 78.81 349 GLY A C 1
ATOM 2558 O O . GLY A 1 349 ? 3.953 11.717 -29.013 1.00 78.81 349 GLY A O 1
ATOM 2559 N N . GLU A 1 350 ? 2.780 13.384 -28.075 1.00 80.00 350 GLU A N 1
ATOM 2560 C CA . GLU A 1 350 ? 3.907 14.313 -27.983 1.00 80.00 350 GLU A CA 1
ATOM 2561 C C . GLU A 1 350 ? 4.877 13.899 -26.870 1.00 80.00 350 GLU A C 1
ATOM 2563 O O . GLU A 1 350 ? 4.555 13.935 -25.674 1.00 80.00 350 GLU A O 1
ATOM 2568 N N . THR A 1 351 ? 6.091 13.535 -27.280 1.00 86.38 351 THR A N 1
ATOM 2569 C CA . THR A 1 351 ? 7.195 13.183 -26.386 1.00 86.38 351 THR A CA 1
ATOM 2570 C C . THR A 1 351 ? 8.262 14.269 -26.377 1.00 86.38 351 THR A C 1
ATOM 2572 O O . THR A 1 351 ? 8.566 14.870 -27.407 1.00 86.38 351 THR A O 1
ATOM 2575 N N . LYS A 1 352 ? 8.886 14.485 -25.222 1.00 85.44 352 LYS A N 1
ATOM 2576 C CA . LYS A 1 352 ? 10.028 15.385 -25.067 1.00 85.44 352 LYS A CA 1
ATOM 2577 C C . LYS A 1 352 ? 11.303 14.696 -25.537 1.00 85.44 352 LYS A C 1
ATOM 2579 O O . LYS A 1 352 ? 11.514 13.514 -25.269 1.00 85.44 352 LYS A O 1
ATOM 2584 N N . ALA A 1 353 ? 12.167 15.454 -26.204 1.00 81.19 353 ALA A N 1
ATOM 2585 C CA . ALA A 1 353 ? 13.516 14.997 -26.501 1.00 81.19 353 ALA A CA 1
ATOM 2586 C C . ALA A 1 353 ? 14.362 14.952 -25.210 1.00 81.19 353 ALA A C 1
ATOM 2588 O O . ALA A 1 353 ? 14.152 15.789 -24.324 1.00 81.19 353 ALA A O 1
ATOM 2589 N N . PRO A 1 354 ? 15.332 14.024 -25.100 1.00 80.88 354 PRO A N 1
ATOM 2590 C CA . PRO A 1 354 ? 16.269 14.002 -23.984 1.00 80.88 354 PRO A CA 1
ATOM 2591 C C . PRO A 1 354 ? 17.050 15.315 -23.894 1.00 80.88 354 PRO A C 1
ATOM 2593 O O . PRO A 1 354 ? 17.455 15.877 -24.916 1.00 80.88 354 PRO A O 1
ATOM 2596 N N . ALA A 1 355 ? 17.325 15.785 -22.678 1.00 77.19 355 ALA A N 1
ATOM 2597 C CA . ALA A 1 355 ? 18.212 16.931 -22.492 1.00 77.19 355 ALA A CA 1
ATOM 2598 C C . ALA A 1 355 ? 19.629 16.613 -23.018 1.00 77.19 355 ALA A C 1
ATOM 2600 O O . ALA A 1 355 ? 20.185 15.542 -22.748 1.00 77.19 355 ALA A O 1
ATOM 2601 N N . ALA A 1 356 ? 20.228 17.543 -23.769 1.00 74.50 356 ALA A N 1
ATOM 2602 C CA . ALA A 1 356 ? 21.556 17.355 -24.352 1.00 74.50 356 ALA A CA 1
ATOM 2603 C C . ALA A 1 356 ? 22.600 17.037 -23.265 1.00 74.50 356 ALA A C 1
ATOM 2605 O O . ALA A 1 356 ? 22.694 17.732 -22.256 1.00 74.50 356 ALA A O 1
ATOM 2606 N N . GLY A 1 357 ? 23.374 15.963 -23.457 1.00 76.00 357 GLY A N 1
ATOM 2607 C CA . GLY A 1 357 ? 24.406 15.527 -22.507 1.00 76.00 357 GLY A CA 1
ATOM 2608 C C . GLY A 1 357 ? 23.894 14.837 -21.232 1.00 76.00 357 GLY A C 1
ATOM 2609 O O . GLY A 1 357 ? 24.709 14.405 -20.421 1.00 76.00 357 GLY A O 1
ATOM 2610 N N . ALA A 1 358 ? 22.578 14.670 -21.045 1.00 80.19 358 ALA A N 1
ATOM 2611 C CA . ALA A 1 358 ? 22.029 14.056 -19.831 1.00 80.19 358 ALA A CA 1
ATOM 2612 C C . ALA A 1 358 ? 22.185 12.525 -19.783 1.00 80.19 358 ALA A C 1
ATOM 2614 O O . ALA A 1 358 ? 22.183 11.944 -18.701 1.00 80.19 358 ALA A O 1
ATOM 2615 N N . ALA A 1 359 ? 22.359 11.863 -20.933 1.00 79.69 359 ALA A N 1
ATOM 2616 C CA . ALA A 1 359 ? 22.302 10.404 -21.033 1.00 79.69 359 ALA A CA 1
ATOM 2617 C C . ALA A 1 359 ? 23.339 9.679 -20.157 1.00 79.69 359 ALA A C 1
ATOM 2619 O O . ALA A 1 359 ? 22.974 8.807 -19.370 1.00 79.69 359 ALA A O 1
ATOM 2620 N N . ALA A 1 360 ? 24.616 10.066 -20.247 1.00 82.88 360 ALA A N 1
ATOM 2621 C CA . ALA A 1 360 ? 25.691 9.444 -19.471 1.00 82.88 360 ALA A CA 1
ATOM 2622 C C . ALA A 1 360 ? 25.537 9.706 -17.963 1.00 82.88 360 ALA A C 1
ATOM 2624 O O . ALA A 1 360 ? 25.716 8.804 -17.145 1.00 82.88 360 ALA A O 1
ATOM 2625 N N . THR A 1 361 ? 25.149 10.930 -17.594 1.00 85.38 361 THR A N 1
ATOM 2626 C CA . THR A 1 361 ? 24.922 11.327 -16.199 1.00 85.38 361 THR A CA 1
ATOM 2627 C C . THR A 1 361 ? 23.767 10.544 -15.582 1.00 85.38 361 THR A C 1
ATOM 2629 O O . THR A 1 361 ? 23.921 9.982 -14.498 1.00 85.38 361 THR A O 1
ATOM 2632 N N . THR A 1 362 ? 22.632 10.446 -16.279 1.00 85.12 362 THR A N 1
ATOM 2633 C CA . THR A 1 362 ? 21.469 9.688 -15.805 1.00 85.12 362 THR A CA 1
ATOM 2634 C C . THR A 1 362 ? 21.768 8.191 -15.754 1.00 85.12 362 THR A C 1
ATOM 2636 O O . THR A 1 362 ? 21.467 7.559 -14.746 1.00 85.12 362 THR A O 1
ATOM 2639 N N . ALA A 1 363 ? 22.426 7.616 -16.769 1.00 85.44 363 ALA A N 1
ATOM 2640 C CA . ALA A 1 363 ? 22.830 6.207 -16.752 1.00 85.44 363 ALA A CA 1
ATOM 2641 C C . ALA A 1 363 ? 23.720 5.886 -15.541 1.00 85.44 363 ALA A C 1
ATOM 2643 O O . ALA A 1 363 ? 23.445 4.939 -14.804 1.00 85.44 363 ALA A O 1
ATOM 2644 N N . LYS A 1 364 ? 24.723 6.732 -15.270 1.00 88.19 364 LYS A N 1
ATOM 2645 C CA . LYS A 1 364 ? 25.587 6.601 -14.093 1.00 88.19 364 LYS A CA 1
ATOM 2646 C C . LYS A 1 364 ? 24.820 6.739 -12.781 1.00 88.19 364 LYS A C 1
ATOM 2648 O O . LYS A 1 364 ? 25.080 5.976 -11.851 1.00 88.19 364 LYS A O 1
ATOM 2653 N N . ALA A 1 365 ? 23.869 7.668 -12.698 1.00 88.62 365 ALA A N 1
ATOM 2654 C CA . ALA A 1 365 ? 23.041 7.849 -11.509 1.00 88.62 365 ALA A CA 1
ATOM 2655 C C . ALA A 1 365 ? 22.152 6.623 -11.231 1.00 88.62 365 ALA A C 1
ATOM 2657 O O . ALA A 1 365 ? 22.101 6.157 -10.092 1.00 88.62 365 ALA A O 1
ATOM 2658 N N . LEU A 1 366 ? 21.510 6.065 -12.266 1.00 90.00 366 LEU A N 1
ATOM 2659 C CA . LEU A 1 366 ? 20.703 4.846 -12.160 1.00 90.00 366 LEU A CA 1
ATOM 2660 C C . LEU A 1 366 ? 21.560 3.657 -11.704 1.00 90.00 366 LEU A C 1
ATOM 2662 O O . LEU A 1 366 ? 21.201 2.977 -10.744 1.00 90.00 366 LEU A O 1
ATOM 2666 N N . GLN A 1 367 ? 22.716 3.453 -12.341 1.00 90.88 367 GLN A N 1
ATOM 2667 C CA . GLN A 1 367 ? 23.640 2.370 -12.006 1.00 90.88 367 GLN A CA 1
ATOM 2668 C C . GLN A 1 367 ? 24.120 2.467 -10.550 1.00 90.88 367 GLN A C 1
ATOM 2670 O O . GLN A 1 367 ? 23.963 1.524 -9.776 1.00 90.88 367 GLN A O 1
ATOM 2675 N N . THR A 1 368 ? 24.598 3.648 -10.145 1.00 91.62 368 THR A N 1
ATOM 2676 C CA . THR A 1 368 ? 25.071 3.918 -8.774 1.00 91.62 368 THR A CA 1
ATOM 2677 C C . THR A 1 368 ? 23.971 3.655 -7.741 1.00 91.62 368 THR A C 1
ATOM 2679 O O . THR A 1 368 ? 24.232 3.091 -6.673 1.00 91.62 368 THR A O 1
ATOM 2682 N N . ALA A 1 369 ? 22.726 4.049 -8.041 1.00 89.12 369 ALA A N 1
ATOM 2683 C CA . ALA A 1 369 ? 21.593 3.827 -7.150 1.00 89.12 369 ALA A CA 1
ATOM 2684 C C . ALA A 1 369 ? 21.341 2.329 -6.928 1.00 89.12 369 ALA A C 1
ATOM 2686 O O . ALA A 1 369 ? 21.163 1.904 -5.784 1.00 89.12 369 ALA A O 1
ATOM 2687 N N . VAL A 1 370 ? 21.367 1.523 -7.993 1.00 91.31 370 VAL A N 1
ATOM 2688 C CA . VAL A 1 370 ? 21.129 0.075 -7.901 1.00 91.31 370 VAL A CA 1
ATOM 2689 C C . VAL A 1 370 ? 22.296 -0.641 -7.229 1.00 91.31 370 VAL A C 1
ATOM 2691 O O . VAL A 1 370 ? 22.058 -1.421 -6.311 1.00 91.31 370 VAL A O 1
ATOM 2694 N N . GLU A 1 371 ? 23.543 -0.333 -7.581 1.00 91.56 371 GLU A N 1
ATOM 2695 C CA . GLU A 1 371 ? 24.736 -0.912 -6.941 1.00 91.56 371 GLU A CA 1
ATOM 2696 C C . GLU A 1 371 ? 24.756 -0.669 -5.430 1.00 91.56 371 GLU A C 1
ATOM 2698 O O . GLU A 1 371 ? 25.075 -1.560 -4.642 1.00 91.56 371 GLU A O 1
ATOM 2703 N N . THR A 1 372 ? 24.350 0.529 -5.007 1.00 90.62 372 THR A N 1
ATOM 2704 C CA . THR A 1 372 ? 24.282 0.876 -3.585 1.00 90.62 372 THR A CA 1
ATOM 2705 C C . THR A 1 372 ? 23.179 0.100 -2.863 1.00 90.62 372 THR A C 1
ATOM 2707 O O . THR A 1 372 ? 23.385 -0.354 -1.736 1.00 90.62 372 THR A O 1
ATOM 2710 N N . ARG A 1 373 ? 22.008 -0.044 -3.497 1.00 91.62 373 ARG A N 1
ATOM 2711 C CA . ARG A 1 373 ? 20.783 -0.593 -2.887 1.00 91.62 373 ARG A CA 1
ATOM 2712 C C . ARG A 1 373 ? 20.657 -2.115 -2.985 1.00 91.62 373 ARG A C 1
ATOM 2714 O O . ARG A 1 373 ? 19.955 -2.702 -2.171 1.00 91.62 373 ARG A O 1
ATOM 2721 N N . CYS A 1 374 ? 21.313 -2.739 -3.961 1.00 89.19 374 CYS A N 1
ATOM 2722 C CA . CYS A 1 374 ? 21.177 -4.157 -4.315 1.00 89.19 374 CYS A CA 1
ATOM 2723 C C . CYS A 1 374 ? 22.523 -4.899 -4.296 1.00 89.19 374 CYS A C 1
ATOM 2725 O O . CYS A 1 374 ? 22.771 -5.766 -5.135 1.00 89.19 374 CYS A O 1
ATOM 2727 N N . LYS A 1 375 ? 23.410 -4.559 -3.352 1.00 87.25 375 LYS A N 1
ATOM 2728 C CA . LYS A 1 375 ? 24.730 -5.198 -3.213 1.00 87.25 375 LYS A CA 1
ATOM 2729 C C . LYS A 1 375 ? 24.615 -6.729 -3.220 1.00 87.25 375 LYS A C 1
ATOM 2731 O O . LYS A 1 375 ? 23.828 -7.295 -2.461 1.00 87.25 375 LYS A O 1
ATOM 2736 N N . GLY A 1 376 ? 25.416 -7.382 -4.063 1.00 86.75 376 GLY A N 1
ATOM 2737 C CA . GLY A 1 376 ? 25.433 -8.840 -4.226 1.00 86.75 376 GLY A CA 1
ATOM 2738 C C . GLY A 1 376 ? 24.346 -9.406 -5.149 1.00 86.75 376 GLY A C 1
ATOM 2739 O O . GLY A 1 376 ? 24.188 -10.623 -5.217 1.00 86.75 376 GLY A O 1
ATOM 2740 N N . LEU A 1 377 ? 23.579 -8.561 -5.850 1.00 89.94 377 LEU A N 1
ATOM 2741 C CA . LEU A 1 377 ? 22.652 -8.975 -6.910 1.00 89.94 377 LEU A CA 1
ATOM 2742 C C . LEU A 1 377 ? 23.243 -8.662 -8.291 1.00 89.94 377 LEU A C 1
ATOM 2744 O O . LEU A 1 377 ? 22.681 -7.883 -9.061 1.00 89.94 377 LEU A O 1
ATOM 2748 N N . ASP A 1 378 ? 24.380 -9.285 -8.602 1.00 91.00 378 ASP A N 1
ATOM 2749 C CA . ASP A 1 378 ? 25.209 -8.960 -9.772 1.00 91.00 378 ASP A CA 1
ATOM 2750 C C . ASP A 1 378 ? 24.445 -9.058 -11.097 1.00 91.00 378 ASP A C 1
ATOM 2752 O O . ASP A 1 378 ? 24.612 -8.213 -11.971 1.00 91.00 378 ASP A O 1
ATOM 2756 N N . ALA A 1 379 ? 23.537 -10.031 -11.230 1.00 86.75 379 ALA A N 1
ATOM 2757 C CA . ALA A 1 379 ? 22.701 -10.177 -12.423 1.00 86.75 379 ALA A CA 1
ATOM 2758 C C . ALA A 1 379 ? 21.752 -8.983 -12.641 1.00 86.75 379 ALA A C 1
ATOM 2760 O O . ALA A 1 379 ? 21.479 -8.612 -13.780 1.00 86.75 379 ALA A O 1
ATOM 2761 N N . ILE A 1 380 ? 21.261 -8.369 -11.559 1.00 89.69 380 ILE A N 1
ATOM 2762 C CA . ILE A 1 380 ? 20.387 -7.189 -11.622 1.00 89.69 380 ILE A CA 1
ATOM 2763 C C . ILE A 1 380 ? 21.227 -5.949 -11.917 1.00 89.69 380 ILE A C 1
ATOM 2765 O O . ILE A 1 380 ? 20.865 -5.155 -12.778 1.00 89.69 380 ILE A O 1
ATOM 2769 N N . ILE A 1 381 ? 22.378 -5.813 -11.256 1.00 88.81 381 ILE A N 1
ATOM 2770 C CA . ILE A 1 381 ? 23.327 -4.715 -11.485 1.00 88.81 381 ILE A CA 1
ATOM 2771 C C . ILE A 1 381 ? 23.810 -4.709 -12.944 1.00 88.81 381 ILE A C 1
ATOM 2773 O O . ILE A 1 381 ? 23.844 -3.657 -13.578 1.00 88.81 381 ILE A O 1
ATOM 2777 N N . ALA A 1 382 ? 24.126 -5.881 -13.500 1.00 90.44 382 ALA A N 1
ATOM 2778 C CA . ALA A 1 382 ? 24.583 -6.040 -14.879 1.00 90.44 382 ALA A CA 1
ATOM 2779 C C . ALA A 1 382 ? 23.481 -5.814 -15.930 1.00 90.44 382 ALA A C 1
ATOM 2781 O O . ALA A 1 382 ? 23.792 -5.625 -17.106 1.00 90.44 382 ALA A O 1
ATOM 2782 N N . ALA A 1 383 ? 22.206 -5.842 -15.527 1.00 89.56 383 ALA A N 1
ATOM 2783 C CA . ALA A 1 383 ? 21.071 -5.564 -16.406 1.00 89.56 383 ALA A CA 1
ATOM 2784 C C . ALA A 1 383 ? 20.808 -4.061 -16.605 1.00 89.56 383 ALA A C 1
ATOM 2786 O O . ALA A 1 383 ? 19.953 -3.695 -17.416 1.00 89.56 383 ALA A O 1
ATOM 2787 N N . GLY A 1 384 ? 21.521 -3.204 -15.868 1.00 83.62 384 GLY A N 1
ATOM 2788 C CA . GLY A 1 384 ? 21.499 -1.759 -16.046 1.00 83.62 384 GLY A CA 1
ATOM 2789 C C . GLY A 1 384 ? 22.107 -1.289 -17.374 1.00 83.62 384 GLY A C 1
ATOM 2790 O O . GLY A 1 384 ? 22.637 -2.086 -18.157 1.00 83.62 384 GLY A O 1
ATOM 2791 N N . PRO A 1 385 ? 22.037 0.023 -17.657 1.00 83.50 385 PRO A N 1
ATOM 2792 C CA . PRO A 1 385 ? 22.685 0.598 -18.825 1.00 83.50 385 PRO A CA 1
ATOM 2793 C C . PRO A 1 385 ? 24.197 0.354 -18.785 1.00 83.50 385 PRO A C 1
ATOM 2795 O O . PRO A 1 385 ? 24.851 0.604 -17.775 1.00 83.50 385 PRO A O 1
ATOM 2798 N N . LYS A 1 386 ? 24.765 -0.090 -19.910 1.00 78.81 386 LYS A N 1
ATOM 2799 C CA . LYS A 1 386 ? 26.219 -0.197 -20.074 1.00 78.81 386 LYS A CA 1
ATOM 2800 C C . LYS A 1 386 ? 26.798 1.214 -20.206 1.00 78.81 386 LYS A C 1
ATOM 2802 O O . LYS A 1 386 ? 26.436 1.920 -21.148 1.00 78.81 386 LYS A O 1
ATOM 2807 N N . ILE A 1 387 ? 27.617 1.615 -19.234 1.00 64.31 387 ILE A N 1
ATOM 2808 C CA . ILE A 1 387 ? 28.299 2.920 -19.176 1.00 64.31 387 ILE A CA 1
ATOM 2809 C C . ILE A 1 387 ? 29.616 2.851 -19.937 1.00 64.31 387 ILE A C 1
ATOM 2811 O O . ILE A 1 387 ? 30.320 1.827 -19.778 1.00 64.31 387 ILE A O 1
#

pLDDT: mean 90.8, std 9.97, range [40.09, 98.5]

Mean predicted aligned error: 6.15 Å

Sequence (387 aa):
MTANVTVEKPDSTIVFPRENASEGLSYELNWSLCGSGVVPQGKSFRNLKVAELAKLGGTSPESVPKAVPWTSALEQEVTAYLGSEKVTRYVQDSALGALLSNEVPVRIVSDSAAATLNFKTWLSTTKTIPLPQFQEAVTVLVAANFNSKGPIISYGPKSKTIIIAGTANMEPLLDFFPQATAEAFLALNVLPLWGSLVGGNFFASKGFDANATIKHGTAFSAAGFCRLFMGSIANGKVKDEYKAFPNSLPLPKSVVFFANDATAVIPPAAKLTAAQAAFYYVAACSPPGVANFSAAARLVTDLGAKSEVYLVNRGAFATAAAADAAALALPGKKGSAGALGLEVVSVEGETKAPAAGAAATTAKALQTAVETRCKGLDAIIAAGPKI